Protein AF-A0A9D5YAU4-F1 (afdb_monomer_lite)

pLDDT: mean 78.95, std 16.41, range [32.53, 97.81]

Radius of gyration: 29.95 Å; chains: 1; bounding box: 109×61×74 Å

Foldseek 3Di:
DVVVVVVVVVVVVVVVVVVVPDPPQDQPDLFDWAFDDPVVVVVVCVVFVKDKFPDDPPQFFFQAKDADLQQKMKGWGWDDDPPDIKIKIWIAHNQLHTDIIMITHALDDWYWDDDPQWIWIQRPQQQKIFTAHRNGDGPGITHRDPDPSSVVRVVCRNPDQWDDHDQKIKGFAADQDDVVRVLDSTGAWIWIAGNVGDIDTSGGNNVSVNVVVVVVVVVVVVVVVVVVVVVVVVVVVVVVVVPDPDDDDPDPPPVVVVVVVVVVVVVVCCVVVVVVVVSVVSVCVVVVSAWDALVLLVVQVVVLQVLLQVLLVVVPWGWDWDDDDCPPQWRKTWIKTDPDPFKIKIKIWIFPADPVPNIGFTKMKIKIKGLDDPPQDPPCLPSVQSSCCSWAQDHDDSVVSNCQSNDDCVVFPPVVVVDDDPDAWPGKGKDAPDPVSQWIWIWTQGNSRMTMIMTMHGTRNDDD

Structure (mmCIF, N/CA/C/O backbone):
data_AF-A0A9D5YAU4-F1
#
_entry.id   AF-A0A9D5YAU4-F1
#
loop_
_atom_site.group_PDB
_atom_site.id
_atom_site.type_symbol
_atom_site.label_atom_id
_atom_site.label_alt_id
_atom_site.label_comp_id
_atom_site.label_asym_id
_atom_site.label_entity_id
_atom_site.label_seq_id
_atom_site.pdbx_PDB_ins_code
_atom_site.Cartn_x
_atom_site.Cartn_y
_atom_site.Cartn_z
_atom_site.occupancy
_atom_site.B_iso_or_equiv
_atom_site.auth_seq_id
_atom_site.auth_comp_id
_atom_site.auth_asym_id
_atom_site.auth_atom_id
_atom_site.pdbx_PDB_model_num
ATOM 1 N N . MET A 1 1 ? -60.054 -16.040 -22.170 1.00 54.72 1 MET A N 1
ATOM 2 C CA . MET A 1 1 ? -58.688 -16.626 -22.199 1.00 54.72 1 MET A CA 1
ATOM 3 C C . MET A 1 1 ? -57.630 -15.730 -22.847 1.00 54.72 1 MET A C 1
ATOM 5 O O . MET A 1 1 ? -56.545 -15.652 -22.292 1.00 54.72 1 MET A O 1
ATOM 9 N N . LYS A 1 2 ? -57.905 -15.042 -23.971 1.00 60.47 2 LYS A N 1
ATOM 10 C CA . LYS A 1 2 ? -56.896 -14.226 -24.685 1.00 60.47 2 LYS A CA 1
ATOM 11 C C . LYS A 1 2 ? -56.383 -13.007 -23.896 1.00 60.47 2 LYS A C 1
ATOM 13 O O . LYS A 1 2 ? -55.183 -12.791 -23.857 1.00 60.47 2 LYS A O 1
ATOM 18 N N . ILE A 1 3 ? -57.262 -12.292 -23.188 1.00 71.31 3 ILE A N 1
ATOM 19 C CA . ILE A 1 3 ? -56.886 -11.087 -22.419 1.00 71.31 3 ILE A CA 1
ATOM 20 C C . ILE A 1 3 ? -55.944 -11.418 -21.248 1.00 71.31 3 ILE A C 1
ATOM 22 O O . ILE A 1 3 ? -54.939 -10.746 -21.072 1.00 71.31 3 ILE A O 1
ATOM 26 N N . LYS A 1 4 ? -56.194 -12.510 -20.506 1.00 68.31 4 LYS A N 1
ATOM 27 C CA . LYS A 1 4 ? -55.310 -12.949 -19.406 1.00 68.31 4 LYS A CA 1
ATOM 28 C C . LYS A 1 4 ? -53.894 -13.300 -19.886 1.00 68.31 4 LYS A C 1
ATOM 30 O O . LYS A 1 4 ? -52.938 -13.020 -19.178 1.00 68.31 4 LYS A O 1
ATOM 35 N N . LYS A 1 5 ? -53.762 -13.884 -21.086 1.00 73.00 5 LYS A N 1
ATOM 36 C CA . LYS A 1 5 ? -52.453 -14.189 -21.683 1.00 73.00 5 LYS A CA 1
ATOM 37 C C . LYS A 1 5 ? -51.715 -12.918 -22.103 1.00 73.00 5 LYS A C 1
ATOM 39 O O . LYS A 1 5 ? -50.539 -12.808 -21.812 1.00 73.00 5 LYS A O 1
ATOM 44 N N . ILE A 1 6 ? -52.412 -11.951 -22.705 1.00 81.25 6 ILE A N 1
ATOM 45 C CA . ILE A 1 6 ? -51.813 -10.670 -23.115 1.00 81.25 6 ILE A CA 1
ATOM 46 C C . ILE A 1 6 ? -51.310 -9.886 -21.897 1.00 81.25 6 ILE A C 1
ATOM 48 O O . ILE A 1 6 ? -50.179 -9.418 -21.910 1.00 81.25 6 ILE A O 1
ATOM 52 N N . VAL A 1 7 ? -52.109 -9.800 -20.827 1.00 83.88 7 VAL A N 1
ATOM 53 C CA . VAL A 1 7 ? -51.702 -9.117 -19.586 1.00 83.88 7 VAL A CA 1
ATOM 54 C C . VAL A 1 7 ? -50.471 -9.782 -18.971 1.00 83.88 7 VAL A C 1
ATOM 56 O O . VAL A 1 7 ? -49.527 -9.088 -18.617 1.00 83.88 7 VAL A O 1
ATOM 59 N N . LEU A 1 8 ? -50.440 -11.117 -18.909 1.00 82.69 8 LEU A N 1
ATOM 60 C CA . LEU A 1 8 ? -49.288 -11.855 -18.391 1.00 82.69 8 LEU A CA 1
ATOM 61 C C . LEU A 1 8 ? -48.029 -11.637 -19.246 1.00 82.69 8 LEU A C 1
ATOM 63 O O . LEU A 1 8 ? -46.950 -11.457 -18.695 1.00 82.69 8 LEU A O 1
ATOM 67 N N . THR A 1 9 ? -48.161 -11.615 -20.576 1.00 81.94 9 THR A N 1
ATOM 68 C CA . THR A 1 9 ? -47.038 -11.360 -21.490 1.00 81.94 9 THR A CA 1
ATOM 69 C C . THR A 1 9 ? -46.492 -9.942 -21.342 1.00 81.94 9 THR A C 1
ATOM 71 O O . THR A 1 9 ? -45.281 -9.779 -21.299 1.00 81.94 9 THR A O 1
ATOM 74 N N . VAL A 1 10 ? -47.356 -8.929 -21.220 1.00 84.19 10 VAL A N 1
ATOM 75 C CA . VAL A 1 10 ? -46.927 -7.536 -20.999 1.00 84.19 10 VAL A CA 1
ATOM 76 C C . VAL A 1 10 ? -46.234 -7.385 -19.646 1.00 84.19 10 VAL A C 1
ATOM 78 O O . VAL A 1 10 ? -45.214 -6.713 -19.562 1.00 84.19 10 VAL A O 1
ATOM 81 N N . LEU A 1 11 ? -46.744 -8.049 -18.607 1.00 82.44 11 LEU A N 1
ATOM 82 C CA . LEU A 1 11 ? -46.165 -7.998 -17.265 1.00 82.44 11 LEU A CA 1
ATOM 83 C C . LEU A 1 11 ? -44.795 -8.693 -17.214 1.00 82.44 11 LEU A C 1
ATOM 85 O O . LEU A 1 11 ? -43.870 -8.151 -16.626 1.00 82.44 11 LEU A O 1
ATOM 89 N N . LEU A 1 12 ? -44.630 -9.823 -17.912 1.00 81.19 12 LEU A N 1
ATOM 90 C CA . LEU A 1 12 ? -43.328 -10.471 -18.123 1.00 81.19 12 LEU A CA 1
ATOM 91 C C . LEU A 1 12 ? -42.363 -9.593 -18.927 1.00 81.19 12 LEU A C 1
ATOM 93 O O . LEU A 1 12 ? -41.192 -9.521 -18.581 1.00 81.19 12 LEU A O 1
ATOM 97 N N . LEU A 1 13 ? -42.841 -8.903 -19.969 1.00 78.81 13 LEU A N 1
ATOM 98 C CA . LEU A 1 13 ? -42.003 -8.001 -20.760 1.00 78.81 13 LEU A CA 1
ATOM 99 C C . LEU A 1 13 ? -41.532 -6.802 -19.929 1.00 78.81 13 LEU A C 1
ATOM 101 O O . LEU A 1 13 ? -40.370 -6.431 -20.015 1.00 78.81 13 LEU A O 1
ATOM 105 N N . MET A 1 14 ? -42.410 -6.231 -19.095 1.00 74.88 14 MET A N 1
ATOM 106 C CA . MET A 1 14 ? -42.032 -5.177 -18.148 1.00 74.88 14 MET A CA 1
ATOM 107 C C . MET A 1 14 ? -41.025 -5.682 -17.115 1.00 74.88 14 MET A C 1
ATOM 109 O O . MET A 1 14 ? -40.093 -4.956 -16.803 1.00 74.88 14 MET A O 1
ATOM 113 N N . LE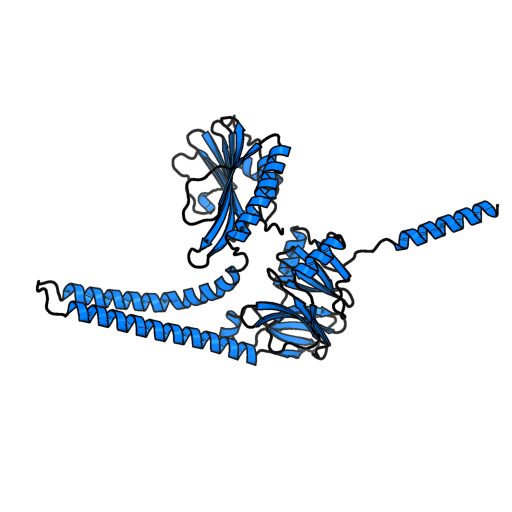U A 1 15 ? -41.174 -6.923 -16.637 1.00 73.12 15 LEU A N 1
ATOM 114 C CA . LEU A 1 15 ? -40.258 -7.527 -15.667 1.00 73.12 15 LEU A CA 1
ATOM 115 C C . LEU A 1 15 ? -38.862 -7.777 -16.268 1.00 73.12 15 LEU A C 1
ATOM 117 O O . LEU A 1 15 ? -37.852 -7.555 -15.606 1.00 73.12 15 LEU A O 1
ATOM 121 N N . VAL A 1 16 ? -38.802 -8.179 -17.543 1.00 68.75 16 VAL A N 1
ATOM 122 C CA . VAL A 1 16 ? -37.550 -8.314 -18.309 1.00 68.75 16 VAL A CA 1
ATOM 123 C C . VAL A 1 16 ? -36.930 -6.942 -18.594 1.00 68.75 16 VAL A C 1
ATOM 125 O O . VAL A 1 16 ? -35.725 -6.778 -18.448 1.00 68.75 16 VAL A O 1
ATOM 128 N N . LEU A 1 17 ? -37.740 -5.933 -18.932 1.00 61.75 17 LEU A N 1
ATOM 129 C CA . LEU A 1 17 ? -37.264 -4.561 -19.140 1.00 61.75 17 LEU A CA 1
ATOM 130 C C . LEU A 1 17 ? -36.767 -3.907 -17.840 1.00 61.75 17 LEU A C 1
ATOM 132 O O . LEU A 1 17 ? -35.819 -3.135 -17.899 1.00 61.75 17 LEU A O 1
ATOM 136 N N . SER A 1 18 ? -37.345 -4.242 -16.679 1.00 55.84 18 SER A N 1
ATOM 137 C CA . SER A 1 18 ? -36.853 -3.789 -15.369 1.00 55.84 18 SER A CA 1
ATOM 138 C C . SER A 1 18 ? -35.613 -4.543 -14.886 1.00 55.84 18 SER A C 1
ATOM 140 O O . SER A 1 18 ? -34.857 -4.006 -14.086 1.00 55.84 18 SER A O 1
ATOM 142 N N . ALA A 1 19 ? -35.381 -5.770 -15.367 1.00 54.59 19 ALA A N 1
ATOM 143 C CA . ALA A 1 19 ? -34.179 -6.539 -15.041 1.00 54.59 19 ALA A CA 1
ATOM 144 C C . ALA A 1 19 ? -32.929 -6.036 -15.790 1.00 54.59 19 ALA A C 1
ATOM 146 O O . ALA A 1 19 ? -31.822 -6.215 -15.299 1.00 54.59 19 ALA A O 1
ATOM 147 N N . ASN A 1 20 ? -33.102 -5.346 -16.926 1.00 47.62 20 ASN A N 1
ATOM 148 C CA . ASN A 1 20 ? -32.010 -4.715 -17.683 1.00 47.62 20 ASN A CA 1
ATOM 149 C C . ASN A 1 20 ? -31.460 -3.429 -17.031 1.00 47.62 20 ASN A C 1
ATOM 151 O O . ASN A 1 20 ? -30.594 -2.784 -17.611 1.00 47.62 20 ASN A O 1
ATOM 155 N N . GLY A 1 21 ? -31.991 -3.023 -15.871 1.00 45.66 21 GLY A N 1
ATOM 156 C CA . GLY A 1 21 ? -31.511 -1.870 -15.099 1.00 45.66 21 GLY A CA 1
ATOM 157 C C . GLY A 1 21 ? -30.587 -2.233 -13.936 1.00 45.66 21 GLY A C 1
ATOM 158 O O . GLY A 1 21 ? -30.186 -1.341 -13.199 1.00 45.66 21 GLY A O 1
ATOM 159 N N . MET A 1 22 ? -30.273 -3.517 -13.735 1.00 42.91 22 MET A N 1
ATOM 160 C CA . MET A 1 22 ? -29.220 -3.911 -12.802 1.00 42.91 22 MET A CA 1
ATOM 161 C C . MET A 1 22 ? -27.894 -3.815 -13.553 1.00 42.91 22 MET A C 1
ATOM 163 O O . MET A 1 22 ? -27.596 -4.685 -14.371 1.00 42.91 22 MET A O 1
ATOM 167 N N . SER A 1 23 ? -27.117 -2.757 -13.310 1.00 43.44 23 SER A N 1
ATOM 168 C CA . SER A 1 23 ? -25.685 -2.802 -13.590 1.00 43.44 23 SER A CA 1
ATOM 169 C C . SER A 1 23 ? -25.127 -3.977 -12.791 1.00 43.44 23 SER A C 1
ATOM 171 O O . SER A 1 23 ? -25.169 -3.998 -11.560 1.00 43.44 23 SER A O 1
ATOM 173 N N . VAL A 1 24 ? -24.715 -5.029 -13.495 1.00 47.59 24 VAL A N 1
ATOM 174 C CA . VAL A 1 24 ? -23.964 -6.120 -12.882 1.00 47.59 24 VAL A CA 1
ATOM 175 C C . VAL A 1 24 ? -22.570 -5.560 -12.667 1.00 47.59 24 VAL A C 1
ATOM 177 O O . VAL A 1 24 ? -21.741 -5.616 -13.560 1.00 47.59 24 VAL A O 1
ATOM 180 N N . PHE A 1 25 ? -22.384 -4.936 -11.510 1.00 59.09 25 PHE A N 1
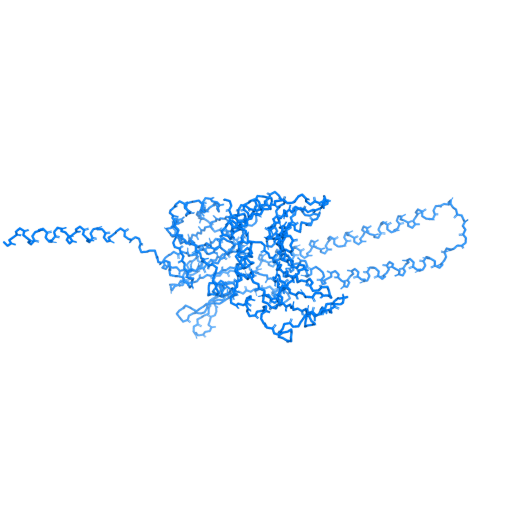ATOM 181 C CA . PHE A 1 25 ? -21.102 -4.449 -11.032 1.00 59.09 25 PHE A CA 1
ATOM 182 C C . PHE A 1 25 ? -20.228 -5.667 -10.736 1.00 59.09 25 PHE A C 1
ATOM 184 O O . PHE A 1 25 ? -20.521 -6.421 -9.801 1.00 59.09 25 PHE A O 1
ATOM 191 N N . ALA A 1 26 ? -19.247 -5.939 -11.587 1.00 66.75 26 ALA A N 1
ATOM 192 C CA . ALA A 1 26 ? -18.486 -7.178 -11.502 1.00 66.75 26 ALA A CA 1
ATOM 193 C C . ALA A 1 26 ? -17.082 -7.004 -12.073 1.00 66.75 26 ALA A C 1
ATOM 195 O O . ALA A 1 26 ? -16.721 -7.680 -13.034 1.00 66.75 26 ALA A O 1
ATOM 196 N N . MET A 1 27 ? -16.282 -6.145 -11.436 1.00 87.62 27 MET A N 1
ATOM 197 C CA . MET A 1 27 ? -14.839 -6.167 -11.647 1.00 87.62 27 MET A CA 1
ATOM 198 C C . MET A 1 27 ? -14.294 -7.563 -11.326 1.00 87.62 27 MET A C 1
ATOM 200 O O . MET A 1 27 ? -14.452 -8.061 -10.205 1.00 87.62 27 MET A O 1
ATOM 204 N N . ASN A 1 28 ? -13.632 -8.194 -12.289 1.00 90.50 28 ASN A N 1
ATOM 205 C CA . ASN A 1 28 ? -12.961 -9.472 -12.080 1.00 90.50 28 ASN A CA 1
ATOM 206 C C . ASN A 1 28 ? -11.584 -9.253 -11.440 1.00 90.50 28 ASN A C 1
ATOM 208 O O . ASN A 1 28 ? -10.548 -9.291 -12.100 1.00 90.50 28 ASN A O 1
ATOM 212 N N . THR A 1 29 ? -11.586 -9.012 -10.133 1.00 92.12 29 THR A N 1
ATOM 213 C CA . THR A 1 29 ? -10.383 -8.860 -9.308 1.00 92.12 29 THR A CA 1
ATOM 214 C C . THR A 1 29 ? -10.354 -9.913 -8.201 1.00 92.12 29 THR A C 1
ATOM 216 O O . THR A 1 29 ? -11.364 -10.542 -7.884 1.00 92.12 29 THR A O 1
ATOM 219 N N . GLY A 1 30 ? -9.184 -10.125 -7.597 1.00 91.19 30 GLY A N 1
ATOM 220 C CA . GLY A 1 30 ? -9.064 -10.939 -6.387 1.00 91.19 30 GLY A CA 1
ATOM 221 C C . GLY A 1 30 ? -9.473 -10.220 -5.098 1.00 91.19 30 GLY A C 1
ATOM 222 O O . GLY A 1 30 ? -9.390 -10.834 -4.036 1.00 91.19 30 GLY A O 1
ATOM 223 N N . PHE A 1 31 ? -9.890 -8.952 -5.173 1.00 92.94 31 PHE A N 1
ATOM 224 C CA . PHE A 1 31 ? -10.469 -8.227 -4.046 1.00 92.94 31 PHE A CA 1
ATOM 225 C C . PHE A 1 31 ? -11.954 -8.553 -3.846 1.00 92.94 31 PHE A C 1
ATOM 227 O O . PHE A 1 31 ? -12.731 -8.607 -4.797 1.00 92.94 31 PHE A O 1
ATOM 234 N N . ASP A 1 32 ? -12.368 -8.649 -2.586 1.00 92.12 32 ASP A N 1
ATOM 235 C CA . ASP A 1 32 ? -13.755 -8.415 -2.200 1.00 92.12 32 ASP A CA 1
ATOM 236 C C . ASP A 1 32 ? -14.023 -6.908 -2.288 1.00 92.12 32 ASP A C 1
ATOM 238 O O . ASP A 1 32 ? -13.302 -6.114 -1.681 1.00 92.12 32 ASP A O 1
ATOM 242 N N . ILE A 1 33 ? -15.053 -6.500 -3.028 1.00 93.56 33 ILE A N 1
ATOM 243 C CA . ILE A 1 33 ? -15.324 -5.087 -3.330 1.00 93.56 33 ILE A CA 1
ATOM 244 C C . ILE A 1 33 ? -16.735 -4.667 -2.913 1.00 93.56 33 ILE A C 1
ATOM 246 O O . ILE A 1 33 ? -17.662 -5.481 -2.865 1.00 93.56 33 ILE A O 1
ATOM 250 N N . LYS A 1 34 ? -16.905 -3.376 -2.623 1.00 91.19 34 LYS A N 1
ATOM 251 C CA . LYS A 1 34 ? -18.201 -2.728 -2.412 1.00 91.19 34 LYS A CA 1
ATOM 252 C C . LYS A 1 34 ? -18.434 -1.703 -3.525 1.00 91.19 34 LYS A C 1
ATOM 254 O O . LYS A 1 34 ? -17.595 -0.824 -3.705 1.00 91.19 34 LYS A O 1
ATOM 259 N N . PRO A 1 35 ? -19.549 -1.796 -4.268 1.00 90.12 35 PRO A N 1
ATOM 260 C CA . PRO A 1 35 ? -19.860 -0.812 -5.295 1.00 90.12 35 PRO A CA 1
ATOM 261 C C . PRO A 1 35 ? -20.055 0.562 -4.656 1.00 90.12 35 PRO A C 1
ATOM 263 O O . PRO A 1 35 ? -20.656 0.660 -3.583 1.00 90.12 35 PRO A O 1
ATOM 266 N N . VAL A 1 36 ? -19.593 1.602 -5.344 1.00 90.06 36 VAL A N 1
ATOM 267 C CA . VAL A 1 36 ? -19.820 2.994 -4.945 1.00 90.06 36 VAL A CA 1
ATOM 268 C C . VAL A 1 36 ? -20.845 3.662 -5.854 1.00 90.06 36 VAL A C 1
ATOM 270 O O . VAL A 1 36 ? -21.192 3.152 -6.923 1.00 90.06 36 VAL A O 1
ATOM 273 N N . SER A 1 37 ? 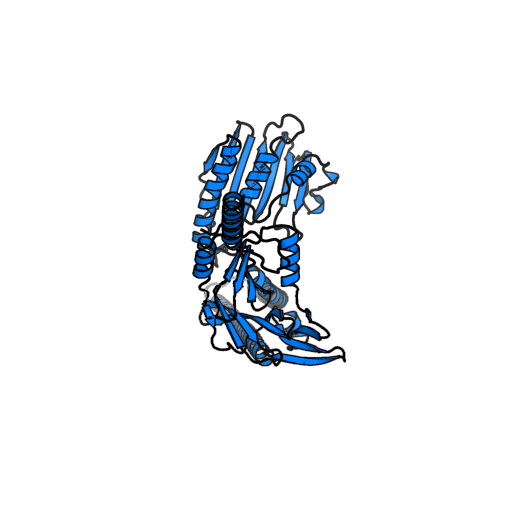-21.376 4.795 -5.410 1.00 90.88 37 SER A N 1
ATOM 274 C CA . SER A 1 37 ? -22.248 5.629 -6.230 1.00 90.88 37 SER A CA 1
ATOM 275 C C . SER A 1 37 ? -21.475 6.307 -7.368 1.00 90.88 37 SER A C 1
ATOM 277 O O . SER A 1 37 ? -20.259 6.485 -7.317 1.00 90.88 37 SER A O 1
ATOM 279 N N . GLU A 1 38 ? -22.201 6.736 -8.403 1.00 91.56 38 GLU A N 1
ATOM 280 C CA . GLU A 1 38 ? -21.609 7.506 -9.504 1.00 91.56 38 GLU A CA 1
ATOM 281 C C . GLU A 1 38 ? -20.998 8.833 -9.023 1.00 91.56 38 GLU A C 1
ATOM 283 O O . GLU A 1 38 ? -19.968 9.246 -9.539 1.00 91.56 38 GLU A O 1
ATOM 288 N N . GLU A 1 39 ? -21.581 9.463 -7.998 1.00 92.06 39 GLU A N 1
ATOM 289 C CA . GLU A 1 39 ? -21.058 10.699 -7.400 1.00 92.06 39 GLU A CA 1
ATOM 290 C C . GLU A 1 39 ? -19.712 10.464 -6.697 1.00 92.06 39 GLU A C 1
ATOM 292 O O . GLU A 1 39 ? -18.773 11.235 -6.885 1.00 92.06 39 GLU A O 1
ATOM 297 N N . GLU A 1 40 ? -19.578 9.366 -5.946 1.00 89.69 40 GLU A N 1
ATOM 298 C CA . GLU A 1 40 ? -18.309 8.972 -5.316 1.00 89.69 40 GLU A CA 1
ATOM 299 C C . GLU A 1 40 ? -17.239 8.639 -6.364 1.00 89.69 40 GLU A C 1
ATOM 301 O O . GLU A 1 40 ? -16.089 9.061 -6.224 1.00 89.69 40 GLU A O 1
ATOM 306 N N . LYS A 1 41 ? -17.616 7.943 -7.447 1.00 93.44 41 LYS A N 1
ATOM 307 C CA . LYS A 1 41 ? -16.728 7.677 -8.587 1.00 93.44 41 LYS A CA 1
ATOM 308 C C . LYS A 1 41 ? -16.219 8.974 -9.211 1.00 93.44 41 LYS A C 1
ATOM 310 O O . LYS A 1 41 ? -15.009 9.138 -9.350 1.00 93.44 41 LYS A O 1
ATOM 315 N N . GLU A 1 42 ? -17.118 9.884 -9.585 1.00 93.50 42 GLU A N 1
ATOM 316 C CA . GLU A 1 42 ? -16.760 11.165 -10.206 1.00 93.50 42 GLU A CA 1
ATOM 317 C C . GLU A 1 42 ? -15.875 12.003 -9.274 1.00 93.50 42 GLU A C 1
ATOM 319 O O . GLU A 1 42 ? -14.808 12.459 -9.686 1.00 93.50 42 GLU A O 1
ATOM 324 N N . SER A 1 43 ? -16.251 12.113 -7.995 1.00 91.88 43 SER A N 1
ATOM 325 C CA . SER A 1 43 ? -15.470 12.837 -6.987 1.00 91.88 43 SER A CA 1
ATOM 326 C C . SER A 1 43 ? -14.060 12.266 -6.827 1.00 91.88 43 SER A C 1
ATOM 328 O O . SER A 1 43 ? -13.095 13.023 -6.701 1.00 91.88 43 SER A O 1
ATOM 330 N N . PHE A 1 44 ? -13.913 10.938 -6.833 1.00 91.50 44 PHE A N 1
ATOM 331 C CA . PHE A 1 44 ? -12.606 10.294 -6.732 1.00 91.50 44 PHE A CA 1
ATOM 332 C C . PHE A 1 44 ? -11.748 10.546 -7.978 1.00 91.50 44 PHE A C 1
ATOM 334 O O . PHE A 1 44 ? -10.582 10.929 -7.859 1.00 91.50 44 PHE A O 1
ATOM 341 N N . VAL A 1 45 ? -12.322 10.366 -9.171 1.00 92.75 45 VAL A N 1
ATOM 342 C CA . VAL A 1 45 ? -11.636 10.560 -10.461 1.00 92.75 45 VAL A CA 1
ATOM 343 C C . VAL A 1 45 ? -11.149 12.004 -10.625 1.00 92.75 45 VAL A C 1
ATOM 345 O O . VAL A 1 45 ? -10.012 12.225 -11.063 1.00 92.75 45 VAL A O 1
ATOM 348 N N . ASP A 1 46 ? -11.962 12.975 -10.210 1.00 90.25 46 ASP A N 1
ATOM 349 C CA . ASP A 1 46 ? -11.592 14.390 -10.196 1.00 90.25 46 ASP A CA 1
ATOM 350 C C . ASP A 1 46 ? -10.459 14.669 -9.198 1.00 90.25 46 ASP A C 1
ATOM 352 O O . ASP A 1 46 ? -9.489 15.356 -9.535 1.00 90.25 46 ASP A O 1
ATOM 356 N N . ALA A 1 47 ? -10.524 14.095 -7.991 1.00 88.94 47 ALA A N 1
ATOM 357 C CA . ALA A 1 47 ? -9.506 14.286 -6.956 1.00 88.94 47 ALA A CA 1
ATOM 358 C C . ALA A 1 47 ? -8.114 13.789 -7.386 1.00 88.94 47 ALA A C 1
ATOM 360 O O . ALA A 1 47 ? -7.103 14.405 -7.039 1.00 88.94 47 ALA A O 1
ATOM 361 N N . ILE A 1 48 ? -8.052 12.712 -8.176 1.00 90.62 48 ILE A N 1
ATOM 362 C CA . ILE A 1 48 ? -6.794 12.167 -8.708 1.00 90.62 48 ILE A CA 1
ATOM 363 C C . ILE A 1 48 ? -6.361 12.817 -10.031 1.00 90.62 48 ILE A C 1
ATOM 365 O O . ILE A 1 48 ? -5.356 12.405 -10.609 1.00 90.62 48 ILE A O 1
ATOM 369 N N . ASN A 1 49 ? -7.081 13.822 -10.544 1.00 91.50 49 ASN A N 1
ATOM 370 C CA . ASN A 1 49 ? -6.788 14.484 -11.824 1.00 91.50 49 ASN A CA 1
ATOM 371 C C . ASN A 1 49 ? -6.518 13.479 -12.966 1.00 91.50 49 ASN A C 1
ATOM 373 O O . ASN A 1 49 ? -5.509 13.593 -13.679 1.00 91.50 49 ASN A O 1
ATOM 377 N N . PHE A 1 50 ? -7.374 12.461 -13.090 1.00 93.62 50 PHE A N 1
ATOM 378 C CA . PHE A 1 50 ? -7.191 11.376 -14.051 1.00 93.62 50 PHE A CA 1
ATOM 379 C C . PHE A 1 50 ? -7.274 11.879 -15.496 1.00 93.62 50 PHE A C 1
ATOM 381 O O . PHE A 1 50 ? -8.128 12.693 -15.844 1.00 93.62 50 PHE A O 1
ATOM 388 N N . SER A 1 51 ? -6.394 11.390 -16.370 1.00 93.19 51 SER A N 1
ATOM 389 C CA . SER A 1 51 ? -6.450 11.708 -17.800 1.00 93.19 51 SER A CA 1
ATOM 390 C C . SER A 1 51 ? -5.771 10.652 -18.668 1.00 93.19 51 SER A C 1
ATOM 392 O O . SER A 1 51 ? -4.848 9.961 -18.232 1.00 93.19 51 SER A O 1
ATOM 394 N N . ILE A 1 52 ? -6.210 10.550 -19.925 1.00 95.00 52 ILE A N 1
ATOM 395 C CA . ILE A 1 52 ? -5.581 9.695 -20.934 1.00 95.00 52 ILE A CA 1
ATOM 396 C C . ILE A 1 52 ? -4.217 10.243 -21.372 1.00 95.00 52 ILE A C 1
ATOM 398 O O . ILE A 1 52 ? -3.951 11.448 -21.379 1.00 95.00 52 ILE A O 1
ATOM 402 N N . LEU A 1 53 ? -3.342 9.322 -21.757 1.00 91.00 53 LEU A N 1
ATOM 403 C CA . LEU A 1 53 ? -2.021 9.583 -22.284 1.00 91.00 53 LEU A CA 1
ATOM 404 C C . LEU A 1 53 ? -1.898 9.118 -23.741 1.00 91.00 53 LEU A C 1
ATOM 406 O O . LEU A 1 53 ? -1.714 7.937 -24.026 1.00 91.00 53 LEU A O 1
ATOM 410 N N . ASP A 1 54 ? -1.841 10.084 -24.654 1.00 81.00 54 ASP A N 1
ATOM 411 C CA . ASP A 1 54 ? -1.763 9.818 -26.101 1.00 81.00 54 ASP A CA 1
ATOM 412 C C . ASP A 1 54 ? -0.339 9.506 -26.597 1.00 81.00 54 ASP A C 1
ATOM 414 O O . ASP A 1 54 ? -0.106 9.255 -27.782 1.00 81.00 54 ASP A O 1
ATOM 418 N N . LYS A 1 55 ? 0.662 9.616 -25.717 1.00 87.50 55 LYS A N 1
ATOM 419 C CA . LYS A 1 55 ? 2.074 9.446 -26.072 1.00 87.50 55 LYS A CA 1
ATOM 420 C C . LYS A 1 55 ? 2.860 8.777 -24.961 1.00 87.50 55 LYS A C 1
ATOM 422 O O . LYS A 1 55 ? 2.785 9.165 -23.802 1.00 87.50 55 LYS A O 1
ATOM 427 N N . GLU A 1 56 ? 3.729 7.861 -25.351 1.00 88.31 56 GLU A N 1
ATOM 428 C CA . GLU A 1 56 ? 4.610 7.170 -24.421 1.00 88.31 56 GLU A CA 1
ATOM 429 C C . GLU A 1 56 ? 5.522 8.148 -23.652 1.00 88.31 56 GLU A C 1
ATOM 431 O O . GLU A 1 56 ? 6.291 8.926 -24.238 1.00 88.31 56 GLU A O 1
ATOM 436 N N . TYR A 1 57 ? 5.507 8.058 -22.321 1.00 83.88 57 TYR A N 1
ATOM 437 C CA . TYR A 1 57 ? 6.572 8.616 -21.495 1.00 83.88 57 TYR A CA 1
ATOM 438 C C . TYR A 1 57 ? 7.713 7.610 -21.387 1.00 83.88 57 TYR A C 1
ATOM 440 O O . TYR A 1 57 ? 7.708 6.720 -20.546 1.00 83.88 57 TYR A O 1
ATOM 448 N N . LYS A 1 58 ? 8.734 7.799 -22.220 1.00 78.88 58 LYS A N 1
ATOM 449 C CA . LYS A 1 58 ? 9.916 6.930 -22.232 1.00 78.88 58 LYS A CA 1
ATOM 450 C C . LYS A 1 58 ? 10.732 7.024 -20.944 1.00 78.88 58 LYS A C 1
ATOM 452 O O . LYS A 1 58 ? 10.705 8.040 -20.239 1.00 78.88 58 LYS A O 1
ATOM 457 N N . ASN A 1 59 ? 11.578 6.013 -20.738 1.00 76.62 59 ASN A N 1
ATOM 458 C CA . ASN A 1 59 ? 12.619 5.983 -19.709 1.00 76.62 59 ASN A CA 1
ATOM 459 C C . ASN A 1 59 ? 12.067 5.977 -18.274 1.00 76.62 59 ASN A C 1
ATOM 461 O O . ASN A 1 59 ? 12.549 6.709 -17.402 1.00 76.62 59 ASN A O 1
ATOM 465 N N . LYS A 1 60 ? 11.033 5.170 -18.034 1.00 83.81 60 LYS A N 1
ATOM 466 C CA . LYS A 1 60 ? 10.381 5.038 -16.730 1.00 83.81 60 LYS A CA 1
ATOM 467 C C . LYS A 1 60 ? 10.612 3.660 -16.142 1.00 83.81 60 LYS A C 1
ATOM 469 O O . LYS A 1 60 ? 10.413 2.663 -16.825 1.00 83.81 60 LYS A O 1
ATOM 474 N N . SER A 1 61 ? 11.069 3.620 -14.893 1.00 85.81 61 SER A N 1
ATOM 475 C CA . SER A 1 61 ? 11.192 2.365 -14.156 1.00 85.81 61 SER A CA 1
ATOM 476 C C . SER A 1 61 ? 9.812 1.779 -13.883 1.00 85.81 61 SER A C 1
ATOM 478 O O . SER A 1 61 ? 8.852 2.526 -13.701 1.00 85.81 61 SER A O 1
ATOM 480 N N . ILE A 1 62 ? 9.739 0.458 -13.826 1.00 90.69 62 ILE A N 1
ATOM 481 C CA . ILE A 1 62 ? 8.515 -0.298 -13.587 1.00 90.69 62 ILE A CA 1
ATOM 482 C C . ILE A 1 62 ? 8.301 -0.426 -12.077 1.00 90.69 62 ILE A C 1
ATOM 484 O O . ILE A 1 62 ? 9.201 -0.872 -11.358 1.00 90.69 62 ILE A O 1
ATOM 488 N N . HIS A 1 63 ? 7.121 -0.027 -11.608 1.00 90.00 63 HIS A N 1
ATOM 489 C CA . HIS A 1 63 ? 6.685 -0.175 -10.216 1.00 90.00 63 HIS A CA 1
ATOM 490 C C . HIS A 1 63 ? 5.780 -1.393 -10.048 1.00 90.00 63 HIS A C 1
ATOM 492 O O . HIS A 1 63 ? 5.941 -2.160 -9.107 1.00 90.00 63 HIS A O 1
ATOM 498 N N . CYS A 1 64 ? 4.855 -1.577 -10.982 1.00 92.88 64 CYS A N 1
ATOM 499 C CA . CYS A 1 64 ? 3.937 -2.703 -11.033 1.00 92.88 64 CYS A CA 1
ATOM 500 C C . CYS A 1 64 ? 3.611 -3.015 -12.494 1.00 92.88 64 CYS A C 1
ATOM 502 O O . CYS A 1 64 ? 3.840 -2.190 -13.384 1.00 92.88 64 CYS A O 1
ATOM 504 N N . PHE A 1 65 ? 3.126 -4.223 -12.752 1.00 97.12 65 PHE A N 1
ATOM 505 C CA . PHE A 1 65 ? 2.755 -4.649 -14.093 1.00 97.12 65 PHE A CA 1
ATOM 506 C C . PHE A 1 65 ? 1.672 -5.719 -14.042 1.00 97.12 65 PHE A C 1
ATOM 508 O O . PHE A 1 65 ? 1.542 -6.443 -13.048 1.00 97.12 65 PHE A O 1
ATOM 515 N N . ASP A 1 66 ? 0.946 -5.846 -15.146 1.00 97.50 66 ASP A N 1
ATOM 516 C CA . ASP A 1 66 ? 0.123 -7.019 -15.399 1.00 97.50 66 ASP A CA 1
ATOM 517 C C . ASP A 1 66 ? 0.016 -7.332 -16.891 1.00 97.50 66 ASP A C 1
ATOM 519 O O . ASP A 1 66 ? 0.222 -6.460 -17.743 1.00 97.50 66 ASP A O 1
ATOM 523 N N . VAL A 1 67 ? -0.299 -8.586 -17.203 1.00 97.50 67 VAL A N 1
ATOM 524 C CA . VAL A 1 67 ? -0.328 -9.121 -18.564 1.00 97.50 67 VAL A CA 1
ATOM 525 C C . VAL A 1 67 ? -1.664 -9.807 -18.817 1.00 97.50 67 VAL A C 1
ATOM 527 O O . VAL A 1 67 ? -2.071 -10.694 -18.071 1.00 97.50 67 VAL A O 1
ATOM 530 N N . ARG A 1 68 ? -2.330 -9.400 -19.894 1.00 95.44 68 ARG A N 1
ATOM 531 C CA . ARG A 1 68 ? -3.589 -9.967 -20.370 1.00 95.44 68 ARG A CA 1
ATOM 532 C C . ARG A 1 68 ? -3.344 -11.271 -21.126 1.00 95.44 68 ARG A C 1
ATOM 534 O O . ARG A 1 68 ? -2.250 -11.508 -21.632 1.00 95.44 68 ARG A O 1
ATOM 541 N N . GLU A 1 69 ? -4.378 -12.100 -21.258 1.00 93.31 69 GLU A N 1
ATOM 542 C CA . GLU A 1 69 ? -4.314 -13.407 -21.934 1.00 93.31 69 GLU A CA 1
ATOM 543 C C . GLU A 1 69 ? -3.732 -13.369 -23.360 1.00 93.31 69 GLU A C 1
ATOM 545 O O . GLU A 1 69 ? -3.080 -14.323 -23.784 1.00 93.31 69 GLU A O 1
ATOM 550 N N . ASP A 1 70 ? -3.923 -12.273 -24.097 1.00 94.44 70 ASP A N 1
ATOM 551 C CA . ASP A 1 70 ? -3.391 -12.088 -25.455 1.00 94.44 70 ASP A CA 1
ATOM 552 C C . ASP A 1 70 ? -1.920 -11.625 -25.494 1.00 94.44 70 ASP A C 1
ATOM 554 O O . ASP A 1 70 ? -1.343 -11.456 -26.570 1.00 94.44 70 ASP A O 1
ATOM 558 N N . GLY A 1 71 ? -1.296 -11.435 -24.330 1.00 95.25 71 GLY A N 1
ATOM 559 C CA . GLY A 1 71 ? 0.074 -10.961 -24.175 1.00 95.25 71 GLY A CA 1
ATOM 560 C C . GLY A 1 71 ? 0.222 -9.438 -24.148 1.00 95.25 71 GLY A C 1
ATOM 561 O O . GLY A 1 71 ? 1.345 -8.965 -23.964 1.00 95.25 71 GLY A O 1
ATOM 562 N N . THR A 1 72 ? -0.866 -8.673 -24.300 1.00 97.50 72 THR A N 1
ATOM 563 C CA . THR A 1 72 ? -0.881 -7.225 -24.035 1.00 97.50 72 THR A CA 1
ATOM 564 C C . THR A 1 72 ? -0.520 -6.982 -22.572 1.00 97.50 72 THR A C 1
ATOM 566 O O . THR A 1 72 ? -0.979 -7.705 -21.689 1.00 97.50 72 THR A O 1
ATOM 569 N N . PHE A 1 73 ? 0.305 -5.976 -22.289 1.00 97.50 73 PHE A N 1
ATOM 570 C CA . PHE A 1 73 ? 0.783 -5.726 -20.931 1.00 97.50 73 PHE A CA 1
ATOM 571 C C . PHE A 1 73 ? 0.714 -4.255 -20.537 1.00 97.50 73 PHE A C 1
ATOM 573 O O . PHE A 1 73 ? 0.934 -3.359 -21.352 1.00 97.50 73 PHE A O 1
ATOM 580 N N . ALA A 1 74 ? 0.433 -4.017 -19.258 1.00 97.62 74 ALA A N 1
ATOM 581 C CA . ALA A 1 74 ? 0.400 -2.700 -18.643 1.00 97.62 74 ALA A CA 1
ATOM 582 C C . ALA A 1 74 ? 1.583 -2.540 -17.681 1.00 97.62 74 ALA A C 1
ATOM 584 O O . ALA A 1 74 ? 1.922 -3.456 -16.933 1.00 97.62 74 ALA A O 1
ATOM 585 N N . ILE A 1 75 ? 2.202 -1.362 -17.693 1.00 96.88 75 ILE A N 1
ATOM 586 C CA . ILE A 1 75 ? 3.290 -0.968 -16.796 1.00 96.88 75 ILE A CA 1
ATOM 587 C C . ILE A 1 75 ? 2.846 0.257 -16.005 1.00 96.88 75 ILE A C 1
ATOM 589 O O . ILE A 1 75 ? 2.542 1.297 -16.590 1.00 96.88 75 ILE A O 1
ATOM 593 N N . GLY A 1 76 ? 2.878 0.146 -14.680 1.00 95.06 76 GLY A N 1
ATOM 594 C CA . GLY A 1 76 ? 2.755 1.267 -13.758 1.00 95.06 76 GLY A CA 1
ATOM 595 C C . GLY A 1 76 ? 4.118 1.896 -13.488 1.00 95.06 76 GLY A C 1
ATOM 596 O O . GLY A 1 76 ? 5.100 1.196 -13.215 1.00 95.06 76 GLY A O 1
ATOM 597 N N . SER A 1 77 ? 4.200 3.220 -13.576 1.00 91.75 77 SER A N 1
ATOM 598 C CA . SER A 1 77 ? 5.433 3.972 -13.376 1.00 91.75 77 SER A CA 1
ATOM 599 C C . SER A 1 77 ? 5.215 5.376 -12.822 1.00 91.75 77 SER A C 1
ATOM 601 O O . SER A 1 77 ? 4.150 5.956 -12.984 1.00 91.75 77 SER A O 1
ATOM 603 N N . GLU A 1 78 ? 6.254 5.954 -12.220 1.00 86.12 78 GLU A N 1
ATOM 604 C CA . GLU A 1 78 ? 6.215 7.323 -11.697 1.00 86.12 78 GLU A CA 1
ATOM 605 C C . GLU A 1 78 ? 6.868 8.339 -12.660 1.00 86.12 78 GLU A C 1
ATOM 607 O O . GLU A 1 78 ? 7.977 8.169 -13.198 1.00 86.12 78 GLU A O 1
ATOM 612 N N . HIS A 1 79 ? 6.221 9.487 -12.826 1.00 75.69 79 HIS A N 1
ATOM 613 C CA . HIS A 1 79 ? 6.719 10.648 -13.544 1.00 75.69 79 HIS A CA 1
ATOM 614 C C . HIS A 1 79 ? 6.961 11.838 -12.628 1.00 75.69 79 HIS A C 1
ATOM 616 O O . HIS A 1 79 ? 6.059 12.575 -12.259 1.00 75.69 79 HIS A O 1
ATOM 622 N N . ASN A 1 80 ? 8.243 12.100 -12.386 1.00 66.62 80 ASN A N 1
ATOM 623 C CA . ASN A 1 80 ? 8.693 13.295 -11.690 1.00 66.62 80 ASN A CA 1
ATOM 624 C C . ASN A 1 80 ? 9.151 14.363 -12.686 1.00 66.62 80 ASN A C 1
ATOM 626 O O . ASN A 1 80 ? 10.141 14.162 -13.403 1.00 66.62 80 ASN A O 1
ATOM 630 N N . LYS A 1 81 ? 8.477 15.519 -12.703 1.00 52.72 81 LYS A N 1
ATOM 631 C CA . LYS A 1 81 ? 8.960 16.719 -13.402 1.00 52.72 81 LYS A CA 1
ATOM 632 C C . LYS A 1 81 ? 8.741 17.956 -12.538 1.00 52.72 81 LYS A C 1
ATOM 634 O O . LYS A 1 81 ? 7.614 18.313 -12.232 1.00 52.72 81 LYS A O 1
ATOM 639 N N . MET A 1 82 ? 9.840 18.637 -12.195 1.00 40.84 82 MET A N 1
ATOM 640 C CA . MET A 1 82 ? 9.834 19.960 -11.546 1.00 40.84 82 MET A CA 1
ATOM 641 C C . MET A 1 82 ? 8.903 20.067 -10.318 1.00 40.84 82 MET A C 1
ATOM 643 O O . MET A 1 82 ? 8.188 21.050 -10.176 1.00 40.84 82 MET A O 1
ATOM 647 N N . GLY A 1 83 ? 8.923 19.066 -9.432 1.00 51.31 83 GLY A N 1
ATOM 648 C CA . GLY A 1 83 ? 8.197 19.104 -8.155 1.00 51.31 83 GLY A CA 1
ATOM 649 C C . GLY A 1 83 ? 6.770 18.552 -8.182 1.00 51.31 83 GLY A C 1
ATOM 650 O O . GLY A 1 83 ? 6.193 18.403 -7.115 1.00 51.31 83 GLY A O 1
ATOM 651 N N . ALA A 1 84 ? 6.232 18.193 -9.352 1.00 60.12 84 ALA A N 1
ATOM 652 C CA . ALA A 1 84 ? 4.997 17.419 -9.457 1.00 60.12 84 ALA A CA 1
ATOM 653 C C . ALA A 1 84 ? 5.330 15.945 -9.734 1.00 60.12 84 ALA A C 1
ATOM 655 O O . ALA A 1 84 ? 6.052 15.632 -10.694 1.00 60.12 84 ALA A O 1
ATOM 656 N N . MET A 1 85 ? 4.827 15.070 -8.866 1.00 72.25 85 MET A N 1
ATOM 657 C CA . MET A 1 85 ? 4.885 13.620 -8.996 1.00 72.25 85 MET A CA 1
ATOM 658 C C . MET A 1 85 ? 3.545 13.163 -9.565 1.00 72.25 85 MET A C 1
ATOM 660 O O . MET A 1 85 ? 2.512 13.411 -8.959 1.00 72.25 85 MET A O 1
ATOM 664 N N . LYS A 1 86 ? 3.574 12.580 -10.761 1.00 86.81 86 LYS A N 1
ATOM 665 C CA . LYS A 1 86 ? 2.409 12.011 -11.441 1.00 86.81 86 LYS A CA 1
ATOM 666 C C . LYS A 1 86 ? 2.633 10.524 -11.622 1.00 86.81 86 LYS A C 1
ATOM 668 O O . LYS A 1 86 ? 3.733 10.130 -12.010 1.00 86.81 86 LYS A O 1
ATOM 673 N N . ASP A 1 87 ? 1.608 9.725 -11.425 1.00 91.38 87 ASP A N 1
ATOM 674 C CA . ASP A 1 87 ? 1.627 8.303 -11.726 1.00 91.38 87 ASP A CA 1
ATOM 675 C C . ASP A 1 87 ? 1.145 8.061 -13.146 1.00 91.38 87 ASP A C 1
ATOM 677 O O . ASP A 1 87 ? 0.329 8.806 -13.686 1.00 91.38 87 ASP A O 1
ATOM 681 N N . ILE A 1 88 ? 1.729 7.054 -13.784 1.00 94.19 88 ILE A N 1
ATOM 682 C CA . ILE A 1 88 ? 1.484 6.713 -15.176 1.00 94.19 88 ILE A CA 1
ATOM 683 C C . ILE A 1 88 ? 1.228 5.224 -15.284 1.00 94.19 88 ILE A C 1
ATOM 685 O O . ILE A 1 88 ? 2.019 4.413 -14.803 1.00 94.19 88 ILE A O 1
ATOM 689 N N . VAL A 1 89 ? 0.204 4.874 -16.047 1.00 96.75 89 VAL A N 1
ATOM 690 C CA . VAL A 1 89 ? 0.022 3.531 -16.592 1.00 96.75 89 VAL A CA 1
ATOM 691 C C . VAL A 1 89 ? 0.278 3.593 -18.089 1.00 96.75 89 VAL A C 1
ATOM 693 O O . VAL A 1 89 ? -0.196 4.497 -18.767 1.00 96.75 89 VAL A O 1
ATOM 696 N N . SER A 1 90 ? 1.076 2.679 -18.626 1.00 96.62 90 SER A N 1
ATOM 697 C CA . SER A 1 90 ? 1.337 2.571 -20.065 1.00 96.62 90 SER A CA 1
ATOM 698 C C . SER A 1 90 ? 1.046 1.157 -20.530 1.00 96.62 90 SER A C 1
ATOM 700 O O . SER A 1 90 ? 1.569 0.207 -19.950 1.00 96.62 90 SER A O 1
ATOM 702 N N . VAL A 1 91 ? 0.234 1.030 -21.574 1.00 97.31 91 VAL A N 1
ATOM 703 C CA . VAL A 1 91 ? -0.180 -0.246 -22.155 1.00 97.31 91 VAL A CA 1
ATOM 704 C C . VAL A 1 91 ? 0.546 -0.478 -23.473 1.00 97.31 91 VAL A C 1
ATOM 706 O O . VAL A 1 91 ? 0.667 0.419 -24.312 1.00 97.31 91 VAL A O 1
ATOM 709 N N . TYR A 1 92 ? 1.026 -1.702 -23.653 1.00 96.69 92 TYR A N 1
ATOM 710 C CA . TYR A 1 92 ? 1.804 -2.144 -24.798 1.00 96.69 92 TYR A CA 1
ATOM 711 C C . TYR A 1 92 ? 1.211 -3.432 -25.365 1.00 96.69 92 TYR A C 1
ATOM 713 O O . TYR A 1 92 ? 0.722 -4.287 -24.630 1.00 96.69 92 TYR A O 1
ATOM 721 N N . SER A 1 93 ? 1.309 -3.586 -26.681 1.00 95.94 93 SER A N 1
ATOM 722 C CA . SER A 1 93 ? 1.063 -4.865 -27.360 1.00 95.94 93 SER A CA 1
ATOM 723 C C . SER A 1 93 ? 2.047 -5.949 -26.902 1.00 95.94 93 SER A C 1
ATOM 725 O O . SER A 1 93 ? 3.090 -5.645 -26.319 1.00 95.94 93 SER A O 1
ATOM 727 N N . ALA A 1 94 ? 1.765 -7.208 -27.241 1.00 93.75 94 ALA A N 1
ATOM 728 C CA . ALA A 1 94 ? 2.651 -8.342 -26.967 1.00 93.75 94 ALA A CA 1
ATOM 729 C C . ALA A 1 94 ? 4.070 -8.175 -27.549 1.00 93.75 94 ALA A C 1
ATOM 731 O O . ALA A 1 94 ? 5.029 -8.740 -27.023 1.00 93.75 94 ALA A O 1
ATOM 732 N N . GLU A 1 95 ? 4.224 -7.374 -28.606 1.00 91.69 95 GLU A N 1
ATOM 733 C CA . GLU A 1 95 ? 5.506 -7.041 -29.235 1.00 91.69 95 GLU A CA 1
ATOM 734 C C . GLU A 1 95 ? 6.229 -5.849 -28.577 1.00 91.69 95 GLU A C 1
ATOM 736 O O . GLU A 1 95 ? 7.288 -5.436 -29.052 1.00 91.69 95 GLU A O 1
ATOM 741 N N . GLY A 1 96 ? 5.673 -5.268 -27.509 1.00 91.31 96 GLY A N 1
ATOM 742 C CA . GLY A 1 96 ? 6.262 -4.132 -26.794 1.00 91.31 96 GLY A CA 1
ATOM 743 C C . GLY A 1 96 ? 6.024 -2.772 -27.456 1.00 91.31 96 GLY A C 1
ATOM 744 O O . GLY A 1 96 ? 6.745 -1.812 -27.186 1.00 91.31 96 GLY A O 1
ATOM 745 N N . VAL A 1 97 ? 5.020 -2.653 -28.331 1.00 93.81 97 VAL A N 1
ATOM 746 C CA . VAL A 1 97 ? 4.651 -1.370 -28.955 1.00 93.81 97 VAL A CA 1
ATOM 747 C C . VAL A 1 97 ? 3.600 -0.664 -28.106 1.00 93.81 97 VAL A C 1
ATOM 749 O O . VAL A 1 97 ? 2.514 -1.217 -27.920 1.00 93.81 97 VAL A O 1
ATOM 752 N N . PHE A 1 98 ? 3.900 0.559 -27.650 1.00 95.06 98 PHE A N 1
ATOM 753 C CA . PHE A 1 98 ? 2.972 1.416 -26.897 1.00 95.06 98 PHE A CA 1
ATOM 754 C C . PHE A 1 98 ? 1.650 1.599 -27.652 1.00 95.06 98 PHE A C 1
ATOM 756 O O . PHE A 1 98 ? 1.662 1.900 -28.848 1.00 95.06 98 PHE A O 1
ATOM 763 N N . GLN A 1 99 ? 0.533 1.414 -26.952 1.00 94.94 99 GLN A N 1
ATOM 764 C CA . GLN A 1 99 ? -0.823 1.557 -27.483 1.00 94.94 99 GLN A CA 1
ATOM 765 C C . GLN A 1 99 ? -1.489 2.821 -26.927 1.00 94.94 99 GLN A C 1
ATOM 767 O O . GLN A 1 99 ? -1.856 3.709 -27.691 1.00 94.94 99 GLN A O 1
ATOM 772 N N . TYR A 1 100 ? -1.592 2.909 -25.600 1.00 95.81 100 TYR A N 1
ATOM 773 C CA . TYR A 1 100 ? -2.220 4.005 -24.862 1.00 95.81 100 TYR A CA 1
ATOM 774 C C . TYR A 1 100 ? -1.695 4.032 -23.420 1.00 95.81 100 TYR A C 1
ATOM 776 O O . TYR A 1 100 ? -0.904 3.178 -23.007 1.00 95.81 100 TYR A O 1
ATOM 784 N N . GLY A 1 101 ? -2.120 5.013 -22.631 1.00 96.00 101 GLY A N 1
ATOM 785 C CA . GLY A 1 101 ? -1.830 5.041 -21.206 1.00 96.00 101 GLY A CA 1
ATOM 786 C C . GLY A 1 101 ? -2.724 6.004 -20.444 1.00 96.00 101 GLY A C 1
ATOM 787 O O . GLY A 1 101 ? -3.577 6.664 -21.029 1.00 96.00 101 GLY A O 1
ATOM 788 N N . TYR A 1 102 ? -2.462 6.132 -19.151 1.00 95.75 102 TYR A N 1
ATOM 789 C CA . TYR A 1 102 ? -3.173 7.021 -18.240 1.00 95.75 102 TYR A CA 1
ATOM 790 C C . TYR A 1 102 ? -2.173 7.790 -17.382 1.00 95.75 102 TYR A C 1
ATOM 792 O O . TYR A 1 102 ? -1.069 7.300 -17.127 1.00 95.75 102 TYR A O 1
ATOM 800 N N . ILE A 1 103 ? -2.551 8.982 -16.932 1.00 94.25 103 ILE A N 1
ATOM 801 C CA . ILE A 1 103 ? -1.783 9.792 -15.989 1.00 94.25 103 ILE A CA 1
ATOM 802 C C . ILE A 1 103 ? -2.704 10.378 -14.919 1.00 94.25 103 ILE A C 1
ATOM 804 O O . ILE A 1 103 ? -3.776 10.894 -15.230 1.00 94.25 103 ILE A O 1
ATOM 808 N N . PHE A 1 104 ? -2.280 10.293 -13.662 1.00 93.00 104 PHE A N 1
ATOM 809 C CA . PHE A 1 104 ? -3.072 10.696 -12.498 1.00 93.00 104 PHE A CA 1
ATOM 810 C C . PHE A 1 104 ? -2.171 11.054 -11.306 1.00 93.00 104 PHE A C 1
ATOM 812 O O . PHE A 1 104 ? -0.954 10.862 -11.345 1.00 93.00 104 PHE A O 1
ATOM 819 N N . ASP A 1 105 ? -2.763 11.622 -10.263 1.00 89.31 105 ASP A N 1
ATOM 820 C CA . ASP A 1 105 ? -2.168 11.825 -8.945 1.00 89.31 105 ASP A CA 1
ATOM 821 C C . ASP A 1 105 ? -2.588 10.682 -8.025 1.00 89.31 105 ASP A C 1
ATOM 823 O O . ASP A 1 105 ? -3.777 10.482 -7.796 1.00 89.31 105 ASP A O 1
ATOM 827 N N . SER A 1 106 ? -1.632 9.950 -7.455 1.00 79.62 106 SER A N 1
ATOM 828 C CA . SER A 1 106 ? -1.930 9.004 -6.382 1.00 79.62 106 SER A CA 1
ATOM 829 C C . SER A 1 106 ? -1.343 9.494 -5.056 1.00 79.62 106 SER A C 1
ATOM 831 O O . SER A 1 106 ? -0.144 9.774 -4.976 1.00 79.62 106 SER A O 1
ATOM 833 N N . PRO A 1 107 ? -2.125 9.522 -3.961 1.00 60.22 107 PRO A N 1
ATOM 834 C CA . PRO A 1 107 ? -1.595 9.769 -2.618 1.00 60.22 107 PRO A CA 1
ATOM 835 C C . PRO A 1 107 ? -0.703 8.618 -2.098 1.00 60.22 107 PRO A C 1
ATOM 837 O O . PRO A 1 107 ? -0.167 8.682 -0.989 1.00 60.22 107 PRO A O 1
ATOM 840 N N . GLY A 1 108 ? -0.507 7.544 -2.875 1.00 71.25 108 GLY A N 1
ATOM 841 C CA . GLY A 1 108 ? 0.375 6.435 -2.523 1.00 71.25 108 GLY A CA 1
ATOM 842 C C . GLY A 1 108 ? 0.663 5.472 -3.672 1.00 71.25 108 GLY A C 1
ATOM 843 O O . GLY A 1 108 ? 0.598 5.824 -4.842 1.00 71.25 108 GLY A O 1
ATOM 844 N N . SER A 1 109 ? 1.011 4.226 -3.341 1.00 84.19 109 SER A N 1
ATOM 845 C CA . SER A 1 109 ? 1.211 3.191 -4.361 1.00 84.19 109 SER A CA 1
ATOM 846 C C . SER A 1 109 ? -0.088 2.798 -5.044 1.00 84.19 109 SER A C 1
ATOM 848 O O . SER A 1 109 ? -1.156 2.857 -4.437 1.00 84.19 109 SER A O 1
ATOM 850 N N . PHE A 1 110 ? 0.050 2.326 -6.277 1.00 92.75 110 PHE A N 1
ATOM 851 C CA . PHE A 1 110 ? -1.022 1.708 -7.033 1.00 92.75 110 PHE A CA 1
ATOM 852 C C . PHE A 1 110 ? -0.549 0.388 -7.649 1.00 92.75 110 PHE A C 1
ATOM 854 O O . PHE A 1 110 ? 0.649 0.202 -7.900 1.00 92.75 110 PHE A O 1
ATOM 861 N N . TYR A 1 111 ? -1.490 -0.517 -7.898 1.00 93.94 111 TYR A N 1
ATOM 862 C CA . TYR A 1 111 ? -1.247 -1.785 -8.586 1.00 93.94 111 TYR A CA 1
ATOM 863 C C . TYR A 1 111 ? -2.226 -1.970 -9.734 1.00 93.94 111 TYR A C 1
ATOM 865 O O . TYR A 1 111 ? -3.274 -1.327 -9.775 1.00 93.94 111 TYR A O 1
ATOM 873 N N . LEU A 1 112 ? -1.837 -2.832 -10.670 1.00 96.38 112 LEU A N 1
ATOM 874 C CA . LEU A 1 112 ? -2.561 -3.067 -11.907 1.00 96.38 112 LEU A CA 1
ATOM 875 C C . LEU A 1 112 ? -3.024 -4.508 -11.979 1.00 96.38 112 LEU A C 1
ATOM 877 O O . LEU A 1 112 ? -2.263 -5.420 -11.638 1.00 96.38 112 LEU A O 1
ATOM 881 N N . GLU A 1 113 ? -4.234 -4.677 -12.488 1.00 96.12 113 GLU A N 1
ATOM 882 C CA . GLU A 1 113 ? -4.767 -5.952 -12.944 1.00 96.12 113 GLU A CA 1
ATOM 883 C C . GLU A 1 113 ? -5.535 -5.756 -14.253 1.00 96.12 113 GLU A C 1
ATOM 885 O O . GLU A 1 113 ? -5.939 -4.640 -14.581 1.00 96.12 113 GLU A O 1
ATOM 890 N N . TRP A 1 114 ? -5.734 -6.830 -15.006 1.00 96.00 114 TRP A N 1
ATOM 891 C CA . TRP A 1 114 ? -6.633 -6.835 -16.157 1.00 96.00 114 TRP A CA 1
ATOM 892 C C . TRP A 1 114 ? -8.009 -7.387 -15.799 1.00 96.00 114 TRP A C 1
ATOM 894 O O . TRP A 1 114 ? -8.115 -8.436 -15.166 1.00 96.00 114 TRP A O 1
ATOM 904 N N . ASP A 1 115 ? -9.047 -6.734 -16.315 1.00 94.19 115 ASP A N 1
ATOM 905 C CA . ASP A 1 115 ? -10.401 -7.273 -16.385 1.00 94.19 115 ASP A CA 1
ATOM 906 C C . ASP A 1 115 ? -10.942 -7.114 -17.808 1.00 94.19 115 ASP A C 1
ATOM 908 O O . ASP A 1 115 ? -11.287 -6.019 -18.255 1.00 94.19 115 ASP A O 1
ATOM 912 N N . GLY A 1 116 ? -10.942 -8.212 -18.566 1.00 92.31 116 GLY A N 1
ATOM 913 C CA . GLY A 1 116 ? -11.262 -8.175 -19.990 1.00 92.31 116 GLY A CA 1
ATOM 914 C C . GLY A 1 116 ? -10.333 -7.226 -20.755 1.00 92.31 116 GLY A C 1
ATOM 915 O O . GLY A 1 116 ? -9.123 -7.449 -20.827 1.00 92.31 116 GLY A O 1
ATOM 916 N N . GLU A 1 117 ? -10.901 -6.179 -21.358 1.00 93.81 117 GLU A N 1
ATOM 917 C CA . GLU A 1 117 ? -10.143 -5.139 -22.069 1.00 93.81 117 GLU A CA 1
ATOM 918 C C . GLU A 1 117 ? -9.730 -3.959 -21.181 1.00 93.81 117 GLU A C 1
ATOM 920 O O . GLU A 1 117 ? -8.903 -3.147 -21.603 1.00 93.81 117 GLU A O 1
ATOM 925 N N . ASN A 1 118 ? -10.241 -3.900 -19.951 1.00 96.50 118 ASN A N 1
ATOM 926 C CA . ASN A 1 118 ? -10.027 -2.792 -19.037 1.00 96.50 118 ASN A CA 1
ATOM 927 C C . ASN A 1 118 ? -8.825 -3.046 -18.132 1.00 96.50 118 ASN A C 1
ATOM 929 O O . ASN A 1 118 ? -8.530 -4.174 -17.724 1.00 96.50 118 ASN A O 1
ATOM 933 N N . VAL A 1 119 ? -8.149 -1.957 -17.779 1.00 97.81 119 VAL A N 1
ATOM 934 C CA . VAL A 1 119 ? -7.123 -1.971 -16.740 1.00 97.81 119 VAL A CA 1
ATOM 935 C C . VAL A 1 119 ? -7.787 -1.597 -15.427 1.00 97.81 119 VAL A C 1
ATOM 937 O O . VAL A 1 119 ? -8.338 -0.504 -15.291 1.00 97.81 119 VAL A O 1
ATOM 940 N N . LEU A 1 120 ? -7.686 -2.488 -14.452 1.00 97.69 120 LEU A N 1
ATOM 941 C CA . LEU A 1 120 ? -8.016 -2.191 -13.074 1.00 97.69 120 LEU A CA 1
ATOM 942 C C . LEU A 1 120 ? -6.831 -1.481 -12.419 1.00 97.69 120 LEU A C 1
ATOM 944 O O . LEU A 1 120 ? -5.697 -1.964 -12.469 1.00 97.69 120 LEU A O 1
ATOM 948 N N . ILE A 1 121 ? -7.093 -0.338 -11.791 1.00 97.50 121 ILE A N 1
ATOM 949 C CA . ILE A 1 121 ? -6.094 0.437 -11.052 1.00 97.50 121 ILE A CA 1
ATOM 950 C C . ILE A 1 121 ? -6.537 0.495 -9.596 1.00 97.50 121 ILE A C 1
ATOM 952 O O . ILE A 1 121 ? -7.506 1.175 -9.261 1.00 97.50 121 ILE A O 1
ATOM 956 N N . TYR A 1 122 ? -5.826 -0.226 -8.731 1.00 95.75 122 TYR A N 1
ATOM 957 C CA . TYR A 1 122 ? -6.078 -0.224 -7.292 1.00 95.75 122 TYR A CA 1
ATOM 958 C C . TYR A 1 122 ? -5.166 0.781 -6.584 1.00 95.75 122 TYR A C 1
ATOM 960 O O . TYR A 1 122 ? -3.939 0.679 -6.663 1.00 95.75 122 TYR A O 1
ATOM 968 N N . PHE A 1 123 ? -5.768 1.722 -5.861 1.00 92.00 123 PHE A N 1
ATOM 969 C CA . PHE A 1 123 ? -5.114 2.771 -5.085 1.00 92.00 123 PHE A CA 1
ATOM 970 C C . PHE A 1 123 ? -4.998 2.346 -3.622 1.00 92.00 123 PHE A C 1
ATOM 972 O O . PHE A 1 123 ? -5.959 2.406 -2.855 1.00 92.00 123 PHE A O 1
ATOM 979 N N . VAL A 1 124 ? -3.786 1.971 -3.208 1.00 85.62 124 VAL A N 1
ATOM 980 C CA . VAL A 1 124 ? -3.529 1.348 -1.896 1.00 85.62 124 VAL A CA 1
ATOM 981 C C . VAL A 1 124 ? -3.939 2.244 -0.729 1.00 85.62 124 VAL A C 1
ATOM 983 O O . VAL A 1 124 ? -4.423 1.759 0.283 1.00 85.62 124 VAL A O 1
ATOM 986 N N . ARG A 1 125 ? -3.711 3.558 -0.834 1.00 78.62 125 ARG A N 1
ATOM 987 C CA . ARG A 1 125 ? -3.992 4.492 0.270 1.00 78.62 125 ARG A CA 1
ATOM 988 C C . ARG A 1 125 ? -5.464 4.835 0.412 1.00 78.62 125 ARG A C 1
ATOM 990 O O . ARG A 1 125 ? -5.909 5.072 1.527 1.00 78.62 125 ARG A O 1
ATOM 997 N N . SER A 1 126 ? -6.181 4.858 -0.701 1.00 83.00 126 SER A N 1
ATOM 998 C CA . SER A 1 126 ? -7.600 5.195 -0.730 1.00 83.00 126 SER A CA 1
ATOM 999 C C . SER A 1 126 ? -8.491 3.967 -0.588 1.00 83.00 126 SER A C 1
ATOM 1001 O O . SER A 1 126 ? -9.691 4.128 -0.436 1.00 83.00 126 SER A O 1
ATOM 1003 N N . ASN A 1 127 ? -7.917 2.756 -0.638 1.00 88.44 127 ASN A N 1
ATOM 1004 C CA . ASN A 1 127 ? -8.664 1.501 -0.684 1.00 88.44 127 ASN A CA 1
ATOM 1005 C C . ASN A 1 127 ? -9.739 1.516 -1.771 1.00 88.44 127 ASN A C 1
ATOM 1007 O O . ASN A 1 127 ? -10.865 1.089 -1.561 1.00 88.44 127 ASN A O 1
ATOM 1011 N N . PHE A 1 128 ? -9.366 2.032 -2.936 1.00 91.56 128 PHE A N 1
ATOM 1012 C CA . PHE A 1 128 ? -10.287 2.294 -4.028 1.00 91.56 128 PHE A CA 1
ATOM 1013 C C . PHE A 1 128 ? -9.750 1.648 -5.294 1.00 91.56 128 PHE A C 1
ATOM 1015 O O . PHE A 1 128 ? -8.540 1.671 -5.532 1.00 91.56 128 PHE A O 1
ATOM 1022 N N . ILE A 1 129 ? -10.621 1.061 -6.102 1.00 95.88 129 ILE A N 1
ATOM 1023 C CA . ILE A 1 129 ? -10.257 0.463 -7.384 1.00 95.88 129 ILE A CA 1
ATOM 1024 C C . ILE A 1 129 ? -11.139 1.046 -8.479 1.00 95.88 129 ILE A C 1
ATOM 1026 O O . ILE A 1 129 ? -12.345 1.202 -8.300 1.00 95.88 129 ILE A O 1
ATOM 1030 N N . ILE A 1 130 ? -10.526 1.381 -9.610 1.00 96.56 130 ILE A N 1
ATOM 1031 C CA . ILE A 1 130 ? -11.235 1.851 -10.803 1.00 96.56 130 ILE A CA 1
ATOM 1032 C C . ILE A 1 130 ? -10.967 0.906 -11.970 1.00 96.56 130 ILE A C 1
ATOM 1034 O O . ILE A 1 130 ? -9.856 0.391 -12.101 1.00 96.56 130 ILE A O 1
ATOM 1038 N N . SER A 1 131 ? -11.970 0.709 -12.820 1.00 97.00 131 SER A N 1
ATOM 1039 C CA . SER A 1 131 ? -11.862 -0.006 -14.093 1.00 97.00 131 SER A CA 1
ATOM 1040 C C . SER A 1 131 ? -11.841 1.012 -15.224 1.00 97.00 131 SER A C 1
ATOM 1042 O O . SER A 1 131 ? -12.768 1.815 -15.353 1.00 97.00 131 SER A O 1
ATOM 1044 N N . VAL A 1 132 ? -10.760 1.014 -16.005 1.00 97.44 132 VAL A N 1
ATOM 1045 C CA . VAL A 1 132 ? -10.528 2.013 -17.052 1.00 97.44 132 VAL A CA 1
ATOM 1046 C C . VAL A 1 132 ? -10.392 1.341 -18.406 1.00 97.44 132 VAL A C 1
ATOM 1048 O O . VAL A 1 132 ? -9.507 0.496 -18.601 1.00 97.44 132 VAL A O 1
ATOM 1051 N N . ASN A 1 133 ? -11.233 1.758 -19.347 1.00 96.06 133 ASN A N 1
ATOM 1052 C CA . ASN A 1 133 ? -11.194 1.272 -20.720 1.00 96.06 133 ASN A CA 1
ATOM 1053 C C . ASN A 1 133 ? -10.053 1.923 -21.535 1.00 96.06 133 ASN A C 1
ATOM 1055 O O . ASN A 1 133 ? -9.480 2.930 -21.106 1.00 96.06 133 ASN A O 1
ATOM 1059 N N . PRO A 1 134 ? -9.691 1.369 -22.707 1.00 95.50 134 PRO A N 1
ATOM 1060 C CA . PRO A 1 134 ? -8.602 1.891 -23.541 1.00 95.50 134 PRO A CA 1
ATOM 1061 C C . PRO A 1 134 ? -8.736 3.368 -23.947 1.00 95.50 134 PRO A C 1
ATOM 1063 O O . PRO A 1 134 ? -7.728 4.037 -24.191 1.00 95.50 134 PRO A O 1
ATOM 1066 N N . GLU A 1 135 ? -9.961 3.889 -24.011 1.00 96.00 135 GLU A N 1
ATOM 1067 C CA . GLU A 1 135 ? -10.283 5.289 -24.302 1.00 96.00 135 GLU A CA 1
ATOM 1068 C C . GLU A 1 135 ? -10.050 6.227 -23.104 1.00 96.00 135 GLU A C 1
ATOM 1070 O O . GLU A 1 135 ? -10.107 7.451 -23.256 1.00 96.00 135 GLU A O 1
ATOM 1075 N N . GLY A 1 136 ? -9.713 5.679 -21.933 1.00 94.50 136 GLY A N 1
ATOM 1076 C CA . GLY A 1 136 ? -9.446 6.429 -20.708 1.00 94.50 136 GLY A CA 1
ATOM 1077 C C . GLY A 1 136 ? -10.704 6.805 -19.930 1.00 94.50 136 GLY A C 1
ATOM 1078 O O . GLY A 1 136 ? -10.629 7.669 -19.056 1.00 94.50 136 GLY A O 1
ATOM 1079 N N . GLU A 1 137 ? -11.843 6.185 -20.235 1.00 95.38 137 GLU A N 1
ATOM 1080 C CA . GLU A 1 137 ? -13.086 6.366 -19.492 1.00 95.38 137 GLU A CA 1
ATOM 1081 C C . GLU A 1 137 ? -13.113 5.419 -18.285 1.00 95.38 137 GLU A C 1
ATOM 1083 O O . GLU A 1 137 ? -12.766 4.238 -18.380 1.00 95.38 137 GLU A O 1
ATOM 1088 N N . VAL A 1 138 ? -13.522 5.949 -17.130 1.00 96.00 138 VAL A N 1
ATOM 1089 C CA . VAL A 1 138 ? -13.671 5.172 -15.895 1.00 96.00 138 VAL A CA 1
ATOM 1090 C C . VAL A 1 138 ? -15.080 4.586 -15.851 1.00 96.00 138 VAL A C 1
ATOM 1092 O O . VAL A 1 138 ? -16.045 5.274 -15.509 1.00 96.00 138 VAL A O 1
ATOM 1095 N N . GLU A 1 139 ? -15.202 3.316 -16.230 1.00 93.25 139 GLU A N 1
ATOM 1096 C CA . GLU A 1 139 ? -16.496 2.641 -16.379 1.00 93.25 139 GLU A CA 1
ATOM 1097 C C . GLU A 1 139 ? -17.085 2.258 -15.017 1.00 93.25 139 GLU A C 1
ATOM 1099 O O . GLU A 1 139 ? -18.245 2.557 -14.727 1.00 93.25 139 GLU A O 1
ATOM 1104 N N . GLU A 1 140 ? -16.256 1.679 -14.148 1.00 93.75 140 GLU A N 1
ATOM 1105 C CA . GLU A 1 140 ? -16.644 1.211 -12.818 1.00 93.75 140 GLU A CA 1
ATOM 1106 C C . GLU A 1 140 ? -15.647 1.681 -11.754 1.00 93.75 140 GLU A C 1
ATOM 1108 O O . GLU A 1 140 ? -14.455 1.852 -12.018 1.00 93.75 140 GLU A O 1
ATOM 1113 N N . ALA A 1 141 ? -16.138 1.850 -10.527 1.00 94.81 141 ALA A N 1
ATOM 1114 C CA . ALA A 1 141 ? -15.337 2.162 -9.352 1.00 94.81 141 ALA A CA 1
ATOM 1115 C C . ALA A 1 141 ? -15.899 1.459 -8.119 1.00 94.81 141 ALA A C 1
ATOM 1117 O O . ALA A 1 141 ? -17.118 1.362 -7.966 1.00 94.81 141 ALA A O 1
ATOM 1118 N N . ALA A 1 142 ? -15.019 0.974 -7.248 1.00 95.25 142 ALA A N 1
ATOM 1119 C CA . ALA A 1 142 ? -15.401 0.306 -6.014 1.00 95.25 142 ALA A CA 1
ATOM 1120 C C . ALA A 1 142 ? -14.501 0.690 -4.847 1.00 95.25 142 ALA A C 1
ATOM 1122 O O . ALA A 1 142 ? -13.290 0.870 -5.003 1.00 95.25 142 ALA A O 1
ATOM 1123 N N . ASP A 1 143 ? -15.093 0.653 -3.661 1.00 93.44 143 ASP A N 1
ATOM 1124 C CA . ASP A 1 143 ? -14.350 0.540 -2.421 1.00 93.44 143 ASP A CA 1
ATOM 1125 C C . ASP A 1 143 ? -13.842 -0.893 -2.259 1.00 93.44 143 ASP A C 1
ATOM 1127 O O . ASP A 1 143 ? -14.549 -1.873 -2.509 1.00 93.44 143 ASP A O 1
ATOM 1131 N N . VAL A 1 144 ? -12.621 -1.017 -1.765 1.00 91.56 144 VAL A N 1
ATOM 1132 C CA . VAL A 1 144 ? -11.990 -2.265 -1.347 1.00 91.56 144 VAL A CA 1
ATOM 1133 C C . VAL A 1 144 ? -11.993 -2.273 0.181 1.00 91.56 144 VAL A C 1
ATOM 1135 O O . VAL A 1 144 ? -11.138 -1.641 0.799 1.00 91.56 144 VAL A O 1
ATOM 1138 N N . PRO A 1 145 ? -12.947 -2.948 0.848 1.00 83.06 145 PRO A N 1
ATOM 1139 C CA . PRO A 1 145 ? -13.014 -2.944 2.301 1.00 83.06 145 PRO A CA 1
ATOM 1140 C C . PRO A 1 145 ? -11.726 -3.487 2.913 1.00 83.06 145 PRO A C 1
ATOM 1142 O O . PRO A 1 145 ? -11.136 -4.441 2.400 1.00 83.06 145 PRO A O 1
ATOM 1145 N N . MET A 1 146 ? -11.318 -2.911 4.038 1.00 77.69 146 MET A N 1
ATOM 1146 C CA . MET A 1 146 ? -10.144 -3.364 4.776 1.00 77.69 146 MET A CA 1
ATOM 1147 C C . MET A 1 146 ? -10.484 -4.688 5.461 1.00 77.69 146 MET A C 1
ATOM 1149 O O . MET A 1 146 ? -11.111 -4.720 6.514 1.00 77.69 146 MET A O 1
ATOM 1153 N N . THR A 1 147 ? -10.133 -5.796 4.813 1.00 76.31 147 THR A N 1
ATOM 1154 C CA . THR A 1 147 ? -10.322 -7.151 5.335 1.00 76.31 147 THR A CA 1
ATOM 1155 C C . THR A 1 147 ? -9.001 -7.908 5.256 1.00 76.31 147 THR A C 1
ATOM 1157 O O . THR A 1 147 ? -8.205 -7.651 4.349 1.00 76.31 147 THR A O 1
ATOM 1160 N N . PRO A 1 148 ? -8.766 -8.912 6.121 1.00 72.06 148 PRO A N 1
ATOM 1161 C CA . PRO A 1 148 ? -7.556 -9.729 6.040 1.00 72.06 148 PRO A CA 1
ATOM 1162 C C . PRO A 1 148 ? -7.338 -10.382 4.664 1.00 72.06 148 PRO A C 1
ATOM 1164 O O . PRO A 1 148 ? -6.196 -10.562 4.240 1.00 72.06 148 PRO A O 1
ATOM 1167 N N . ALA A 1 149 ? -8.421 -10.730 3.956 1.00 77.88 149 ALA A N 1
ATOM 1168 C CA . ALA A 1 149 ? -8.355 -11.297 2.611 1.00 77.88 149 ALA A CA 1
ATOM 1169 C C . ALA A 1 149 ? -7.852 -10.265 1.589 1.00 77.88 149 ALA A C 1
ATOM 1171 O O . ALA A 1 149 ? -6.891 -10.540 0.866 1.00 77.88 149 ALA A O 1
ATOM 1172 N N . ASN A 1 150 ? -8.432 -9.062 1.594 1.00 82.12 150 ASN A N 1
ATOM 1173 C CA . ASN A 1 150 ? -8.020 -7.965 0.720 1.00 82.12 150 ASN A CA 1
ATOM 1174 C C . ASN A 1 150 ? -6.599 -7.490 1.021 1.00 82.12 150 ASN A C 1
ATOM 1176 O O . ASN A 1 150 ? -5.816 -7.289 0.095 1.00 82.12 150 ASN A O 1
ATOM 1180 N N . ASP A 1 151 ? -6.215 -7.390 2.292 1.00 79.25 151 ASP A N 1
ATOM 1181 C CA . ASP A 1 151 ? -4.854 -7.016 2.687 1.00 79.25 151 ASP A CA 1
ATOM 1182 C C . ASP A 1 151 ? -3.829 -8.047 2.205 1.00 79.25 151 ASP A C 1
ATOM 1184 O O . ASP A 1 151 ? -2.777 -7.698 1.659 1.00 79.25 151 ASP A O 1
ATOM 1188 N N . SER A 1 152 ? -4.151 -9.338 2.348 1.00 79.19 152 SER A N 1
ATOM 1189 C CA . SER A 1 152 ? -3.319 -10.426 1.830 1.00 79.19 152 SER A CA 1
ATOM 1190 C C . SER A 1 152 ? -3.178 -10.346 0.307 1.00 79.19 152 SER A C 1
ATOM 1192 O O . SER A 1 152 ? -2.075 -10.512 -0.227 1.00 79.19 152 SER A O 1
ATOM 1194 N N . TYR A 1 153 ? -4.270 -10.036 -0.397 1.00 87.25 153 TYR A N 1
ATOM 1195 C CA . TYR A 1 153 ? -4.272 -9.886 -1.848 1.00 87.25 153 TYR A CA 1
ATOM 1196 C C . TYR A 1 153 ? -3.474 -8.662 -2.316 1.00 87.25 153 TYR A C 1
ATOM 1198 O O . TYR A 1 153 ? -2.596 -8.781 -3.172 1.00 87.25 153 TYR A O 1
ATOM 1206 N N . SER A 1 154 ? -3.674 -7.508 -1.682 1.00 84.38 154 SER A N 1
ATOM 1207 C CA . SER A 1 154 ? -2.895 -6.284 -1.904 1.00 84.38 154 SER A CA 1
ATOM 1208 C C . SER A 1 154 ? -1.396 -6.531 -1.706 1.00 84.38 154 SER A C 1
ATOM 1210 O O . SER A 1 154 ? -0.565 -6.138 -2.529 1.00 84.38 154 SER A O 1
ATOM 1212 N N . PHE A 1 155 ? -1.026 -7.281 -0.665 1.00 77.88 155 PHE A N 1
ATOM 1213 C CA . PHE A 1 155 ? 0.364 -7.654 -0.416 1.00 77.88 155 PHE A CA 1
ATOM 1214 C C . PHE A 1 155 ? 0.934 -8.613 -1.471 1.00 77.88 155 PHE A C 1
ATOM 1216 O O . PHE A 1 155 ? 2.121 -8.533 -1.806 1.00 77.88 155 PHE A O 1
ATOM 1223 N N . LYS A 1 156 ? 0.104 -9.505 -2.025 1.00 86.94 156 LYS A N 1
ATOM 1224 C CA . LYS A 1 156 ? 0.476 -10.346 -3.171 1.00 86.94 156 LYS A CA 1
ATOM 1225 C C . LYS A 1 156 ? 0.759 -9.486 -4.405 1.00 86.94 156 LYS A C 1
ATOM 1227 O O . LYS A 1 156 ? 1.771 -9.725 -5.060 1.00 86.94 156 LYS A O 1
ATOM 1232 N N . LEU A 1 157 ? -0.068 -8.477 -4.687 1.00 86.25 157 LEU A N 1
ATOM 1233 C CA . LEU A 1 157 ? 0.160 -7.533 -5.789 1.00 86.25 157 LEU A CA 1
ATOM 1234 C C . LEU A 1 157 ? 1.440 -6.709 -5.580 1.00 86.25 157 LEU A C 1
ATOM 1236 O O . LEU A 1 157 ? 2.243 -6.598 -6.502 1.00 86.25 157 LEU A O 1
ATOM 1240 N N . LEU A 1 158 ? 1.699 -6.231 -4.357 1.00 81.94 158 LEU A N 1
ATOM 1241 C CA . LEU A 1 158 ? 2.941 -5.525 -4.000 1.00 81.94 158 LEU A CA 1
ATOM 1242 C C . LEU A 1 158 ? 4.199 -6.358 -4.290 1.00 81.94 158 LEU A C 1
ATOM 1244 O O . LEU A 1 158 ? 5.226 -5.820 -4.698 1.00 81.94 158 LEU A O 1
ATOM 1248 N N . LYS A 1 159 ? 4.140 -7.668 -4.041 1.00 80.06 159 LYS A N 1
ATOM 1249 C CA . LYS A 1 159 ? 5.273 -8.587 -4.224 1.00 80.06 159 LYS A CA 1
ATOM 1250 C C . LYS A 1 159 ? 5.350 -9.199 -5.620 1.00 80.06 159 LYS A C 1
ATOM 1252 O O . LYS A 1 159 ? 6.259 -9.989 -5.875 1.00 80.06 159 LYS A O 1
ATOM 1257 N N . LYS A 1 160 ? 4.407 -8.880 -6.505 1.00 89.25 160 LYS A N 1
ATOM 1258 C CA . LYS A 1 160 ? 4.313 -9.481 -7.832 1.00 89.25 160 LYS A CA 1
ATOM 1259 C C . LYS A 1 160 ? 5.463 -8.999 -8.714 1.00 89.25 160 LYS A C 1
ATOM 1261 O O . LYS A 1 160 ? 5.422 -7.910 -9.278 1.00 89.25 160 LYS A O 1
ATOM 1266 N N . THR A 1 161 ? 6.477 -9.845 -8.859 1.00 90.75 161 THR A N 1
ATOM 1267 C CA . THR A 1 161 ? 7.573 -9.650 -9.822 1.00 90.75 161 THR A CA 1
ATOM 1268 C C . THR A 1 161 ? 7.461 -10.564 -11.036 1.00 90.75 161 THR A C 1
ATOM 1270 O O . THR A 1 161 ? 8.174 -10.369 -12.015 1.00 90.75 161 THR A O 1
ATOM 1273 N N . GLU A 1 162 ? 6.566 -11.549 -10.986 1.00 93.94 162 GLU A N 1
ATOM 1274 C CA . GLU A 1 162 ? 6.349 -12.523 -12.048 1.00 93.94 162 GLU A CA 1
ATOM 1275 C C . GLU A 1 162 ? 4.860 -12.847 -12.218 1.00 93.94 162 GLU A C 1
ATOM 1277 O O . GLU A 1 162 ? 4.077 -12.777 -11.266 1.00 93.94 162 GLU A O 1
ATOM 1282 N N . CYS A 1 163 ? 4.466 -13.212 -13.436 1.00 93.75 163 CYS A N 1
ATOM 1283 C CA . CYS A 1 163 ? 3.175 -13.835 -13.715 1.00 93.75 163 CYS A CA 1
ATOM 1284 C C . CYS A 1 163 ? 3.284 -14.820 -14.885 1.00 93.75 163 CYS A C 1
ATOM 1286 O O . CYS A 1 163 ? 4.191 -14.726 -15.714 1.00 93.75 163 CYS A O 1
ATOM 1288 N N . VAL A 1 164 ? 2.362 -15.781 -14.935 1.00 94.44 164 VAL A N 1
ATOM 1289 C CA . VAL A 1 164 ? 2.292 -16.798 -15.990 1.00 94.44 164 VAL A CA 1
ATOM 1290 C C . VAL A 1 164 ? 1.010 -16.585 -16.776 1.00 94.44 164 VAL A C 1
ATOM 1292 O O . VAL A 1 164 ? -0.072 -16.571 -16.191 1.00 94.44 164 VAL A O 1
ATOM 1295 N N . VAL A 1 165 ? 1.138 -16.448 -18.093 1.00 94.06 165 VAL A N 1
ATOM 1296 C CA . VAL A 1 165 ? 0.017 -16.314 -19.026 1.00 94.06 165 VAL A CA 1
ATOM 1297 C C . VAL A 1 165 ? 0.200 -17.344 -20.133 1.00 94.06 165 VAL A C 1
ATOM 1299 O O . VAL A 1 165 ? 1.163 -17.290 -20.899 1.00 94.06 165 VAL A O 1
ATOM 1302 N N . GLY A 1 166 ? -0.711 -18.316 -20.196 1.00 92.38 166 GLY A N 1
ATOM 1303 C CA . GLY A 1 166 ? -0.577 -19.460 -21.096 1.00 92.38 166 GLY A CA 1
ATOM 1304 C C . GLY A 1 166 ? 0.688 -20.272 -20.798 1.00 92.38 166 GLY A C 1
ATOM 1305 O O . GLY A 1 166 ? 0.860 -20.787 -19.695 1.00 92.38 166 GLY A O 1
ATOM 1306 N N . ASP A 1 167 ? 1.560 -20.397 -21.795 1.00 92.69 167 ASP A N 1
ATOM 1307 C CA . ASP A 1 167 ? 2.851 -21.094 -21.738 1.00 92.69 167 ASP A CA 1
ATOM 1308 C C . ASP A 1 167 ? 4.049 -20.150 -21.531 1.00 92.69 167 ASP A C 1
ATOM 1310 O O . ASP A 1 167 ? 5.202 -20.583 -21.610 1.00 92.69 167 ASP A O 1
ATOM 1314 N N . LYS A 1 168 ? 3.787 -18.865 -21.262 1.00 95.56 168 LYS A N 1
ATOM 1315 C CA . LYS A 1 168 ? 4.805 -17.828 -21.091 1.00 95.56 168 LYS A CA 1
ATOM 1316 C C . LYS A 1 168 ? 4.865 -17.333 -19.655 1.00 95.56 168 LYS A C 1
ATOM 1318 O O . LYS A 1 168 ? 3.839 -17.084 -19.020 1.00 95.56 168 LYS A O 1
ATOM 1323 N N . THR A 1 169 ? 6.082 -17.093 -19.186 1.00 97.00 169 THR A N 1
ATOM 1324 C CA . THR A 1 169 ? 6.349 -16.426 -17.909 1.00 97.00 169 THR A CA 1
ATOM 1325 C C . THR A 1 169 ? 6.860 -15.020 -18.171 1.00 97.00 169 THR A C 1
ATOM 1327 O O . THR A 1 169 ? 7.834 -14.836 -18.900 1.00 97.00 169 THR A O 1
ATOM 1330 N N . TYR A 1 170 ? 6.223 -14.035 -17.554 1.00 96.31 170 TYR A N 1
ATOM 1331 C CA . TYR A 1 170 ? 6.606 -12.632 -17.606 1.00 96.31 170 TYR A CA 1
ATOM 1332 C C . TYR A 1 170 ? 7.228 -12.237 -16.271 1.00 96.31 170 TYR A C 1
ATOM 1334 O O . TYR A 1 170 ? 6.654 -12.512 -15.221 1.00 96.31 170 TYR A O 1
ATOM 1342 N N . GLU A 1 171 ? 8.384 -11.584 -16.307 1.00 95.25 171 GLU A N 1
ATOM 1343 C CA . GLU A 1 171 ? 9.171 -11.219 -15.130 1.00 95.25 171 GLU A CA 1
ATOM 1344 C C . GLU A 1 171 ? 9.653 -9.771 -15.244 1.00 95.25 171 GLU A C 1
ATOM 1346 O O . GLU A 1 171 ? 10.233 -9.373 -16.261 1.00 95.25 171 GLU A O 1
ATOM 1351 N N . ILE A 1 172 ? 9.474 -8.992 -14.177 1.00 92.12 172 ILE A N 1
ATOM 1352 C CA . ILE A 1 172 ? 10.141 -7.700 -14.020 1.00 92.12 172 ILE A CA 1
ATOM 1353 C C . ILE A 1 172 ? 11.445 -7.863 -13.244 1.00 92.12 172 ILE A C 1
ATOM 1355 O O . ILE A 1 172 ? 11.492 -8.423 -12.150 1.00 92.12 172 ILE A O 1
ATOM 1359 N N . LYS A 1 173 ? 12.537 -7.308 -13.769 1.00 87.62 173 LYS A N 1
ATOM 1360 C CA . LYS A 1 173 ? 13.866 -7.437 -13.155 1.00 87.62 173 LYS A CA 1
ATOM 1361 C C . LYS A 1 173 ? 14.716 -6.185 -13.310 1.00 87.62 173 LYS A C 1
ATOM 1363 O O . LYS A 1 173 ? 14.365 -5.247 -14.028 1.00 87.62 173 LYS A O 1
ATOM 1368 N N . ASN A 1 174 ? 15.846 -6.173 -12.605 1.00 81.81 174 ASN A N 1
ATOM 1369 C CA . ASN A 1 174 ? 16.850 -5.125 -12.724 1.00 81.81 174 ASN A CA 1
ATOM 1370 C C . ASN A 1 174 ? 18.101 -5.602 -13.457 1.00 81.81 174 ASN A C 1
ATOM 1372 O O . ASN A 1 174 ? 18.671 -6.636 -13.105 1.00 81.81 174 ASN A O 1
ATOM 1376 N N . ASP A 1 175 ? 18.568 -4.796 -14.409 1.00 74.38 175 ASP A N 1
ATOM 1377 C CA . ASP A 1 175 ? 19.799 -5.040 -15.166 1.00 74.38 175 ASP A CA 1
ATOM 1378 C C . ASP A 1 175 ? 20.837 -3.935 -14.911 1.00 74.38 175 ASP A C 1
ATOM 1380 O O . ASP A 1 175 ? 21.255 -3.193 -15.799 1.00 74.38 175 ASP A O 1
ATOM 1384 N N . MET A 1 176 ? 21.209 -3.762 -13.638 1.00 65.50 176 MET A N 1
ATOM 1385 C CA . MET A 1 176 ? 22.202 -2.768 -13.203 1.00 65.50 176 MET A CA 1
ATOM 1386 C C . MET A 1 176 ? 23.416 -3.403 -12.500 1.00 65.50 176 MET A C 1
ATOM 1388 O O . MET A 1 176 ? 24.288 -2.704 -11.982 1.00 65.50 176 MET A O 1
ATOM 1392 N N . GLY A 1 177 ? 23.512 -4.735 -12.502 1.00 66.19 177 GLY A N 1
ATOM 1393 C CA . GLY A 1 177 ? 24.549 -5.497 -11.805 1.00 66.19 177 GLY A CA 1
ATOM 1394 C C . GLY A 1 177 ? 24.264 -5.698 -10.311 1.00 66.19 177 GLY A C 1
ATOM 1395 O O . GLY A 1 177 ? 23.464 -4.993 -9.700 1.00 66.19 177 GLY A O 1
ATOM 1396 N N . ALA A 1 178 ? 24.939 -6.676 -9.698 1.00 62.78 178 ALA A N 1
ATOM 1397 C CA . ALA A 1 178 ? 24.585 -7.207 -8.373 1.00 62.78 178 ALA A CA 1
ATOM 1398 C C . ALA A 1 178 ? 24.502 -6.153 -7.249 1.00 62.78 178 ALA A C 1
ATOM 1400 O O . ALA A 1 178 ? 23.595 -6.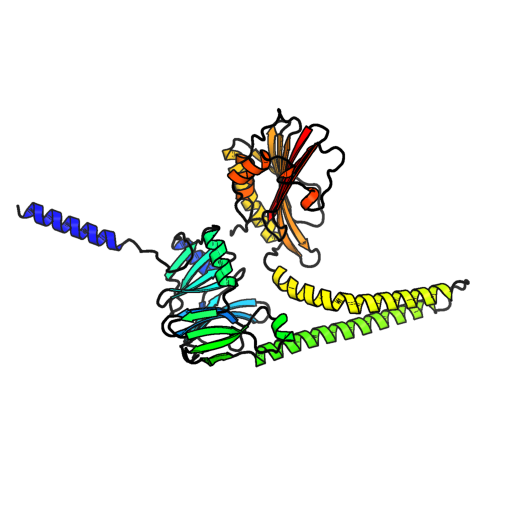204 -6.425 1.00 62.78 178 ALA A O 1
ATOM 1401 N N . PHE A 1 179 ? 25.425 -5.185 -7.221 1.00 56.94 179 PHE A N 1
ATOM 1402 C CA . PHE A 1 179 ? 25.450 -4.153 -6.179 1.00 56.94 179 PHE A CA 1
ATOM 1403 C C . PHE A 1 179 ? 24.327 -3.118 -6.337 1.00 56.94 179 PHE A C 1
ATOM 1405 O O . PHE A 1 179 ? 23.716 -2.725 -5.349 1.00 56.94 179 PHE A O 1
ATOM 1412 N N . LEU A 1 180 ? 24.034 -2.685 -7.569 1.00 61.59 180 LEU A N 1
ATOM 1413 C CA . LEU A 1 180 ? 22.995 -1.682 -7.829 1.00 61.59 180 LEU A CA 1
ATOM 1414 C C . LEU A 1 180 ? 21.588 -2.293 -7.790 1.00 61.59 180 LEU A C 1
ATOM 1416 O O . LEU A 1 180 ? 20.647 -1.629 -7.366 1.00 61.59 180 LEU A O 1
ATOM 1420 N N . ASN A 1 181 ? 21.449 -3.570 -8.152 1.00 62.38 181 ASN A N 1
ATOM 1421 C CA . ASN A 1 181 ? 20.182 -4.293 -8.047 1.00 62.38 181 ASN A CA 1
ATOM 1422 C C . ASN A 1 181 ? 19.700 -4.410 -6.591 1.00 62.38 181 ASN A C 1
ATOM 1424 O O . ASN A 1 181 ? 18.502 -4.321 -6.350 1.00 62.38 181 ASN A O 1
ATOM 1428 N N . PHE A 1 182 ? 20.613 -4.554 -5.622 1.00 53.41 182 PHE A N 1
ATOM 1429 C CA . PHE A 1 182 ? 20.275 -4.659 -4.194 1.00 53.41 182 PHE A CA 1
ATOM 1430 C C . PHE A 1 182 ? 19.638 -3.384 -3.610 1.00 53.41 182 PHE A C 1
ATOM 1432 O O . PHE A 1 182 ? 18.941 -3.450 -2.604 1.00 53.41 182 PHE A O 1
ATOM 1439 N N . ILE A 1 183 ? 19.870 -2.223 -4.228 1.00 53.47 183 ILE A N 1
ATOM 1440 C CA . ILE A 1 183 ? 19.403 -0.918 -3.733 1.00 53.47 183 ILE A CA 1
ATOM 1441 C C . ILE A 1 183 ? 18.260 -0.322 -4.570 1.00 53.47 183 ILE A C 1
ATOM 1443 O O . ILE A 1 183 ? 17.849 0.809 -4.315 1.00 53.47 183 ILE A O 1
ATOM 1447 N N . SER A 1 184 ? 17.764 -1.043 -5.581 1.00 59.94 184 SER A N 1
ATOM 1448 C CA . SER A 1 184 ? 16.711 -0.557 -6.477 1.00 59.94 184 SER A CA 1
ATOM 1449 C C . SER A 1 184 ? 15.341 -1.089 -6.059 1.00 59.94 184 SER A C 1
ATOM 1451 O O . SER A 1 184 ? 15.103 -2.291 -6.108 1.00 59.94 184 SER A O 1
ATOM 1453 N N . PHE A 1 185 ? 14.429 -0.182 -5.702 1.00 63.25 185 PHE A N 1
ATOM 1454 C CA . PHE A 1 185 ? 13.036 -0.491 -5.339 1.00 63.25 185 PHE A CA 1
ATOM 1455 C C . PHE A 1 185 ? 12.085 -0.571 -6.544 1.00 63.25 185 PHE A C 1
ATOM 1457 O O . PHE A 1 185 ? 10.897 -0.820 -6.379 1.00 63.25 185 PHE A O 1
ATOM 1464 N N . THR A 1 186 ? 12.598 -0.324 -7.751 1.00 73.06 186 THR A N 1
ATOM 1465 C CA . THR A 1 186 ? 11.857 -0.384 -9.018 1.00 73.06 186 THR A CA 1
ATOM 1466 C C . THR A 1 186 ? 12.644 -1.188 -10.043 1.00 73.06 186 THR A C 1
ATOM 1468 O O . THR A 1 186 ? 13.858 -1.368 -9.888 1.00 73.06 186 THR A O 1
ATOM 1471 N N . HIS A 1 187 ? 11.969 -1.669 -11.085 1.00 84.19 187 HIS A N 1
ATOM 1472 C CA . HIS A 1 187 ? 12.537 -2.577 -12.083 1.00 84.19 187 HIS A CA 1
ATOM 1473 C C . HIS A 1 187 ? 12.866 -1.846 -13.395 1.00 84.19 187 HIS A C 1
ATOM 1475 O O . HIS A 1 187 ? 12.201 -0.874 -13.758 1.00 84.19 187 HIS A O 1
ATOM 1481 N N . SER A 1 188 ? 13.899 -2.300 -14.109 1.00 85.75 188 SER A N 1
ATOM 1482 C CA . SER A 1 188 ? 14.354 -1.685 -15.372 1.00 85.75 188 SER A CA 1
ATOM 1483 C C . SER A 1 188 ? 13.891 -2.433 -16.613 1.00 85.75 188 SER A C 1
ATOM 1485 O O . SER A 1 188 ? 13.902 -1.848 -17.694 1.00 85.75 188 SER A O 1
ATOM 1487 N N . GLN A 1 189 ? 13.522 -3.706 -16.480 1.00 90.81 189 GLN A N 1
ATOM 1488 C CA . GLN A 1 189 ? 13.169 -4.559 -17.607 1.00 90.81 189 GLN A CA 1
ATOM 1489 C C . GLN A 1 189 ? 11.905 -5.363 -17.326 1.00 90.81 189 GLN A C 1
ATOM 1491 O O . GLN A 1 189 ? 11.718 -5.829 -16.202 1.00 90.81 189 GLN A O 1
ATOM 1496 N N . LEU A 1 190 ? 11.102 -5.569 -18.371 1.00 93.00 190 LEU A N 1
ATOM 1497 C CA . LEU A 1 190 ? 10.090 -6.622 -18.446 1.00 93.00 190 LEU A CA 1
ATOM 1498 C C . LEU A 1 190 ? 10.562 -7.660 -19.464 1.00 93.00 190 LEU A C 1
ATOM 1500 O O . LEU A 1 190 ? 10.859 -7.322 -20.614 1.00 93.00 190 LEU A O 1
ATOM 1504 N N . VAL A 1 191 ? 10.640 -8.917 -19.042 1.00 92.94 191 VAL A N 1
ATOM 1505 C CA . VAL A 1 191 ? 11.120 -10.036 -19.855 1.00 92.94 191 VAL A CA 1
ATOM 1506 C C . VAL A 1 191 ? 10.048 -11.104 -19.927 1.00 92.94 191 VAL A C 1
ATOM 1508 O O . VAL A 1 191 ? 9.450 -11.448 -18.916 1.00 92.94 191 VAL A O 1
ATOM 1511 N N . VAL A 1 192 ? 9.833 -11.649 -21.118 1.00 95.12 192 VAL A N 1
ATOM 1512 C CA . VAL A 1 192 ? 8.992 -12.824 -21.333 1.00 95.12 192 VAL A CA 1
ATOM 1513 C C . VAL A 1 192 ? 9.870 -14.024 -21.650 1.00 95.12 192 VAL A C 1
ATOM 1515 O O . VAL A 1 192 ? 10.824 -13.899 -22.415 1.00 95.12 192 VAL A O 1
ATOM 1518 N N . THR A 1 193 ? 9.561 -15.176 -21.068 1.00 95.00 193 THR A N 1
ATOM 1519 C CA . THR A 1 193 ? 10.225 -16.452 -21.340 1.00 95.00 193 THR A CA 1
ATOM 1520 C C . THR A 1 193 ? 9.186 -17.461 -21.804 1.00 95.00 193 THR A C 1
ATOM 1522 O O . THR A 1 193 ? 8.165 -17.633 -21.141 1.00 95.00 193 THR A O 1
ATOM 1525 N N . ASP A 1 194 ? 9.424 -18.086 -22.955 1.00 92.56 194 ASP A N 1
ATOM 1526 C CA . ASP A 1 194 ? 8.557 -19.141 -23.489 1.00 92.56 194 ASP A CA 1
ATOM 1527 C C . ASP A 1 194 ? 8.808 -20.504 -22.815 1.00 92.56 194 ASP A C 1
ATOM 1529 O O . ASP A 1 194 ? 9.736 -20.674 -22.018 1.00 92.56 194 ASP A O 1
ATOM 1533 N N . SER A 1 195 ? 7.986 -21.501 -23.152 1.00 90.50 195 SER A N 1
ATOM 1534 C CA . SER A 1 195 ? 8.109 -22.866 -22.628 1.00 90.50 195 SER A CA 1
ATOM 1535 C C . SER A 1 195 ? 9.421 -23.566 -22.996 1.00 90.50 195 SER A C 1
ATOM 1537 O O . SER A 1 195 ? 9.813 -24.522 -22.326 1.00 90.50 195 SER A O 1
ATOM 1539 N N . ASP A 1 196 ? 10.095 -23.105 -24.052 1.00 90.94 196 ASP A N 1
ATOM 1540 C CA . ASP A 1 196 ? 11.383 -23.631 -24.509 1.00 90.94 196 ASP A CA 1
ATOM 1541 C C . ASP A 1 196 ? 12.569 -22.971 -23.775 1.00 90.94 196 ASP A C 1
ATOM 1543 O O . ASP A 1 196 ? 13.719 -23.389 -23.936 1.00 90.94 196 ASP A O 1
ATOM 1547 N N . GLY A 1 197 ? 12.298 -21.968 -22.931 1.00 88.38 197 GLY A N 1
ATOM 1548 C CA . GLY A 1 197 ? 13.287 -21.228 -22.153 1.00 88.38 197 GLY A CA 1
ATOM 1549 C C . GLY A 1 197 ? 13.915 -20.046 -22.896 1.00 88.38 197 GLY A C 1
ATOM 1550 O O . GLY A 1 197 ? 14.916 -19.503 -22.421 1.00 88.38 197 GLY A O 1
ATOM 1551 N N . ASN A 1 198 ? 13.372 -19.627 -24.044 1.00 90.69 198 ASN A N 1
ATOM 1552 C CA . ASN A 1 198 ? 13.863 -18.449 -24.755 1.00 90.69 198 ASN A CA 1
ATOM 1553 C C . ASN A 1 198 ? 13.295 -17.179 -24.121 1.00 90.69 198 ASN A C 1
ATOM 1555 O O . ASN A 1 198 ? 12.082 -16.965 -24.098 1.00 90.69 198 ASN A O 1
ATOM 1559 N N . SER A 1 199 ? 14.183 -16.303 -23.654 1.00 90.88 199 SER A N 1
ATOM 1560 C CA . SER A 1 199 ? 13.803 -15.015 -23.074 1.00 90.88 199 SER A CA 1
ATOM 1561 C C . SER A 1 199 ? 13.881 -13.876 -24.093 1.00 90.88 199 SER A C 1
ATOM 1563 O O . SER A 1 199 ? 14.896 -13.700 -24.767 1.00 90.88 199 SER A O 1
ATOM 1565 N N . THR A 1 200 ? 12.841 -13.046 -24.146 1.00 91.94 200 THR A N 1
ATOM 1566 C CA . THR A 1 200 ? 12.773 -11.807 -24.933 1.00 91.94 200 THR A CA 1
ATOM 1567 C C . THR A 1 200 ? 12.499 -10.627 -24.007 1.00 91.94 200 THR A C 1
ATOM 1569 O O . THR A 1 200 ? 11.628 -10.696 -23.145 1.00 91.94 200 THR A O 1
ATOM 1572 N N . ILE A 1 201 ? 13.238 -9.530 -24.170 1.00 91.38 201 ILE A N 1
ATOM 1573 C CA . ILE A 1 201 ? 13.008 -8.296 -23.408 1.00 91.38 201 ILE A CA 1
ATOM 1574 C C . ILE A 1 201 ? 11.928 -7.485 -24.131 1.00 91.38 201 ILE A C 1
ATOM 1576 O O . ILE A 1 201 ? 12.131 -7.092 -25.278 1.00 91.38 201 ILE A O 1
ATOM 1580 N N . LEU A 1 202 ? 10.795 -7.250 -23.468 1.00 89.19 202 LEU A N 1
ATOM 1581 C CA . LEU A 1 202 ? 9.656 -6.503 -24.020 1.00 89.19 202 LEU A CA 1
ATOM 1582 C C . LEU A 1 202 ? 9.724 -5.007 -23.701 1.00 89.19 202 LEU A C 1
ATOM 1584 O O . LEU A 1 202 ? 9.206 -4.186 -24.450 1.00 89.19 202 LEU A O 1
ATOM 1588 N N . TYR A 1 203 ? 10.383 -4.649 -22.601 1.00 89.69 203 TYR A N 1
ATOM 1589 C CA . TYR A 1 203 ? 10.605 -3.268 -22.189 1.00 89.69 203 TYR A CA 1
ATOM 1590 C C . TYR A 1 203 ? 11.959 -3.158 -21.490 1.00 89.69 203 TYR A C 1
ATOM 1592 O O . TYR A 1 203 ? 12.279 -4.001 -20.653 1.00 89.69 203 TYR A O 1
ATOM 1600 N N . ASP A 1 204 ? 12.747 -2.131 -21.825 1.00 87.81 204 ASP A N 1
ATOM 1601 C CA . ASP A 1 204 ? 14.082 -1.908 -21.257 1.00 87.81 204 ASP A CA 1
ATOM 1602 C C . ASP A 1 204 ? 14.381 -0.420 -21.050 1.00 87.81 204 ASP A C 1
ATOM 1604 O O . ASP A 1 204 ? 14.446 0.373 -21.992 1.00 87.81 204 ASP A O 1
ATOM 1608 N N . VAL A 1 205 ? 14.624 -0.052 -19.795 1.00 83.38 205 VAL A N 1
ATOM 1609 C CA . VAL A 1 205 ? 15.109 1.272 -19.387 1.00 83.38 205 VAL A CA 1
ATOM 1610 C C . VAL A 1 205 ? 16.372 1.194 -18.529 1.00 83.38 205 VAL A C 1
ATOM 1612 O O . VAL A 1 205 ? 16.744 2.182 -17.884 1.00 83.38 205 VAL A O 1
ATOM 1615 N N . GLY A 1 206 ? 17.068 0.053 -18.536 1.00 77.75 206 GLY A N 1
ATOM 1616 C CA . GLY A 1 206 ? 18.241 -0.211 -17.699 1.00 77.75 206 GLY A CA 1
ATOM 1617 C C . GLY A 1 206 ? 19.336 0.838 -17.860 1.00 77.75 206 GLY A C 1
ATOM 1618 O O . GLY A 1 206 ? 19.845 1.361 -16.871 1.00 77.75 206 GLY A O 1
ATOM 1619 N N . THR A 1 207 ? 19.623 1.261 -19.096 1.00 69.94 207 THR A N 1
ATOM 1620 C CA . THR A 1 207 ? 20.636 2.302 -19.361 1.00 69.94 207 THR A CA 1
ATOM 1621 C C . THR A 1 207 ? 20.272 3.638 -18.708 1.00 69.94 207 THR A C 1
ATOM 1623 O O . THR A 1 207 ? 21.120 4.289 -18.095 1.00 69.94 207 THR A O 1
ATOM 1626 N N . TYR A 1 208 ? 19.008 4.058 -18.804 1.00 70.81 208 TYR A N 1
ATOM 1627 C CA . TYR A 1 208 ? 18.564 5.309 -18.194 1.00 70.81 208 TYR A CA 1
ATOM 1628 C C . TYR A 1 208 ? 18.583 5.224 -16.665 1.00 70.81 208 TYR A C 1
ATOM 1630 O O . TYR A 1 208 ? 19.071 6.141 -16.000 1.00 70.81 208 TYR A O 1
ATOM 1638 N N . GLN A 1 209 ? 18.095 4.116 -16.105 1.00 69.06 209 GLN A N 1
ATOM 1639 C CA . GLN A 1 209 ? 18.066 3.896 -14.661 1.00 69.06 209 GLN A CA 1
ATOM 1640 C C . GLN A 1 209 ? 19.480 3.819 -14.073 1.00 69.06 209 GLN A C 1
ATOM 1642 O O . GLN A 1 209 ? 19.738 4.410 -13.021 1.00 69.06 209 GLN A O 1
ATOM 1647 N N . LEU A 1 210 ? 20.423 3.213 -14.795 1.00 69.19 210 LEU A N 1
ATOM 1648 C CA . LEU A 1 210 ? 21.839 3.184 -14.443 1.00 69.19 210 LEU A CA 1
ATOM 1649 C C . LEU A 1 210 ? 22.438 4.596 -14.447 1.00 69.19 210 LEU A C 1
ATOM 1651 O O . LEU A 1 210 ? 23.056 4.993 -13.460 1.00 69.19 210 LEU A O 1
ATOM 1655 N N . ILE A 1 211 ? 22.223 5.390 -15.504 1.00 68.62 211 ILE A N 1
ATOM 1656 C CA . ILE A 1 211 ? 22.732 6.773 -15.584 1.00 68.62 211 ILE A CA 1
ATOM 1657 C C . ILE A 1 211 ? 22.155 7.634 -14.454 1.00 68.62 211 ILE A C 1
ATOM 1659 O O . ILE A 1 211 ? 22.903 8.356 -13.790 1.00 68.62 211 ILE A O 1
ATOM 1663 N N . LYS A 1 212 ? 20.844 7.538 -14.200 1.00 70.38 212 LYS A N 1
ATOM 1664 C CA . LYS A 1 212 ? 20.172 8.247 -13.101 1.00 70.38 212 LYS A CA 1
ATOM 1665 C C . LYS A 1 212 ? 20.784 7.864 -11.751 1.00 70.38 212 LYS A C 1
ATOM 1667 O O . LYS A 1 212 ? 21.129 8.744 -10.965 1.00 70.38 212 LYS A O 1
ATOM 1672 N N . THR A 1 213 ? 20.969 6.568 -11.508 1.00 69.81 213 THR A N 1
ATOM 1673 C CA . THR A 1 213 ? 21.560 6.042 -10.268 1.00 69.81 213 THR A CA 1
ATOM 1674 C C . THR A 1 213 ? 23.000 6.525 -10.084 1.00 69.81 213 THR A C 1
ATOM 1676 O O . THR A 1 213 ? 23.348 7.043 -9.022 1.00 69.81 213 THR A O 1
ATOM 1679 N N . LEU A 1 214 ? 23.832 6.454 -11.128 1.00 70.62 214 LEU A N 1
ATOM 1680 C CA . LEU A 1 214 ? 25.210 6.949 -11.086 1.00 70.62 214 LEU A CA 1
ATOM 1681 C C . LEU A 1 214 ? 25.282 8.457 -10.833 1.00 70.62 214 LEU A C 1
ATOM 1683 O O . LEU A 1 214 ? 26.154 8.908 -10.086 1.00 70.62 214 LEU A O 1
ATOM 1687 N N . PHE A 1 215 ? 24.374 9.240 -11.418 1.00 71.56 215 PHE A N 1
ATOM 1688 C CA . PHE A 1 215 ? 24.306 10.681 -11.183 1.00 71.56 215 PHE A CA 1
ATOM 1689 C C . PHE A 1 215 ? 23.995 10.997 -9.715 1.00 71.56 215 PHE A C 1
ATOM 1691 O O . PHE A 1 215 ? 24.691 11.812 -9.110 1.00 71.56 215 PHE A O 1
ATOM 1698 N N . VAL A 1 216 ? 23.013 10.310 -9.120 1.00 70.81 216 VAL A N 1
ATOM 1699 C CA . VAL A 1 216 ? 22.660 10.468 -7.698 1.00 70.81 216 VAL A CA 1
ATOM 1700 C C . VAL A 1 216 ? 23.841 10.098 -6.800 1.00 70.81 216 VAL A C 1
ATOM 1702 O O . VAL A 1 216 ? 24.225 10.892 -5.942 1.00 70.81 216 VAL A O 1
ATOM 1705 N N . ILE A 1 217 ? 24.484 8.949 -7.039 1.00 72.00 217 ILE A N 1
ATOM 1706 C CA . ILE A 1 217 ? 25.676 8.528 -6.284 1.00 72.00 217 ILE A CA 1
ATOM 1707 C C . ILE A 1 217 ? 26.789 9.577 -6.407 1.00 72.00 217 ILE A C 1
ATOM 1709 O O . ILE A 1 217 ? 27.392 9.965 -5.407 1.00 72.00 217 ILE A O 1
ATOM 1713 N N . THR A 1 218 ? 27.036 10.087 -7.615 1.00 71.81 218 THR A N 1
ATOM 1714 C CA . THR A 1 218 ? 28.068 11.106 -7.858 1.00 71.81 218 THR A CA 1
ATOM 1715 C C . THR A 1 218 ? 27.759 12.407 -7.116 1.00 71.81 218 THR A C 1
ATOM 1717 O O . THR A 1 218 ? 28.657 12.985 -6.504 1.00 71.81 218 THR A O 1
ATOM 1720 N N . ALA A 1 219 ? 26.500 12.856 -7.120 1.00 68.56 219 ALA A N 1
ATOM 1721 C CA . ALA A 1 219 ? 26.067 14.053 -6.403 1.00 68.56 219 ALA A CA 1
ATOM 1722 C C . ALA A 1 219 ? 26.245 13.906 -4.883 1.00 68.56 219 ALA A C 1
ATOM 1724 O O . ALA A 1 219 ? 26.767 14.814 -4.234 1.00 68.56 219 ALA A O 1
ATOM 1725 N N . ILE A 1 220 ? 25.892 12.741 -4.331 1.00 74.31 220 ILE A N 1
ATOM 1726 C CA . ILE A 1 220 ? 26.086 12.412 -2.914 1.00 74.31 220 ILE A CA 1
ATOM 1727 C C . ILE A 1 220 ? 27.579 12.449 -2.560 1.00 74.31 220 ILE A C 1
ATOM 1729 O O . ILE A 1 220 ? 27.982 13.130 -1.614 1.00 74.31 220 ILE A O 1
ATOM 1733 N N . VAL A 1 221 ? 28.425 11.776 -3.346 1.00 78.00 221 VAL A N 1
ATOM 1734 C CA . VAL A 1 221 ? 29.881 11.765 -3.131 1.00 78.00 221 VAL A CA 1
ATOM 1735 C C . VAL A 1 221 ? 30.456 13.183 -3.199 1.00 78.00 221 VAL A C 1
ATOM 1737 O O . VAL A 1 221 ? 31.239 13.569 -2.328 1.00 78.00 221 VAL A O 1
ATOM 1740 N N . ALA A 1 222 ? 30.048 13.988 -4.183 1.00 73.38 222 ALA A N 1
ATOM 1741 C CA . ALA A 1 222 ? 30.494 15.372 -4.325 1.00 73.38 222 ALA A CA 1
ATOM 1742 C C . ALA A 1 222 ? 30.087 16.239 -3.123 1.00 73.38 222 ALA A C 1
ATOM 1744 O O . ALA A 1 222 ? 30.927 16.964 -2.585 1.00 73.38 222 ALA A O 1
ATOM 1745 N N . PHE A 1 223 ? 28.839 16.121 -2.655 1.00 77.12 223 PHE A N 1
ATOM 1746 C CA . PHE A 1 223 ? 28.353 16.818 -1.463 1.00 77.12 223 PHE A CA 1
ATOM 1747 C C . PHE A 1 223 ? 29.214 16.495 -0.238 1.00 77.12 223 PHE A C 1
ATOM 1749 O O . PHE A 1 223 ? 29.671 17.410 0.449 1.00 77.12 223 PHE A O 1
ATOM 1756 N N . PHE A 1 224 ? 29.522 15.217 -0.004 1.00 73.19 224 PHE A N 1
ATOM 1757 C CA . PHE A 1 224 ? 30.360 14.818 1.127 1.00 73.19 224 PHE A CA 1
ATOM 1758 C C . PHE A 1 224 ? 31.804 15.302 1.000 1.00 73.19 224 PHE A C 1
ATOM 1760 O O . PHE A 1 224 ? 32.384 15.752 1.989 1.00 73.19 224 PHE A O 1
ATOM 1767 N N . VAL A 1 225 ? 32.391 15.283 -0.199 1.00 78.81 225 VAL A N 1
ATOM 1768 C CA . VAL A 1 225 ? 33.725 15.862 -0.427 1.00 78.81 225 VAL A CA 1
ATOM 1769 C C . VAL A 1 225 ? 33.720 17.359 -0.101 1.00 78.81 225 VAL A C 1
ATOM 1771 O O . VAL A 1 225 ? 34.594 17.829 0.635 1.00 78.81 225 VAL A O 1
ATOM 1774 N N . CYS A 1 226 ? 32.717 18.102 -0.574 1.00 73.12 226 CYS A N 1
ATOM 1775 C CA . CYS A 1 226 ? 32.532 19.516 -0.248 1.00 73.12 226 CYS A CA 1
ATOM 1776 C C . CYS A 1 226 ? 32.346 19.739 1.258 1.00 73.12 226 CYS A C 1
ATOM 1778 O O . CYS A 1 226 ? 32.993 20.625 1.822 1.00 73.12 226 CYS A O 1
ATOM 1780 N N . PHE A 1 227 ? 31.539 18.910 1.921 1.00 73.75 227 PHE A N 1
ATOM 1781 C CA . PHE A 1 227 ? 31.304 18.965 3.362 1.00 73.75 227 PHE A CA 1
ATOM 1782 C C . PHE A 1 227 ? 32.590 18.712 4.162 1.00 73.75 227 PHE A C 1
ATOM 1784 O O . PHE A 1 227 ? 32.932 19.491 5.050 1.00 73.75 227 PHE A O 1
ATOM 1791 N N . ILE A 1 228 ? 33.381 17.696 3.802 1.00 79.31 228 ILE A N 1
ATOM 1792 C CA . ILE A 1 228 ? 34.677 17.411 4.440 1.00 79.31 228 ILE A CA 1
ATOM 1793 C C . ILE A 1 228 ? 35.648 18.583 4.245 1.00 79.31 228 ILE A C 1
ATOM 1795 O O . ILE A 1 228 ? 36.345 18.975 5.186 1.00 79.31 228 ILE A O 1
ATOM 1799 N N . ILE A 1 229 ? 35.710 19.165 3.041 1.00 79.69 229 ILE A N 1
ATOM 1800 C CA . ILE A 1 229 ? 36.542 20.347 2.768 1.00 79.69 229 ILE A CA 1
ATOM 1801 C C . ILE A 1 229 ? 36.079 21.536 3.620 1.00 79.69 229 ILE A C 1
ATOM 1803 O O . ILE A 1 229 ? 36.918 22.204 4.229 1.00 79.69 229 ILE A O 1
ATOM 1807 N N . PHE A 1 230 ? 34.771 21.786 3.700 1.00 77.19 230 PHE A N 1
ATOM 1808 C CA . PHE A 1 230 ? 34.179 22.838 4.525 1.00 77.19 230 PHE A CA 1
ATOM 1809 C C . PHE A 1 230 ? 34.530 22.656 6.006 1.00 77.19 230 PHE A C 1
ATOM 1811 O O . PHE A 1 230 ? 35.074 23.572 6.625 1.00 77.19 230 PHE A O 1
ATOM 1818 N N . MET A 1 231 ? 34.334 21.457 6.555 1.00 73.19 231 MET A N 1
ATOM 1819 C CA . MET A 1 231 ? 34.689 21.139 7.941 1.00 73.19 231 MET A CA 1
ATOM 1820 C C . MET A 1 231 ? 36.185 21.349 8.202 1.00 73.19 231 MET A C 1
ATOM 1822 O O . MET A 1 231 ? 36.560 22.007 9.173 1.00 73.19 231 MET A O 1
ATOM 1826 N N . ARG A 1 232 ? 37.062 20.898 7.294 1.00 77.06 232 ARG A N 1
ATOM 1827 C CA . ARG A 1 232 ? 38.514 21.139 7.398 1.00 77.06 232 ARG A CA 1
ATOM 1828 C C . ARG A 1 232 ? 38.872 22.626 7.394 1.00 77.06 232 ARG A C 1
ATOM 1830 O O . ARG A 1 232 ? 39.814 23.015 8.085 1.00 77.06 232 ARG A O 1
ATOM 1837 N N . ARG A 1 233 ? 38.171 23.458 6.616 1.00 75.44 233 ARG A N 1
ATOM 1838 C CA . ARG A 1 233 ? 38.396 24.914 6.592 1.00 75.44 233 ARG A CA 1
ATOM 1839 C C . ARG A 1 233 ? 37.970 25.569 7.904 1.00 75.44 233 ARG A C 1
ATOM 1841 O O . ARG A 1 233 ? 38.739 26.374 8.419 1.00 75.44 233 ARG A O 1
ATOM 1848 N N . ASN A 1 234 ? 36.818 25.190 8.456 1.00 69.62 234 ASN A N 1
ATOM 1849 C CA . ASN A 1 234 ? 36.333 25.719 9.736 1.00 69.62 234 ASN A CA 1
ATOM 1850 C C . ASN A 1 234 ? 37.240 25.325 10.908 1.00 69.62 234 ASN A C 1
ATOM 1852 O O . ASN A 1 234 ? 37.588 26.179 11.717 1.00 69.62 234 ASN A O 1
ATOM 1856 N N . ILE A 1 235 ? 37.725 24.078 10.946 1.00 74.19 235 ILE A N 1
ATOM 1857 C CA . ILE A 1 235 ? 38.689 23.634 11.968 1.00 74.19 235 ILE A CA 1
ATOM 1858 C C . ILE A 1 235 ? 39.983 24.457 11.887 1.00 74.19 235 ILE A C 1
ATOM 1860 O O . ILE A 1 235 ? 40.454 24.967 12.900 1.00 74.19 235 ILE A O 1
ATOM 1864 N N . LYS A 1 236 ? 40.537 24.663 10.683 1.00 74.19 236 LYS A N 1
ATOM 1865 C CA . LYS A 1 236 ? 41.739 25.498 10.503 1.00 74.19 236 LYS A CA 1
ATOM 1866 C C . LYS A 1 236 ? 41.513 26.964 10.889 1.00 74.19 236 LYS A C 1
ATOM 1868 O O . LYS A 1 236 ? 42.437 27.605 11.381 1.00 74.19 236 LYS A O 1
ATOM 1873 N N . ALA A 1 237 ? 40.323 27.511 10.633 1.00 69.88 237 ALA A N 1
ATOM 1874 C CA . ALA A 1 237 ? 39.972 28.874 11.030 1.00 69.88 237 ALA A CA 1
ATOM 1875 C C . ALA A 1 237 ? 39.903 29.009 12.560 1.00 69.88 237 ALA A C 1
ATOM 1877 O O . ALA A 1 237 ? 40.515 29.921 13.113 1.00 69.88 237 ALA A O 1
ATOM 1878 N N . TYR A 1 238 ? 39.276 28.040 13.232 1.00 65.56 238 TYR A N 1
ATOM 1879 C CA . TYR A 1 238 ? 39.213 27.955 14.691 1.00 65.56 238 TYR A CA 1
ATOM 1880 C C . TYR A 1 238 ? 40.606 27.817 15.337 1.00 65.56 238 TYR A C 1
ATOM 1882 O O . TYR A 1 238 ? 40.928 28.511 16.301 1.00 65.56 238 TYR A O 1
ATOM 1890 N N . GLU A 1 239 ? 41.486 26.983 14.768 1.00 71.06 239 GLU A N 1
ATOM 1891 C CA . GLU A 1 239 ? 42.883 26.874 15.218 1.00 71.06 239 GLU A CA 1
ATOM 1892 C C . GLU A 1 239 ? 43.641 28.206 15.071 1.00 71.06 239 GLU A C 1
ATOM 1894 O O . GLU A 1 239 ? 44.437 28.562 15.942 1.00 71.06 239 GLU A O 1
ATOM 1899 N N . LYS A 1 240 ? 43.372 28.969 14.000 1.00 68.56 240 LYS A N 1
ATOM 1900 C CA . LYS A 1 240 ? 44.035 30.252 13.726 1.00 68.56 240 LYS A CA 1
ATOM 1901 C C . LYS A 1 240 ? 43.604 31.359 14.697 1.00 68.56 240 LYS A C 1
ATOM 1903 O O . LYS A 1 240 ? 44.461 32.137 15.125 1.00 68.56 240 LYS A O 1
ATOM 1908 N N . GLU A 1 241 ? 42.327 31.410 15.085 1.00 62.97 241 GLU A N 1
ATOM 1909 C CA . GLU A 1 241 ? 41.825 32.338 16.114 1.00 62.97 241 GLU A CA 1
ATOM 1910 C C . GLU A 1 241 ? 42.468 32.083 17.485 1.00 62.97 241 GLU A C 1
ATOM 1912 O O . GLU A 1 241 ? 42.932 33.033 18.116 1.00 62.97 241 GLU A O 1
ATOM 1917 N N . LYS A 1 242 ? 42.629 30.816 17.898 1.00 54.41 242 LYS A N 1
ATOM 1918 C CA . LYS A 1 242 ? 43.317 30.455 19.157 1.00 54.41 242 LYS A CA 1
ATOM 1919 C C . LYS A 1 242 ? 44.821 30.772 19.170 1.00 54.41 242 LYS A C 1
ATOM 1921 O O . LYS A 1 242 ? 45.398 30.919 20.243 1.00 54.41 242 LYS A O 1
ATOM 1926 N N . THR A 1 243 ? 45.472 30.886 18.010 1.00 53.00 243 THR A N 1
ATOM 1927 C CA . THR A 1 243 ? 46.897 31.272 17.903 1.00 53.00 243 THR A CA 1
ATOM 1928 C C . THR A 1 243 ? 47.151 32.784 17.803 1.00 53.00 243 THR A C 1
ATOM 1930 O O . THR A 1 243 ? 48.309 33.195 17.704 1.00 53.00 243 THR A O 1
ATOM 1933 N N . SER A 1 244 ? 46.117 33.634 17.842 1.00 46.56 244 SER A N 1
ATOM 1934 C CA . SER A 1 244 ? 46.301 35.093 17.888 1.00 46.56 244 SER A CA 1
ATOM 1935 C C . SER A 1 244 ? 46.749 35.548 19.291 1.00 46.56 244 SER A C 1
ATOM 1937 O O . SER A 1 244 ? 46.218 35.067 20.291 1.00 46.56 244 SER A O 1
ATOM 1939 N N . PRO A 1 245 ? 47.735 36.459 19.420 1.00 48.03 245 PRO A N 1
ATOM 1940 C CA . PRO A 1 245 ? 48.445 36.679 20.679 1.00 48.03 245 PRO A CA 1
ATOM 1941 C C . PRO A 1 245 ? 47.660 37.585 21.637 1.00 48.03 245 PRO A C 1
ATOM 1943 O O . PRO A 1 245 ? 47.994 38.756 21.794 1.00 48.03 245 PRO A O 1
ATOM 1946 N N . LYS A 1 246 ? 46.633 37.050 22.305 1.00 46.50 246 LYS A N 1
ATOM 1947 C CA . LYS A 1 246 ? 46.053 37.621 23.535 1.00 46.50 246 LYS A CA 1
ATOM 1948 C C . LYS A 1 246 ? 45.501 36.527 24.462 1.00 46.50 246 LYS A C 1
ATOM 1950 O O . LYS A 1 246 ? 44.301 36.419 24.638 1.00 46.50 246 LYS A O 1
ATOM 1955 N N . GLN A 1 247 ? 46.399 35.731 25.042 1.00 37.72 247 GLN A N 1
ATOM 1956 C CA . GLN A 1 247 ? 46.462 35.350 26.469 1.00 37.72 247 GLN A CA 1
ATOM 1957 C C . GLN A 1 247 ? 47.379 34.132 26.617 1.00 37.72 247 GLN A C 1
ATOM 1959 O O . GLN A 1 247 ? 47.058 33.024 26.203 1.00 37.72 247 GLN A O 1
ATOM 1964 N N . ASN A 1 248 ? 48.541 34.361 27.226 1.00 50.44 248 ASN A N 1
ATOM 1965 C CA . ASN A 1 248 ? 49.422 33.307 27.709 1.00 50.44 248 ASN A CA 1
ATOM 1966 C C . ASN A 1 248 ? 48.864 32.757 29.026 1.00 50.44 248 ASN A C 1
ATOM 1968 O O . ASN A 1 248 ? 48.796 33.499 30.003 1.00 50.44 248 ASN A O 1
ATOM 1972 N N . SER A 1 249 ? 48.573 31.459 29.087 1.00 45.00 249 SER A N 1
ATOM 1973 C CA . SER A 1 249 ? 48.925 30.636 30.248 1.00 45.00 249 SER A CA 1
ATOM 1974 C C . SER A 1 249 ? 49.060 29.164 29.837 1.00 45.00 249 SER A C 1
ATOM 1976 O O . SER A 1 249 ? 48.670 28.750 28.747 1.00 45.00 249 SER A O 1
ATOM 1978 N N . VAL A 1 250 ? 49.801 28.433 30.656 1.00 51.66 250 VAL A N 1
ATOM 1979 C CA . VAL A 1 250 ? 50.523 27.197 30.361 1.00 51.66 250 VAL A CA 1
ATOM 1980 C C . VAL A 1 250 ? 49.569 25.997 30.358 1.00 51.66 250 VAL A C 1
ATOM 1982 O O . VAL A 1 250 ? 49.385 25.373 31.390 1.00 51.66 250 VAL A O 1
ATOM 1985 N N . GLU A 1 251 ? 48.972 25.656 29.213 1.00 48.47 251 GLU A N 1
ATOM 1986 C CA . GLU A 1 251 ? 48.153 24.424 29.097 1.00 48.47 251 GLU A CA 1
ATOM 1987 C C . GLU A 1 251 ? 48.181 23.767 27.695 1.00 48.47 251 GLU A C 1
ATOM 1989 O O . GLU A 1 251 ? 47.370 22.921 27.335 1.00 48.47 251 GLU A O 1
ATOM 1994 N N . THR A 1 252 ? 49.147 24.131 26.848 1.00 51.97 252 THR A N 1
ATOM 1995 C CA . THR A 1 252 ? 48.929 24.126 25.389 1.00 51.97 252 THR A CA 1
ATOM 1996 C C . THR A 1 252 ? 49.407 22.908 24.586 1.00 51.97 252 THR A C 1
ATOM 1998 O O . THR A 1 252 ? 49.227 22.910 23.365 1.00 51.97 252 THR A O 1
ATOM 2001 N N . ASN A 1 253 ? 49.967 21.860 25.205 1.00 52.34 253 ASN A N 1
ATOM 2002 C CA . ASN A 1 253 ? 50.388 20.647 24.475 1.00 52.34 253 ASN A CA 1
ATOM 2003 C C . ASN A 1 253 ? 49.489 19.421 24.709 1.00 52.34 253 ASN A C 1
ATOM 2005 O O . ASN A 1 253 ? 49.248 18.687 23.757 1.00 52.34 253 ASN A O 1
ATOM 2009 N N . SER A 1 254 ? 48.946 19.234 25.918 1.00 49.62 254 SER A N 1
ATOM 2010 C CA . SER A 1 254 ? 48.044 18.110 26.228 1.00 49.62 254 SER A CA 1
ATOM 2011 C C . SER A 1 254 ? 46.703 18.256 25.498 1.00 49.62 254 SER A C 1
ATOM 2013 O O . SER A 1 254 ? 46.335 17.397 24.703 1.00 49.62 254 SER A O 1
ATOM 2015 N N . GLU A 1 255 ? 46.035 19.411 25.624 1.00 51.81 255 GLU A N 1
ATOM 2016 C CA . GLU A 1 255 ? 44.757 19.677 24.939 1.00 51.81 255 GLU A CA 1
ATOM 2017 C C . GLU A 1 255 ? 44.852 19.606 23.408 1.00 51.81 255 GLU A C 1
ATOM 2019 O O . GLU A 1 255 ? 43.891 19.240 22.725 1.00 51.81 255 GLU A O 1
ATOM 2024 N N . ARG A 1 256 ? 46.017 19.950 22.847 1.00 53.12 256 ARG A N 1
ATOM 2025 C CA . ARG A 1 256 ? 46.236 19.996 21.397 1.00 53.12 256 ARG A CA 1
ATOM 2026 C C . ARG A 1 256 ? 46.268 18.595 20.781 1.00 53.12 256 ARG A C 1
ATOM 2028 O O . ARG A 1 256 ? 45.750 18.414 19.677 1.00 53.12 256 ARG A O 1
ATOM 2035 N N . ASP A 1 257 ? 46.826 17.612 21.486 1.00 56.19 257 ASP A N 1
ATOM 2036 C CA . ASP A 1 257 ? 46.814 16.208 21.057 1.00 56.19 257 ASP A CA 1
ATOM 2037 C C . ASP A 1 257 ? 45.459 15.541 21.309 1.00 56.19 257 ASP A C 1
ATOM 2039 O O . ASP A 1 257 ? 44.985 14.783 20.455 1.00 56.19 257 ASP A O 1
ATOM 2043 N N . THR A 1 258 ? 44.768 15.896 22.394 1.00 54.84 258 THR A N 1
ATOM 2044 C CA . THR A 1 258 ? 43.406 15.412 22.661 1.00 54.84 258 THR A CA 1
ATOM 2045 C C . THR A 1 258 ? 42.427 15.905 21.594 1.00 54.84 258 THR A C 1
ATOM 2047 O O . THR A 1 258 ? 41.669 15.111 21.043 1.00 54.84 258 THR A O 1
ATOM 2050 N N . THR A 1 259 ? 42.511 17.178 21.190 1.00 54.34 259 THR A N 1
ATOM 2051 C CA . THR A 1 259 ? 41.641 17.758 20.148 1.00 54.34 259 THR A CA 1
ATOM 2052 C C . THR A 1 259 ? 41.882 17.111 18.780 1.00 54.34 259 THR A C 1
ATOM 2054 O O . THR A 1 259 ? 40.935 16.739 18.089 1.00 54.34 259 THR A O 1
ATOM 2057 N N . LYS A 1 260 ? 43.147 16.894 18.391 1.00 54.94 260 LYS A N 1
ATOM 2058 C CA . LYS A 1 260 ? 43.486 16.190 17.138 1.00 54.94 260 LYS A CA 1
ATOM 2059 C C . LYS A 1 260 ? 43.016 14.738 17.137 1.00 54.94 260 LYS A C 1
ATOM 2061 O O . LYS A 1 260 ? 42.620 14.226 16.089 1.00 54.94 260 LYS A O 1
ATOM 2066 N N . THR A 1 261 ? 43.069 14.080 18.291 1.00 60.09 261 THR A N 1
ATOM 2067 C CA . THR A 1 261 ? 42.619 12.696 18.461 1.00 60.09 261 THR A CA 1
ATOM 2068 C C . THR A 1 261 ? 41.095 12.611 18.397 1.00 60.09 261 THR A C 1
ATOM 2070 O O . THR A 1 261 ? 40.575 11.798 17.638 1.00 60.09 261 THR A O 1
ATOM 2073 N N . ILE A 1 262 ? 40.377 13.524 19.057 1.00 57.25 262 ILE A N 1
ATOM 2074 C CA . ILE A 1 262 ? 38.912 13.636 18.991 1.00 57.25 262 ILE A CA 1
ATOM 2075 C C . ILE A 1 262 ? 38.442 13.932 17.559 1.00 57.25 262 ILE A C 1
ATOM 2077 O O . ILE A 1 262 ? 37.524 13.280 17.073 1.00 57.25 262 ILE A O 1
ATOM 2081 N N . VAL A 1 263 ? 39.107 14.834 16.829 1.00 56.84 263 VAL A N 1
ATOM 2082 C CA . VAL A 1 263 ? 38.770 15.142 15.424 1.00 56.84 263 VAL A CA 1
ATOM 2083 C C . VAL A 1 263 ? 39.018 13.945 14.501 1.00 56.84 263 VAL A C 1
ATOM 2085 O O . VAL A 1 263 ? 38.228 13.701 13.591 1.00 56.84 263 VAL A O 1
ATOM 2088 N N . LYS A 1 264 ? 40.088 13.171 14.724 1.00 60.09 264 LYS A N 1
ATOM 2089 C CA . LYS A 1 264 ? 40.338 11.930 13.972 1.00 60.09 264 LYS A CA 1
ATOM 2090 C C . LYS A 1 264 ? 39.291 10.859 14.275 1.00 60.09 264 LYS A C 1
ATOM 2092 O O . LYS A 1 264 ? 38.845 10.203 13.341 1.00 60.09 264 LYS A O 1
ATOM 2097 N N . ILE A 1 265 ? 38.888 10.713 15.537 1.00 58.62 265 ILE A N 1
ATOM 2098 C CA . ILE A 1 265 ? 37.841 9.772 15.959 1.00 58.62 265 ILE A CA 1
ATOM 2099 C C . ILE A 1 265 ? 36.484 10.183 15.377 1.00 58.62 265 ILE A C 1
ATOM 2101 O O . ILE A 1 265 ? 35.793 9.333 14.830 1.00 58.62 265 ILE A O 1
ATOM 2105 N N . LEU A 1 266 ? 36.144 11.476 15.389 1.00 53.09 266 LEU A N 1
ATOM 2106 C CA . LEU A 1 266 ? 34.928 12.004 14.763 1.00 53.09 266 LEU A CA 1
ATOM 2107 C C . LEU A 1 266 ? 34.937 11.814 13.245 1.00 53.09 266 LEU A C 1
ATOM 2109 O O . LEU A 1 266 ? 33.948 11.359 12.698 1.00 53.09 266 LEU A O 1
ATOM 2113 N N . LEU A 1 267 ? 36.044 12.094 12.547 1.00 55.16 267 LEU A N 1
ATOM 2114 C CA . LEU A 1 267 ? 36.147 11.854 11.098 1.00 55.16 267 LEU A CA 1
ATOM 2115 C C . LEU A 1 267 ? 36.068 10.361 10.742 1.00 55.16 267 LEU A C 1
ATOM 2117 O O . LEU A 1 267 ? 35.540 10.012 9.688 1.00 55.16 267 LEU A O 1
ATOM 2121 N N . PHE A 1 268 ? 36.589 9.487 11.606 1.00 54.56 268 PHE A N 1
ATOM 2122 C CA . PHE A 1 268 ? 36.536 8.038 11.423 1.00 54.56 268 PHE A CA 1
ATOM 2123 C C . PHE A 1 268 ? 35.144 7.469 11.733 1.00 54.56 268 PHE A C 1
ATOM 2125 O O . PHE A 1 268 ? 34.658 6.631 10.972 1.00 54.56 268 PHE A O 1
ATOM 2132 N N . SER A 1 269 ? 34.460 7.958 12.777 1.00 51.72 269 SER A N 1
ATOM 2133 C CA . SER A 1 269 ? 33.067 7.585 13.050 1.00 51.72 269 SER A CA 1
ATOM 2134 C C . SER A 1 269 ? 32.147 8.097 11.944 1.00 51.72 269 SER A C 1
ATOM 2136 O O . SER A 1 269 ? 31.329 7.332 11.450 1.00 51.72 269 SER A O 1
ATOM 2138 N N . LEU A 1 270 ? 32.364 9.319 11.446 1.00 48.97 270 LEU A N 1
ATOM 2139 C CA . LEU A 1 270 ? 31.626 9.906 10.326 1.00 48.97 270 LEU A CA 1
ATOM 2140 C C . LEU A 1 270 ? 31.775 9.065 9.042 1.00 48.97 270 LEU A C 1
ATOM 2142 O O . LEU A 1 270 ? 30.804 8.856 8.334 1.00 48.97 270 LEU A O 1
ATOM 2146 N N . ALA A 1 271 ? 32.956 8.512 8.750 1.00 52.84 271 ALA A N 1
ATOM 2147 C CA . ALA A 1 271 ? 33.158 7.662 7.569 1.00 52.84 271 ALA A CA 1
ATOM 2148 C C . ALA A 1 271 ? 32.556 6.247 7.707 1.00 52.84 271 ALA A C 1
ATOM 2150 O O . ALA A 1 271 ? 32.170 5.647 6.706 1.00 52.84 271 ALA A O 1
ATOM 2151 N N . THR A 1 272 ? 32.476 5.712 8.929 1.00 50.34 272 THR A N 1
ATOM 2152 C CA . THR A 1 272 ? 32.035 4.327 9.196 1.00 50.34 272 THR A CA 1
ATOM 2153 C C . THR A 1 272 ? 30.554 4.209 9.565 1.00 50.34 272 THR A C 1
ATOM 2155 O O . THR A 1 272 ? 29.964 3.160 9.332 1.00 50.34 272 THR A O 1
ATOM 2158 N N . THR A 1 273 ? 29.926 5.281 10.058 1.00 48.88 273 THR A N 1
ATOM 2159 C CA . THR A 1 273 ? 28.481 5.329 10.359 1.00 48.88 273 THR A CA 1
ATOM 2160 C C . THR A 1 273 ? 27.644 5.934 9.232 1.00 48.88 273 THR A C 1
ATOM 2162 O O . THR A 1 273 ? 26.486 5.556 9.080 1.00 48.88 273 THR A O 1
ATOM 2165 N N . ILE A 1 274 ? 28.210 6.803 8.381 1.00 50.81 274 ILE A N 1
ATOM 2166 C CA . ILE A 1 274 ? 27.436 7.466 7.318 1.00 50.81 274 ILE A CA 1
ATOM 2167 C C . ILE A 1 274 ? 27.153 6.558 6.126 1.00 50.81 274 ILE A C 1
ATOM 2169 O O . ILE A 1 274 ? 26.084 6.678 5.551 1.00 50.81 274 ILE A O 1
ATOM 2173 N N . VAL A 1 275 ? 28.029 5.623 5.750 1.00 48.44 275 VAL A N 1
ATOM 2174 C CA . VAL A 1 275 ? 27.713 4.692 4.646 1.00 48.44 275 VAL A CA 1
ATOM 2175 C C . VAL A 1 275 ? 26.502 3.801 4.994 1.00 48.44 275 VAL A C 1
ATOM 2177 O O . VAL A 1 275 ? 25.580 3.724 4.178 1.00 48.44 275 VAL A O 1
ATOM 2180 N N . PRO A 1 276 ? 26.409 3.235 6.216 1.00 50.53 276 PRO A N 1
ATOM 2181 C CA . PRO A 1 276 ? 25.177 2.616 6.702 1.00 50.53 276 PRO A CA 1
ATOM 2182 C C . PRO A 1 276 ? 24.009 3.599 6.836 1.00 50.53 276 PRO A C 1
ATOM 2184 O O . PRO A 1 276 ? 22.911 3.263 6.417 1.00 50.53 276 PRO A O 1
ATOM 2187 N N . ALA A 1 277 ? 24.212 4.820 7.349 1.00 42.31 277 ALA A N 1
ATOM 2188 C CA . ALA A 1 277 ? 23.135 5.806 7.515 1.00 42.31 277 ALA A CA 1
ATOM 2189 C C . ALA A 1 277 ? 22.598 6.372 6.184 1.00 42.31 277 ALA A C 1
ATOM 2191 O O . ALA A 1 277 ? 21.436 6.756 6.109 1.00 42.31 277 ALA A O 1
ATOM 2192 N N . VAL A 1 278 ? 23.409 6.395 5.121 1.00 46.03 278 VAL A N 1
ATOM 2193 C CA . VAL A 1 278 ? 23.016 6.749 3.745 1.00 46.03 278 VAL A CA 1
ATOM 2194 C C . VAL A 1 278 ? 22.241 5.601 3.099 1.00 46.03 278 VAL A C 1
ATOM 2196 O O . VAL A 1 278 ? 21.237 5.844 2.437 1.00 46.03 278 VAL A O 1
ATOM 2199 N N . CYS A 1 279 ? 22.622 4.348 3.369 1.00 44.22 279 CYS A N 1
ATOM 2200 C CA . CYS A 1 279 ? 21.778 3.197 3.032 1.00 44.22 279 CYS A CA 1
ATOM 2201 C C . CYS A 1 279 ? 20.459 3.232 3.820 1.00 44.22 279 CYS A C 1
ATOM 2203 O O . CYS A 1 279 ? 19.406 2.994 3.243 1.00 44.22 279 CYS A O 1
ATOM 2205 N N . CYS A 1 280 ? 20.496 3.620 5.099 1.00 37.12 280 CYS A N 1
ATOM 2206 C CA . CYS A 1 280 ? 19.316 3.773 5.949 1.00 37.12 280 CYS A CA 1
ATOM 2207 C C . CYS A 1 280 ? 18.422 4.935 5.499 1.00 37.12 280 CYS A C 1
ATOM 2209 O O . CYS A 1 280 ? 17.216 4.794 5.523 1.00 37.12 280 CYS A O 1
ATOM 2211 N N . THR A 1 281 ? 18.966 6.062 5.030 1.00 39.12 281 THR A N 1
ATOM 2212 C CA . THR A 1 281 ? 18.160 7.189 4.515 1.00 39.12 281 THR A CA 1
ATOM 2213 C C . THR A 1 281 ? 17.589 6.919 3.124 1.00 39.12 281 THR A C 1
ATOM 2215 O O . THR A 1 281 ? 16.476 7.354 2.843 1.00 39.12 281 THR A O 1
ATOM 2218 N N . LEU A 1 282 ? 18.275 6.135 2.284 1.00 40.31 282 LEU A N 1
ATOM 2219 C CA . LEU A 1 282 ? 17.701 5.606 1.040 1.00 40.31 282 LEU A CA 1
ATOM 2220 C C . LEU A 1 282 ? 16.617 4.550 1.322 1.00 40.31 282 LEU A C 1
ATOM 2222 O O . LEU A 1 282 ? 15.577 4.582 0.670 1.00 40.31 282 LEU A O 1
ATOM 2226 N N . MET A 1 283 ? 16.782 3.707 2.347 1.00 36.84 283 MET A N 1
ATOM 2227 C CA . MET A 1 283 ? 15.721 2.817 2.847 1.00 36.84 283 MET A CA 1
ATOM 2228 C C . MET A 1 283 ? 14.566 3.598 3.501 1.00 36.84 283 MET A C 1
ATOM 2230 O O . MET A 1 283 ? 13.405 3.259 3.304 1.00 36.84 283 MET A O 1
ATOM 2234 N N . CYS A 1 284 ? 14.844 4.709 4.187 1.00 33.09 284 CYS A N 1
ATOM 2235 C CA . CYS A 1 284 ? 13.831 5.576 4.791 1.00 33.09 284 CYS A CA 1
ATOM 2236 C C . CYS A 1 284 ? 13.115 6.480 3.784 1.00 33.09 284 CYS A C 1
ATOM 2238 O O . CYS A 1 284 ? 12.085 7.045 4.134 1.00 33.09 284 CYS A O 1
ATOM 2240 N N . SER A 1 285 ? 13.571 6.594 2.533 1.00 34.12 285 SER A N 1
ATOM 2241 C CA . SER A 1 285 ? 12.751 7.230 1.491 1.00 34.12 285 SER A CA 1
ATOM 2242 C C . SER A 1 285 ? 11.504 6.398 1.145 1.00 34.12 285 SER A C 1
ATOM 2244 O O . SER A 1 285 ? 10.501 6.960 0.715 1.00 34.12 285 SER A O 1
ATOM 2246 N N . ALA A 1 286 ? 11.494 5.099 1.479 1.00 34.38 286 ALA A N 1
ATOM 2247 C CA . ALA A 1 286 ? 10.276 4.287 1.536 1.00 34.38 286 ALA A CA 1
ATOM 2248 C C . ALA A 1 286 ? 9.434 4.542 2.812 1.00 34.38 286 ALA A C 1
ATOM 2250 O O . ALA A 1 286 ? 8.235 4.271 2.817 1.00 34.38 286 ALA A O 1
ATOM 2251 N N . CYS A 1 287 ? 10.020 5.128 3.866 1.00 32.53 287 CYS A N 1
ATOM 2252 C CA . CYS A 1 287 ? 9.335 5.531 5.105 1.00 32.53 287 CYS A CA 1
ATOM 2253 C C . CYS A 1 287 ? 8.682 6.925 5.038 1.00 32.53 287 CYS A C 1
ATOM 2255 O O . CYS A 1 287 ? 7.976 7.290 5.975 1.00 32.53 287 CYS A O 1
ATOM 2257 N N . VAL A 1 288 ? 8.885 7.694 3.957 1.00 34.19 288 VAL A N 1
ATOM 2258 C CA . VAL A 1 288 ? 8.219 9.000 3.733 1.00 34.19 288 VAL A CA 1
ATOM 2259 C C . VAL A 1 288 ? 6.741 8.827 3.336 1.00 34.19 288 VAL A C 1
ATOM 2261 O O . VAL A 1 288 ? 5.971 9.782 3.335 1.00 34.19 288 VAL A O 1
ATOM 2264 N N . ARG A 1 289 ? 6.288 7.597 3.059 1.00 41.69 289 ARG A N 1
ATOM 2265 C CA . ARG A 1 289 ? 4.871 7.311 2.801 1.00 41.69 289 ARG A CA 1
ATOM 2266 C C . ARG A 1 289 ? 4.056 7.400 4.100 1.00 41.69 289 ARG A C 1
ATOM 2268 O O . ARG A 1 289 ? 4.110 6.489 4.927 1.00 41.69 289 ARG A O 1
ATOM 2275 N N . GLY A 1 290 ? 3.247 8.452 4.230 1.00 53.22 290 GLY A N 1
ATOM 2276 C CA . GLY A 1 290 ? 2.340 8.684 5.365 1.00 53.22 290 GLY A CA 1
ATOM 2277 C C . GLY A 1 290 ? 2.742 9.834 6.291 1.00 53.22 290 GLY A C 1
ATOM 2278 O O . GLY A 1 290 ? 2.295 9.852 7.432 1.00 53.22 290 GLY A O 1
ATOM 2279 N N . LEU A 1 291 ? 3.607 10.748 5.833 1.00 64.69 291 LEU A N 1
ATOM 2280 C CA . LEU A 1 291 ? 3.819 12.027 6.507 1.00 64.69 291 LEU A CA 1
ATOM 2281 C C . LEU A 1 291 ? 2.787 13.043 6.005 1.00 64.69 291 LEU A C 1
ATOM 2283 O O . LEU A 1 291 ? 2.606 13.196 4.798 1.00 64.69 291 LEU A O 1
ATOM 2287 N N . VAL A 1 292 ? 2.141 13.738 6.928 1.00 71.19 292 VAL A N 1
ATOM 2288 C CA . VAL A 1 292 ? 1.071 14.711 6.686 1.00 71.19 292 VAL A CA 1
ATOM 2289 C C . VAL A 1 292 ? 1.423 16.031 7.350 1.00 71.19 292 VAL A C 1
ATOM 2291 O O . VAL A 1 292 ? 2.152 16.061 8.348 1.00 71.19 292 VAL A O 1
ATOM 2294 N N . SER A 1 293 ? 0.984 17.130 6.735 1.00 77.88 293 SER A N 1
ATOM 2295 C CA . SER A 1 293 ? 1.250 18.465 7.265 1.00 77.88 293 SER A CA 1
ATOM 2296 C C . SER A 1 293 ? 0.376 18.734 8.499 1.00 77.88 293 SER A C 1
ATOM 2298 O O . SER A 1 293 ? -0.705 18.152 8.610 1.00 77.88 293 SER A O 1
ATOM 2300 N N . PRO A 1 294 ? 0.808 19.623 9.406 1.00 78.06 294 PRO A N 1
ATOM 2301 C CA . PRO A 1 294 ? 0.018 20.118 10.526 1.00 78.06 294 PRO A CA 1
ATOM 2302 C C . PRO A 1 294 ? -1.410 20.510 10.154 1.00 78.06 294 PRO A C 1
ATOM 2304 O O . PRO A 1 294 ? -2.343 20.098 10.833 1.00 78.06 294 PRO A O 1
ATOM 2307 N N . GLU A 1 295 ? -1.592 21.244 9.053 1.00 73.19 295 GLU A N 1
ATOM 2308 C CA . GLU A 1 295 ? -2.909 21.728 8.625 1.00 73.19 295 GLU A CA 1
ATOM 2309 C C . GLU A 1 295 ? -3.819 20.580 8.172 1.00 73.19 295 GLU A C 1
ATOM 2311 O O . GLU A 1 295 ? -5.020 20.589 8.431 1.00 73.19 295 GLU A O 1
ATOM 2316 N N . HIS A 1 296 ? -3.248 19.572 7.507 1.00 77.69 296 HIS A N 1
ATOM 2317 C CA . HIS A 1 296 ? -3.996 18.378 7.125 1.00 77.69 296 HIS A CA 1
ATOM 2318 C C . HIS A 1 296 ? -4.368 17.541 8.354 1.00 77.69 296 HIS A C 1
ATOM 2320 O O . HIS A 1 296 ? -5.493 17.056 8.447 1.00 77.69 296 HIS A O 1
ATOM 2326 N N . SER A 1 297 ? -3.459 17.422 9.323 1.00 82.62 297 SER A N 1
ATOM 2327 C CA . SER A 1 297 ? -3.745 16.717 10.573 1.00 82.62 297 SER A CA 1
ATOM 2328 C C . SER A 1 297 ? -4.782 17.409 11.431 1.00 82.62 297 SER A C 1
ATOM 2330 O O . SER A 1 297 ? -5.615 16.730 12.013 1.00 82.62 297 SER A O 1
ATOM 2332 N N . GLU A 1 298 ? -4.797 18.737 11.467 1.00 82.12 298 GLU A N 1
ATOM 2333 C CA . GLU A 1 298 ? -5.848 19.492 12.148 1.00 82.12 298 GLU A CA 1
ATOM 2334 C C . GLU A 1 298 ? -7.230 19.195 11.537 1.00 82.12 298 GLU A C 1
ATOM 2336 O O . GLU A 1 298 ? -8.181 18.908 12.264 1.00 82.12 298 GLU A O 1
ATOM 2341 N N . ALA A 1 299 ? -7.330 19.154 10.202 1.00 78.12 299 ALA A N 1
ATOM 2342 C CA . ALA A 1 299 ? -8.567 18.776 9.515 1.00 78.12 299 ALA A CA 1
ATOM 2343 C C . ALA A 1 299 ? -8.981 17.318 9.801 1.00 78.12 299 ALA A C 1
ATOM 2345 O O . ALA A 1 299 ? -10.150 17.053 10.098 1.00 78.12 299 ALA A O 1
ATOM 2346 N N . ASN A 1 300 ? -8.030 16.379 9.767 1.00 82.06 300 ASN A N 1
ATOM 2347 C CA . ASN A 1 300 ? -8.288 14.973 10.091 1.00 82.06 300 ASN A CA 1
ATOM 2348 C C . ASN A 1 300 ? -8.737 14.799 11.545 1.00 82.06 300 ASN A C 1
ATOM 2350 O O . ASN A 1 300 ? -9.694 14.073 11.814 1.00 82.06 300 ASN A O 1
ATOM 2354 N N . PHE A 1 301 ? -8.075 15.471 12.487 1.00 88.50 301 PHE A N 1
ATOM 2355 C CA . PHE A 1 301 ? -8.398 15.385 13.909 1.00 88.50 301 PHE A CA 1
ATOM 2356 C C . PHE A 1 301 ? -9.761 15.994 14.211 1.00 88.50 301 PHE A C 1
ATOM 2358 O O . PHE A 1 301 ? -10.488 15.421 15.013 1.00 88.50 301 PHE A O 1
ATOM 2365 N N . TYR A 1 302 ? -10.162 17.056 13.509 1.00 85.00 302 TYR A N 1
ATOM 2366 C CA . TYR A 1 302 ? -11.514 17.604 13.618 1.00 85.00 302 TYR A CA 1
ATOM 2367 C C . TYR A 1 302 ? -12.592 16.594 13.182 1.00 85.00 302 TYR A C 1
ATOM 2369 O O . TYR A 1 302 ? -13.591 16.397 13.876 1.00 85.00 302 TYR A O 1
ATOM 2377 N N . LEU A 1 303 ? -12.382 15.896 12.058 1.00 83.31 303 LEU A N 1
ATOM 2378 C CA . LEU A 1 303 ? -13.300 14.845 11.598 1.00 83.31 303 LEU A CA 1
ATOM 2379 C C . LEU A 1 303 ? -13.348 13.659 12.570 1.00 83.31 303 LEU A C 1
ATOM 2381 O O . LEU A 1 303 ? -14.421 13.122 12.848 1.00 83.31 303 LEU A O 1
ATOM 2385 N N . LEU A 1 304 ? -12.192 13.246 13.091 1.00 88.50 304 LEU A N 1
ATOM 2386 C CA . LEU A 1 304 ? -12.099 12.154 14.059 1.00 88.50 304 LEU A CA 1
ATOM 2387 C C . LEU A 1 304 ? -12.723 12.522 15.398 1.00 88.50 304 LEU A C 1
ATOM 2389 O O . LEU A 1 304 ? -13.404 11.683 15.972 1.00 88.50 304 LEU A O 1
ATOM 2393 N N . GLN A 1 305 ? -12.562 13.758 15.861 1.00 90.81 305 GLN A N 1
ATOM 2394 C CA . GLN A 1 305 ? -13.222 14.267 17.058 1.00 90.81 305 GLN A CA 1
ATOM 2395 C C . GLN A 1 305 ? -14.738 14.089 16.968 1.00 90.81 305 GLN A C 1
ATOM 2397 O O . GLN A 1 305 ? -15.316 13.480 17.863 1.00 90.81 305 GLN A O 1
ATOM 2402 N N . SER A 1 306 ? -15.365 14.507 15.863 1.00 86.88 306 SER A N 1
ATOM 2403 C CA . SER A 1 306 ? -16.810 14.310 15.671 1.00 86.88 306 SER A CA 1
ATOM 2404 C C . SER A 1 306 ? -17.201 12.831 15.743 1.00 86.88 306 SER A C 1
ATOM 2406 O O . SER A 1 306 ? -18.182 12.483 16.388 1.00 86.88 306 SER A O 1
ATOM 2408 N N . ARG A 1 307 ? -16.419 11.936 15.125 1.00 91.56 307 ARG A N 1
ATOM 2409 C CA . ARG A 1 307 ? -16.708 10.492 15.153 1.00 91.56 307 ARG A CA 1
ATOM 2410 C C . ARG A 1 307 ? -16.497 9.874 16.533 1.00 91.56 307 ARG A C 1
ATOM 2412 O O . ARG A 1 307 ? -17.228 8.963 16.909 1.00 91.56 307 ARG A O 1
ATOM 2419 N N . ILE A 1 308 ? -15.500 10.343 17.279 1.00 93.38 308 ILE A N 1
ATOM 2420 C CA . ILE A 1 308 ? -15.239 9.932 18.664 1.00 93.38 308 ILE A CA 1
ATOM 2421 C C . ILE A 1 308 ? -16.398 10.370 19.559 1.00 93.38 308 ILE A C 1
ATOM 2423 O O . ILE A 1 308 ? -16.861 9.579 20.378 1.00 93.38 308 ILE A O 1
ATOM 2427 N N . GLU A 1 309 ? -16.877 11.604 19.392 1.00 92.69 309 GLU A N 1
ATOM 2428 C CA . GLU A 1 309 ? -18.045 12.134 20.097 1.00 92.69 309 GLU A CA 1
ATOM 2429 C C . GLU A 1 309 ? -19.294 11.294 19.800 1.00 92.69 309 GLU A C 1
ATOM 2431 O O . GLU A 1 309 ? -19.946 10.841 20.742 1.00 92.69 309 GLU A O 1
ATOM 2436 N N . ASP A 1 310 ? -19.564 11.001 18.523 1.00 91.19 310 ASP A N 1
ATOM 2437 C CA . ASP A 1 310 ? -20.678 10.140 18.104 1.00 91.19 310 ASP A CA 1
ATOM 2438 C C . ASP A 1 310 ? -20.558 8.734 18.720 1.00 91.19 310 ASP A C 1
ATOM 2440 O O . ASP A 1 310 ? -21.503 8.238 19.334 1.00 91.19 310 ASP A O 1
ATOM 2444 N N . THR A 1 311 ? -19.370 8.122 18.641 1.00 94.75 311 THR A N 1
ATOM 2445 C CA . THR A 1 311 ? -19.100 6.788 19.210 1.00 94.75 311 THR A CA 1
ATOM 2446 C C . THR A 1 311 ? -19.324 6.787 20.723 1.00 94.75 311 THR A C 1
ATOM 2448 O O . THR A 1 311 ? -20.014 5.923 21.251 1.00 94.75 311 THR A O 1
ATOM 2451 N N . ALA A 1 312 ? -18.790 7.769 21.456 1.00 93.44 312 ALA A N 1
ATOM 2452 C CA . ALA A 1 312 ? -18.996 7.870 22.901 1.00 93.44 312 ALA A CA 1
ATOM 2453 C C . ALA A 1 312 ? -20.482 8.065 23.254 1.00 93.44 312 ALA A C 1
ATOM 2455 O O . ALA A 1 312 ? -20.972 7.488 24.232 1.00 93.44 312 ALA A O 1
ATOM 2456 N N . GLN A 1 313 ? -21.212 8.831 22.437 1.00 93.31 313 GLN A N 1
ATOM 2457 C CA . GLN A 1 313 ? -22.635 9.094 22.621 1.00 93.31 313 GLN A CA 1
ATOM 2458 C C . GLN A 1 313 ? -23.500 7.843 22.419 1.00 93.31 313 GLN A C 1
ATOM 2460 O O . GLN A 1 313 ? -24.486 7.680 23.144 1.00 93.31 313 GLN A O 1
ATOM 2465 N N . GLU A 1 314 ? -23.132 6.934 21.511 1.00 94.81 314 GLU A N 1
ATOM 2466 C CA . GLU A 1 314 ? -23.812 5.637 21.342 1.00 94.81 314 GLU A CA 1
ATOM 2467 C C . GLU A 1 314 ? -23.803 4.804 22.634 1.00 94.81 314 GLU A C 1
ATOM 2469 O O . GLU A 1 314 ? -24.768 4.097 22.934 1.00 94.81 314 GLU A O 1
ATOM 2474 N N . TYR A 1 315 ? -22.761 4.967 23.452 1.00 93.38 315 TYR A N 1
ATOM 2475 C CA . TYR A 1 315 ? -22.628 4.347 24.772 1.00 93.38 315 TYR A CA 1
ATOM 2476 C C . TYR A 1 315 ? -23.181 5.208 25.922 1.00 93.38 315 TYR A C 1
ATOM 2478 O O . TYR A 1 315 ? -23.117 4.807 27.085 1.00 93.38 315 TYR A O 1
ATOM 2486 N N . GLY A 1 316 ? -23.770 6.369 25.618 1.00 93.00 316 GLY A N 1
ATOM 2487 C CA . GLY A 1 316 ? -24.366 7.279 26.597 1.00 93.00 316 GLY A CA 1
ATOM 2488 C C . GLY A 1 316 ? -23.369 8.189 27.317 1.00 93.00 316 GLY A C 1
ATOM 2489 O O . GLY A 1 316 ? -23.730 8.777 28.338 1.00 93.00 316 GLY A O 1
ATOM 2490 N N . PHE A 1 317 ? -22.145 8.324 26.802 1.00 93.62 317 PHE A N 1
ATOM 2491 C CA . PHE A 1 317 ? -21.104 9.190 27.357 1.00 93.62 317 PHE A CA 1
ATOM 2492 C C . PHE A 1 317 ? -20.885 10.435 26.496 1.00 93.62 317 PHE A C 1
ATOM 2494 O O . PHE A 1 317 ? -21.362 10.538 25.370 1.00 93.62 317 PHE A O 1
ATOM 2501 N N . SER A 1 318 ? -20.182 11.419 27.051 1.00 89.69 318 SER A N 1
ATOM 2502 C CA . SER A 1 318 ? -19.776 12.634 26.336 1.00 89.69 318 SER A CA 1
ATOM 2503 C C . SER A 1 318 ? -18.257 12.653 26.230 1.00 89.69 318 SER A C 1
ATOM 2505 O O . SER A 1 318 ? -17.582 12.452 27.239 1.00 89.69 318 SER A O 1
ATOM 2507 N N . ALA A 1 319 ? -17.723 12.904 25.036 1.00 90.69 319 ALA A N 1
ATOM 2508 C CA . ALA A 1 319 ? -16.312 13.226 24.866 1.00 90.69 319 ALA A CA 1
ATOM 2509 C C . ALA A 1 319 ? -16.135 14.746 24.972 1.00 90.69 319 ALA A C 1
ATOM 2511 O O . ALA A 1 319 ? -16.884 15.505 24.360 1.00 90.69 319 ALA A O 1
ATOM 2512 N N . ILE A 1 320 ? -15.180 15.193 25.782 1.00 90.00 320 ILE A N 1
ATOM 2513 C CA . ILE A 1 320 ? -14.901 16.611 26.014 1.00 90.00 320 ILE A CA 1
ATOM 2514 C C . ILE A 1 320 ? -13.466 16.890 25.588 1.00 90.00 320 ILE A C 1
ATOM 2516 O O . ILE A 1 320 ? -12.529 16.250 26.073 1.00 90.00 320 ILE A O 1
ATOM 2520 N N . GLU A 1 321 ? -13.287 17.864 24.700 1.00 87.56 321 GLU A N 1
ATOM 2521 C CA . GLU A 1 321 ? -11.963 18.343 24.325 1.00 87.56 321 GLU A CA 1
ATOM 2522 C C . GLU A 1 321 ? -11.265 18.983 25.532 1.00 87.56 321 GLU A C 1
ATOM 2524 O O . GLU A 1 321 ? -11.821 19.829 26.239 1.00 87.56 321 GLU A O 1
ATOM 2529 N N . CYS A 1 322 ? -10.030 18.563 25.778 1.00 80.75 322 CYS A N 1
ATOM 2530 C CA . CYS A 1 322 ? -9.191 19.106 26.831 1.00 80.75 322 CYS A CA 1
ATOM 2531 C C . CYS A 1 322 ? -8.147 20.029 26.214 1.00 80.75 322 CYS A C 1
ATOM 2533 O O . CYS A 1 322 ? -7.400 19.629 25.322 1.00 80.75 322 CYS A O 1
ATOM 2535 N N . SER A 1 323 ? -8.037 21.252 26.735 1.00 61.69 323 SER A N 1
ATOM 2536 C CA . SER A 1 323 ? -6.884 22.098 26.441 1.00 61.69 323 SER A CA 1
ATOM 2537 C C . SER A 1 323 ? -5.652 21.437 27.054 1.00 61.69 323 SER A C 1
ATOM 2539 O O . SER A 1 323 ? -5.529 21.428 28.283 1.00 61.69 323 SER A O 1
ATOM 2541 N N . ALA A 1 324 ? -4.756 20.869 26.249 1.00 55.19 324 ALA A N 1
ATOM 2542 C CA . ALA A 1 324 ? -3.474 20.463 26.806 1.00 55.19 324 ALA A CA 1
ATOM 2543 C C . ALA A 1 324 ? -2.567 21.692 26.961 1.00 55.19 324 ALA A C 1
ATOM 2545 O O . ALA A 1 324 ? -2.698 22.698 26.259 1.00 55.19 324 ALA A O 1
ATOM 2546 N N . GLU A 1 325 ? -1.691 21.639 27.960 1.00 53.78 325 GLU A N 1
ATOM 2547 C CA . GLU A 1 325 ? -0.642 22.637 28.142 1.00 53.78 325 GLU A CA 1
ATOM 2548 C C . GLU A 1 325 ? 0.197 22.692 26.855 1.00 53.78 325 GLU A C 1
ATOM 2550 O O . GLU A 1 325 ? 0.492 21.647 26.278 1.00 53.78 325 GLU A O 1
ATOM 2555 N N . GLU A 1 326 ? 0.518 23.896 26.370 1.00 47.31 326 GLU A N 1
ATOM 2556 C CA . GLU A 1 326 ? 1.197 24.146 25.090 1.00 47.31 326 GLU A CA 1
ATOM 2557 C C . GLU A 1 326 ? 2.447 23.256 24.916 1.00 47.31 326 GLU A C 1
ATOM 2559 O O . GLU A 1 326 ? 3.544 23.581 25.367 1.00 47.31 326 GLU A O 1
ATOM 2564 N N . LEU A 1 327 ? 2.297 22.107 24.250 1.00 55.47 327 LEU A N 1
ATOM 2565 C CA . LEU A 1 327 ? 3.419 21.318 23.758 1.00 55.47 327 LEU A CA 1
ATOM 2566 C C . LEU A 1 327 ? 3.929 22.038 22.506 1.00 55.47 327 LEU A C 1
ATOM 2568 O O . LEU A 1 327 ? 3.362 21.866 21.432 1.00 55.47 327 LEU A O 1
ATOM 2572 N N . GLU A 1 328 ? 4.963 22.869 22.670 1.00 54.69 328 GLU A N 1
ATOM 2573 C CA . GLU A 1 328 ? 5.433 23.887 21.704 1.00 54.69 328 GLU A CA 1
ATOM 2574 C C . GLU A 1 328 ? 5.776 23.386 20.277 1.00 54.69 328 GLU A C 1
ATOM 2576 O O . GLU A 1 328 ? 6.028 24.211 19.403 1.00 54.69 328 GLU A O 1
ATOM 2581 N N . ASP A 1 329 ? 5.736 22.079 19.992 1.00 61.53 329 ASP A N 1
ATOM 2582 C CA . ASP A 1 329 ? 6.297 21.498 18.762 1.00 61.53 329 ASP A CA 1
ATOM 2583 C C . ASP A 1 329 ? 5.407 20.466 18.024 1.00 61.53 329 ASP A C 1
ATOM 2585 O O . ASP A 1 329 ? 5.874 19.864 17.053 1.00 61.53 329 ASP A O 1
ATOM 2589 N N . TYR A 1 330 ? 4.151 20.227 18.438 1.00 67.94 330 TYR A N 1
ATOM 2590 C CA . TYR A 1 330 ? 3.285 19.210 17.805 1.00 67.94 330 TYR A CA 1
ATOM 2591 C C . TYR A 1 330 ? 1.847 19.694 17.580 1.00 67.94 330 TYR A C 1
ATOM 2593 O O . TYR A 1 330 ? 1.258 20.316 18.459 1.00 67.94 330 TYR A O 1
ATOM 2601 N N . THR A 1 331 ? 1.243 19.319 16.447 1.00 77.88 331 THR A N 1
ATOM 2602 C CA . THR A 1 331 ? -0.220 19.369 16.280 1.00 77.88 331 THR A CA 1
ATOM 2603 C C . THR A 1 331 ? -0.826 18.183 17.013 1.00 77.88 331 THR A C 1
ATOM 2605 O O . THR A 1 331 ? -0.462 17.039 16.737 1.00 77.88 331 THR A O 1
ATOM 2608 N N . TYR A 1 332 ? -1.738 18.429 17.945 1.00 87.00 332 TYR A N 1
ATOM 2609 C CA . TYR A 1 332 ? -2.426 17.372 18.674 1.00 87.00 332 TYR A CA 1
ATOM 2610 C C . TYR A 1 332 ? -3.840 17.809 19.061 1.00 87.00 332 TYR A C 1
ATOM 2612 O O . TYR A 1 332 ? -4.124 19.000 19.167 1.00 87.00 332 TYR A O 1
ATOM 2620 N N . THR A 1 333 ? -4.693 16.826 19.323 1.00 88.38 333 THR A N 1
ATOM 2621 C CA . THR A 1 333 ? -6.031 16.997 19.893 1.00 88.38 333 THR A CA 1
ATOM 2622 C C . THR A 1 333 ? -6.189 15.975 21.008 1.00 88.38 333 THR A C 1
ATOM 2624 O O . THR A 1 333 ? -5.830 14.809 20.837 1.00 88.38 333 THR A O 1
ATOM 2627 N N . MET A 1 334 ? -6.698 16.401 22.163 1.00 92.25 334 MET A N 1
ATOM 2628 C CA . MET A 1 334 ? -6.935 15.519 23.304 1.00 92.25 334 MET A CA 1
ATOM 2629 C C . MET A 1 334 ? -8.406 15.562 23.702 1.00 92.25 334 MET A C 1
ATOM 2631 O O . MET A 1 334 ? -8.958 16.636 23.929 1.00 92.25 334 MET A O 1
ATOM 2635 N N . LEU A 1 335 ? -9.022 14.391 23.832 1.00 93.31 335 LEU A N 1
ATOM 2636 C CA . LEU A 1 335 ? -10.396 14.233 24.291 1.00 93.31 335 LEU A CA 1
ATOM 2637 C C . LEU A 1 335 ? -10.428 13.368 25.545 1.00 93.31 335 LEU A C 1
ATOM 2639 O O . LEU A 1 335 ? -9.671 12.406 25.662 1.00 93.31 335 LEU A O 1
ATOM 2643 N N . THR A 1 336 ? -11.340 13.679 26.459 1.00 94.81 336 THR A N 1
ATOM 2644 C CA . THR A 1 336 ? -11.643 12.827 27.611 1.00 94.81 336 THR A CA 1
ATOM 2645 C C . THR A 1 336 ? -13.100 12.395 27.556 1.00 94.81 336 THR A C 1
ATOM 2647 O O . THR A 1 336 ? -13.995 13.232 27.466 1.00 94.81 336 THR A O 1
ATOM 2650 N N . VAL A 1 337 ? -13.337 11.088 27.633 1.00 93.62 337 VAL A N 1
ATOM 2651 C CA . VAL A 1 337 ? -14.655 10.497 27.870 1.00 93.62 337 VAL A CA 1
ATOM 2652 C C . VAL A 1 337 ? -14.747 10.173 29.358 1.00 93.62 337 VAL A C 1
ATOM 2654 O O . VAL A 1 337 ? -14.119 9.226 29.841 1.00 93.62 337 VAL A O 1
ATOM 2657 N N . GLU A 1 338 ? -15.497 10.984 30.099 1.00 90.25 338 GLU A N 1
ATOM 2658 C CA . GLU A 1 338 ? -15.754 10.747 31.521 1.00 90.25 338 GLU A CA 1
ATOM 2659 C C . GLU A 1 338 ? -16.860 9.696 31.673 1.00 90.25 338 GLU A C 1
ATOM 2661 O O . GLU A 1 338 ? -17.995 9.899 31.238 1.00 90.25 338 GLU A O 1
ATOM 2666 N N . ILE A 1 339 ? -16.523 8.558 32.285 1.00 89.50 339 ILE A N 1
ATOM 2667 C CA . ILE A 1 339 ? -17.467 7.458 32.531 1.00 89.50 339 ILE A CA 1
ATOM 2668 C C . ILE A 1 339 ? -18.031 7.585 33.950 1.00 89.50 339 ILE A C 1
ATOM 2670 O O . ILE A 1 339 ? -19.238 7.462 34.164 1.00 89.50 339 ILE A O 1
ATOM 2674 N N . SER A 1 340 ? -17.159 7.844 34.927 1.00 88.75 340 SER A N 1
ATOM 2675 C CA . SER A 1 340 ? -17.507 8.134 36.321 1.00 88.75 340 SER A CA 1
ATOM 2676 C C . SER A 1 340 ? -16.387 8.933 37.005 1.00 88.75 340 SER A C 1
ATOM 2678 O O . SER A 1 340 ? -15.387 9.260 36.374 1.00 88.75 340 SER A O 1
ATOM 2680 N N . GLU A 1 341 ? -16.514 9.223 38.305 1.00 85.88 341 GLU A N 1
ATOM 2681 C CA . GLU A 1 341 ? -15.429 9.861 39.077 1.00 85.88 341 GLU A CA 1
ATOM 2682 C C . GLU A 1 341 ? -14.149 9.005 39.141 1.00 85.88 341 GLU A C 1
ATOM 2684 O O . GLU A 1 341 ? -13.061 9.542 39.333 1.00 85.88 341 GLU A O 1
ATOM 2689 N N . GLU A 1 342 ? -14.276 7.685 38.974 1.00 89.00 342 GLU A N 1
ATOM 2690 C CA . GLU A 1 342 ? -13.184 6.713 39.118 1.00 89.00 342 GLU A CA 1
ATOM 2691 C C . GLU A 1 342 ? -12.762 6.099 37.772 1.00 89.00 342 GLU A C 1
ATOM 2693 O O . GLU A 1 342 ? -11.733 5.432 37.708 1.00 89.00 342 GLU A O 1
ATOM 2698 N N . GLU A 1 343 ? -13.530 6.336 36.698 1.00 90.44 343 GLU A N 1
ATOM 2699 C CA . GLU A 1 343 ? -13.322 5.753 35.367 1.00 90.44 343 GLU A CA 1
ATOM 2700 C C . GLU A 1 343 ? -13.327 6.824 34.275 1.00 90.44 343 GLU A C 1
ATOM 2702 O O . GLU A 1 343 ? -14.291 7.585 34.129 1.00 90.44 343 GLU A O 1
ATOM 2707 N N . LYS A 1 344 ? -12.287 6.829 33.442 1.00 92.94 344 LYS A N 1
ATOM 2708 C CA . LYS A 1 344 ? -12.202 7.717 32.278 1.00 92.94 344 LYS A CA 1
ATOM 2709 C C . LYS A 1 344 ? -11.420 7.087 31.135 1.00 92.94 344 LYS A C 1
ATOM 2711 O O . LYS A 1 344 ? -10.565 6.230 31.356 1.00 92.94 344 LYS A O 1
ATOM 2716 N N . ILE A 1 345 ? -11.683 7.568 29.925 1.00 94.69 345 ILE A N 1
ATOM 2717 C CA . ILE A 1 345 ? -10.878 7.282 28.736 1.00 94.69 345 ILE A CA 1
ATOM 2718 C C . ILE A 1 345 ? -10.295 8.595 28.229 1.00 94.69 345 ILE A C 1
ATOM 2720 O O . ILE A 1 345 ? -11.035 9.536 27.956 1.00 94.69 345 ILE A O 1
ATOM 2724 N N . THR A 1 346 ? -8.978 8.654 28.086 1.00 94.62 346 THR A N 1
ATOM 2725 C CA . THR A 1 346 ? -8.267 9.777 27.474 1.00 94.62 346 THR A CA 1
ATOM 2726 C C . THR A 1 346 ? -7.806 9.362 26.088 1.00 94.62 346 THR A C 1
ATOM 2728 O O . THR A 1 346 ? -7.188 8.314 25.924 1.00 94.62 346 THR A O 1
ATOM 2731 N N . ILE A 1 347 ? -8.100 10.178 25.087 1.00 95.06 347 ILE A N 1
ATOM 2732 C CA . ILE A 1 347 ? -7.739 9.943 23.695 1.00 95.06 347 ILE A CA 1
ATOM 2733 C C . ILE A 1 347 ? -6.836 11.085 23.260 1.00 95.06 347 ILE A C 1
ATOM 2735 O O . ILE A 1 347 ? -7.229 12.246 23.322 1.00 95.06 347 ILE A O 1
ATOM 2739 N N . LEU A 1 348 ? -5.632 10.760 22.812 1.00 93.31 348 LEU A N 1
ATOM 2740 C CA . LEU A 1 348 ? -4.683 11.704 22.240 1.00 93.31 348 LEU A CA 1
ATOM 2741 C C . LEU A 1 348 ? -4.511 11.384 20.761 1.00 93.31 348 LEU A C 1
ATOM 2743 O O . LEU A 1 348 ? -4.067 10.291 20.427 1.00 93.31 348 LEU A O 1
ATOM 2747 N N . LEU A 1 349 ? -4.808 12.346 19.896 1.00 91.75 349 LEU A N 1
ATOM 2748 C CA . LEU A 1 349 ? -4.429 12.350 18.487 1.00 91.75 349 LEU A CA 1
ATOM 2749 C C . LEU A 1 349 ? -3.231 13.276 18.331 1.00 91.75 349 LEU A C 1
ATOM 2751 O O . LEU A 1 349 ? -3.249 14.389 18.855 1.00 91.75 349 LEU A O 1
ATOM 2755 N N . LYS A 1 350 ? -2.183 12.841 17.639 1.00 90.50 350 LYS A N 1
ATOM 2756 C CA . LYS A 1 350 ? -0.951 13.622 17.520 1.00 90.50 350 LYS A CA 1
ATOM 2757 C C . LYS A 1 350 ? -0.332 13.469 16.143 1.00 90.50 350 LYS A C 1
ATOM 2759 O O . LYS A 1 350 ? -0.233 12.367 15.622 1.00 90.50 350 LYS A O 1
ATOM 2764 N N . ASN A 1 351 ? 0.141 14.572 15.574 1.00 86.00 351 ASN A N 1
ATOM 2765 C CA . ASN A 1 351 ? 1.081 14.564 14.465 1.00 86.00 351 ASN A CA 1
ATOM 2766 C C . ASN A 1 351 ? 2.506 14.661 15.030 1.00 86.00 351 ASN A C 1
ATOM 2768 O O . ASN A 1 351 ? 2.902 15.679 15.601 1.00 86.00 351 ASN A O 1
ATOM 2772 N N . ASP A 1 352 ? 3.287 13.596 14.867 1.00 79.38 352 ASP A N 1
ATOM 2773 C CA . ASP A 1 352 ? 4.705 13.538 15.225 1.00 79.38 352 ASP A CA 1
ATOM 2774 C C . ASP A 1 352 ? 5.573 14.272 14.182 1.00 79.38 352 ASP A C 1
ATOM 2776 O O . ASP A 1 352 ? 6.434 13.671 13.529 1.00 79.38 352 ASP A O 1
ATOM 2780 N N . SER A 1 353 ? 5.314 15.566 13.966 1.00 73.12 353 SER A N 1
ATOM 2781 C CA . SER A 1 353 ? 6.012 16.377 12.964 1.00 73.12 353 SER A CA 1
ATOM 2782 C C . SER A 1 353 ? 7.490 16.548 13.290 1.00 73.12 353 SER A C 1
ATOM 2784 O O . SER A 1 353 ? 7.857 16.968 14.386 1.00 73.12 353 SER A O 1
ATOM 2786 N N . ASP A 1 354 ? 8.358 16.268 12.312 1.00 61.72 354 ASP A N 1
ATOM 2787 C CA . ASP A 1 354 ? 9.775 16.621 12.418 1.00 61.72 354 ASP A CA 1
ATOM 2788 C C . ASP A 1 354 ? 9.904 18.140 12.250 1.00 61.72 354 ASP A C 1
ATOM 2790 O O . ASP A 1 354 ? 9.587 18.677 11.181 1.00 61.72 354 ASP A O 1
ATOM 2794 N N . SER A 1 355 ? 10.424 18.819 13.277 1.00 55.03 355 SER A N 1
ATOM 2795 C CA . SER A 1 355 ? 10.637 20.275 13.318 1.00 55.03 355 SER A CA 1
ATOM 2796 C C . SER A 1 355 ? 11.453 20.830 12.143 1.00 55.03 355 SER A C 1
ATOM 2798 O O . SER A 1 355 ? 11.448 22.035 11.893 1.00 55.03 355 SER A O 1
ATOM 2800 N N . LYS A 1 356 ? 12.148 19.974 11.383 1.00 49.56 356 LYS A N 1
ATOM 2801 C CA . LYS A 1 356 ? 12.883 20.358 10.168 1.00 49.56 356 LYS A CA 1
ATOM 2802 C C . LYS A 1 356 ? 12.076 20.257 8.882 1.00 49.56 356 LYS A C 1
ATOM 2804 O O . LYS A 1 356 ? 12.410 20.956 7.925 1.00 49.56 356 LYS A O 1
ATOM 2809 N N . THR A 1 357 ? 11.103 19.351 8.815 1.00 56.50 357 THR A N 1
ATOM 2810 C CA . THR A 1 357 ? 10.339 19.091 7.583 1.00 56.50 357 THR A CA 1
ATOM 2811 C C . THR A 1 357 ? 8.955 19.720 7.620 1.00 56.50 357 THR A C 1
ATOM 2813 O O . THR A 1 357 ? 8.446 20.075 6.562 1.00 56.50 357 THR A O 1
ATOM 2816 N N . GLY A 1 358 ? 8.375 19.893 8.812 1.00 66.88 358 GLY A N 1
ATOM 2817 C CA . GLY A 1 358 ? 6.998 20.350 8.973 1.00 66.88 358 GLY A CA 1
ATOM 2818 C C . GLY A 1 358 ? 5.960 19.305 8.562 1.00 66.88 358 GLY A C 1
ATOM 2819 O O . GLY A 1 358 ? 4.814 19.665 8.361 1.00 66.88 358 GLY A O 1
ATOM 2820 N N . TYR A 1 359 ? 6.342 18.033 8.407 1.00 71.44 359 TYR A N 1
ATOM 2821 C CA . TYR A 1 359 ? 5.424 16.915 8.182 1.00 71.44 359 TYR A CA 1
ATOM 2822 C C . TYR A 1 359 ? 5.711 15.820 9.211 1.00 71.44 359 TYR A C 1
ATOM 2824 O O . TYR A 1 359 ? 6.862 15.625 9.618 1.00 71.44 359 TYR A O 1
ATOM 2832 N N . GLY A 1 360 ? 4.684 15.083 9.618 1.00 76.06 360 GLY A N 1
ATOM 2833 C CA . GLY A 1 360 ? 4.822 14.003 10.592 1.00 76.06 360 GLY A CA 1
ATOM 2834 C C . GLY A 1 360 ? 3.780 12.919 10.441 1.00 76.06 360 GLY A C 1
ATOM 2835 O O . GLY A 1 360 ? 2.937 12.961 9.549 1.00 76.06 360 GLY A O 1
ATOM 2836 N N . LYS A 1 361 ? 3.902 11.892 11.278 1.00 83.56 361 LYS A N 1
ATOM 2837 C CA . LYS A 1 361 ? 2.972 10.764 11.287 1.00 83.56 361 LYS A CA 1
ATOM 2838 C C . LYS A 1 361 ? 1.842 11.061 12.253 1.00 83.56 361 LYS A C 1
ATOM 2840 O O . LYS A 1 361 ? 2.108 11.453 13.384 1.00 83.56 361 LYS A O 1
ATOM 2845 N N . GLU A 1 362 ? 0.613 10.812 11.826 1.00 87.62 362 GLU A N 1
ATOM 2846 C CA . GLU A 1 362 ? -0.533 10.831 12.727 1.00 87.62 362 GLU A CA 1
ATOM 2847 C C . GLU A 1 362 ? -0.576 9.532 13.535 1.00 87.62 362 GLU A C 1
ATOM 2849 O O . GLU A 1 362 ? -0.679 8.427 12.987 1.00 87.62 362 GLU A O 1
ATOM 2854 N N . THR A 1 363 ? -0.476 9.673 14.847 1.00 90.44 363 THR A N 1
ATOM 2855 C CA . THR A 1 363 ? -0.563 8.595 15.826 1.00 90.44 363 THR A CA 1
ATOM 2856 C C . THR A 1 363 ? -1.687 8.885 16.807 1.00 90.44 363 THR A C 1
ATOM 2858 O O . THR A 1 363 ? -2.121 10.030 16.965 1.00 90.44 363 THR A O 1
ATOM 2861 N N . PHE A 1 364 ? -2.190 7.831 17.439 1.00 93.19 364 PHE A N 1
ATOM 2862 C CA . PHE A 1 364 ? -3.161 7.958 18.509 1.00 93.19 364 PHE A CA 1
ATOM 2863 C C . PHE A 1 364 ? -2.743 7.157 19.736 1.00 93.19 364 PHE A C 1
ATOM 2865 O O . PHE A 1 364 ? -2.078 6.125 19.624 1.00 93.19 364 PHE A O 1
ATOM 2872 N N . THR A 1 365 ? -3.205 7.615 20.893 1.00 94.19 365 THR A N 1
ATOM 2873 C CA . THR A 1 365 ? -3.175 6.877 22.154 1.00 94.19 365 THR A CA 1
ATOM 2874 C C . THR A 1 365 ? -4.568 6.913 22.760 1.00 94.19 365 THR A C 1
ATOM 2876 O O . THR A 1 365 ? -5.123 7.992 22.938 1.00 94.19 365 THR A O 1
ATOM 2879 N N . ILE A 1 366 ? -5.115 5.754 23.107 1.00 94.69 366 ILE A N 1
ATOM 2880 C CA . ILE A 1 366 ? -6.297 5.628 23.957 1.00 94.69 366 ILE A CA 1
ATOM 2881 C C . ILE A 1 366 ? -5.833 5.059 25.288 1.00 94.69 366 ILE A C 1
ATOM 2883 O O . ILE A 1 366 ? -5.264 3.970 25.336 1.00 94.69 366 ILE A O 1
ATOM 2887 N N . GLU A 1 367 ? -6.076 5.797 26.359 1.00 94.50 367 GLU A N 1
ATOM 2888 C CA . GLU A 1 367 ? -5.763 5.400 27.722 1.00 94.50 367 GLU A CA 1
ATOM 2889 C C . GLU A 1 367 ? -7.050 5.307 28.536 1.00 94.50 367 GLU A C 1
ATOM 2891 O O . GLU A 1 367 ? -7.687 6.318 28.823 1.00 94.50 367 GLU A O 1
ATOM 2896 N N . TYR A 1 368 ? -7.437 4.094 28.913 1.00 93.38 368 TYR A N 1
ATOM 2897 C CA . TYR A 1 368 ? -8.456 3.878 29.934 1.00 93.38 368 TYR A CA 1
ATOM 2898 C C . TYR A 1 368 ? -7.789 3.828 31.304 1.00 93.38 368 TYR A C 1
ATOM 2900 O O . TYR A 1 368 ? -6.759 3.171 31.464 1.00 93.38 368 TYR A O 1
ATOM 2908 N N . THR A 1 369 ? -8.402 4.473 32.293 1.00 90.94 369 THR A N 1
ATOM 2909 C CA . THR A 1 369 ? -7.975 4.405 33.691 1.00 90.94 369 THR A CA 1
ATOM 2910 C C . THR A 1 369 ? -9.170 4.114 34.587 1.00 90.94 369 THR A C 1
ATOM 2912 O O . THR A 1 369 ? -10.192 4.798 34.482 1.00 90.94 369 THR A O 1
ATOM 2915 N N . ASN A 1 370 ? -9.010 3.156 35.500 1.00 90.62 370 ASN A N 1
ATOM 2916 C CA . ASN A 1 370 ? -9.931 2.887 36.599 1.00 90.62 370 ASN A CA 1
ATOM 2917 C C . ASN A 1 370 ? -9.178 2.900 37.928 1.00 90.62 370 ASN A C 1
ATOM 2919 O O . ASN A 1 370 ? -8.361 2.019 38.199 1.00 90.62 370 ASN A O 1
ATOM 2923 N N . THR A 1 371 ? -9.454 3.889 38.774 1.00 87.75 371 THR A N 1
ATOM 2924 C CA . THR A 1 371 ? -8.766 4.043 40.065 1.00 87.75 371 THR A CA 1
ATOM 2925 C C . THR A 1 371 ? -9.328 3.146 41.170 1.00 87.75 371 THR A C 1
ATOM 2927 O O . THR A 1 371 ? -8.778 3.117 42.270 1.00 87.75 371 THR A O 1
ATOM 2930 N N . ASN A 1 372 ? -10.431 2.436 40.917 1.00 84.56 372 ASN A N 1
ATOM 2931 C CA . ASN A 1 372 ? -11.089 1.572 41.895 1.00 84.56 372 ASN A CA 1
ATOM 2932 C C . ASN A 1 372 ? -11.805 0.386 41.211 1.00 84.56 372 ASN A C 1
ATOM 2934 O O . ASN A 1 372 ? -13.032 0.251 41.282 1.00 84.56 372 ASN A O 1
ATOM 2938 N N . PRO A 1 373 ? -11.056 -0.506 40.541 1.00 77.50 373 PRO A N 1
ATOM 2939 C CA . PRO A 1 373 ? -11.635 -1.619 39.816 1.00 77.50 373 PRO A CA 1
ATOM 2940 C C . PRO A 1 373 ? -12.339 -2.557 40.795 1.00 77.50 373 PRO A C 1
ATOM 2942 O O . PRO A 1 373 ? -11.757 -3.076 41.755 1.00 77.50 373 PRO A O 1
ATOM 2945 N N . SER A 1 374 ? -13.616 -2.816 40.530 1.00 61.16 374 SER A N 1
ATOM 2946 C CA . SER A 1 374 ? -14.453 -3.716 41.323 1.00 61.16 374 SER A CA 1
ATOM 2947 C C . SER A 1 374 ? -14.171 -5.180 40.965 1.00 61.16 374 SER A C 1
ATOM 2949 O O . SER A 1 374 ? -15.049 -5.922 40.553 1.00 61.16 374 SER A O 1
ATOM 2951 N N . GLY A 1 375 ? -12.921 -5.607 41.155 1.00 54.06 375 GLY A N 1
ATOM 2952 C CA . GLY A 1 375 ? -12.515 -7.011 41.162 1.00 54.06 375 GLY A CA 1
ATOM 2953 C C . GLY A 1 375 ? -12.716 -7.774 39.848 1.00 54.06 375 GLY A C 1
ATOM 2954 O O . GLY A 1 375 ? -13.612 -8.604 39.757 1.00 54.06 375 GLY A O 1
ATOM 2955 N N . GLY A 1 376 ? -11.777 -7.610 38.914 1.00 51.44 376 GLY A N 1
ATOM 2956 C CA . GLY A 1 376 ? -11.318 -8.691 38.030 1.00 51.44 376 GLY A CA 1
ATOM 2957 C C . GLY A 1 376 ? -11.921 -8.802 36.629 1.00 51.44 376 GLY A C 1
ATOM 2958 O O . GLY A 1 376 ? -11.288 -9.449 35.804 1.00 51.44 376 GLY A O 1
ATOM 2959 N N . ASP A 1 377 ? -13.058 -8.168 36.333 1.00 57.00 377 ASP A N 1
ATOM 2960 C CA . ASP A 1 377 ? -13.626 -8.153 34.977 1.00 57.00 377 ASP A CA 1
ATOM 2961 C C . ASP A 1 377 ? -13.572 -6.739 34.388 1.00 57.00 377 ASP A C 1
ATOM 2963 O O . ASP A 1 377 ? -14.343 -5.854 34.768 1.00 57.00 377 ASP A O 1
ATOM 2967 N N . PHE A 1 378 ? -12.668 -6.538 33.427 1.00 65.75 378 PHE A N 1
ATOM 2968 C CA . PHE A 1 378 ? -12.631 -5.335 32.601 1.00 65.75 378 PHE A CA 1
ATOM 2969 C C . PHE A 1 378 ? -13.951 -5.219 31.817 1.00 65.75 378 PHE A C 1
ATOM 2971 O O . PHE A 1 378 ? -14.231 -5.997 30.907 1.00 65.75 378 PHE A O 1
ATOM 2978 N N . CYS A 1 379 ? -14.806 -4.265 32.191 1.00 62.59 379 CYS A N 1
ATOM 2979 C CA . CYS A 1 379 ? -16.215 -4.236 31.772 1.00 62.59 379 CYS A CA 1
ATOM 2980 C C . CYS A 1 379 ? -16.492 -3.299 30.576 1.00 62.59 379 CYS A C 1
ATOM 2982 O O . CYS A 1 379 ? -17.645 -2.942 30.313 1.00 62.59 379 CYS A O 1
ATOM 2984 N N . ARG A 1 380 ? -15.454 -2.820 29.878 1.00 78.94 380 ARG A N 1
ATOM 2985 C CA . ARG A 1 380 ? -15.586 -1.761 28.855 1.00 78.94 380 ARG A CA 1
ATOM 2986 C C . ARG A 1 380 ? -14.914 -2.093 27.527 1.00 78.94 380 ARG A C 1
ATOM 2988 O O . ARG A 1 380 ? -14.607 -1.186 26.759 1.00 78.94 380 ARG A O 1
ATOM 2995 N N . THR A 1 381 ? -14.732 -3.380 27.238 1.00 85.50 381 THR A N 1
ATOM 2996 C CA . THR A 1 381 ? -14.133 -3.853 25.982 1.00 85.50 381 THR A CA 1
ATOM 2997 C C . THR A 1 381 ? -14.851 -3.303 24.759 1.00 85.50 381 THR A C 1
ATOM 2999 O O . THR A 1 381 ? -14.186 -2.854 23.840 1.00 85.50 381 THR A O 1
ATOM 3002 N N . ASP A 1 382 ? -16.183 -3.255 24.785 1.00 90.38 382 ASP A N 1
ATOM 3003 C CA . ASP A 1 382 ? -17.023 -2.764 23.688 1.00 90.38 382 ASP A CA 1
ATOM 3004 C C . ASP A 1 382 ? -16.713 -1.304 23.340 1.00 90.38 382 ASP A C 1
ATOM 3006 O O . ASP A 1 382 ? -16.267 -1.008 22.236 1.00 90.38 382 ASP A O 1
ATOM 3010 N N . LEU A 1 383 ? -16.854 -0.409 24.324 1.00 92.81 383 LEU A N 1
ATOM 3011 C CA . LEU A 1 383 ? -16.572 1.016 24.156 1.00 92.81 383 LEU A CA 1
ATOM 3012 C C . LEU A 1 383 ? -15.116 1.253 23.738 1.00 92.81 383 LEU A C 1
ATOM 3014 O O . LEU A 1 383 ? -14.852 2.056 22.848 1.00 92.81 383 LEU A O 1
ATOM 3018 N N . LEU A 1 384 ? -14.164 0.562 24.372 1.00 91.75 384 LEU A N 1
ATOM 3019 C CA . LEU A 1 384 ? -12.747 0.727 24.058 1.00 91.75 384 LEU A CA 1
ATOM 3020 C C . LEU A 1 384 ? -12.423 0.249 22.635 1.00 91.75 384 LEU A C 1
ATOM 3022 O O . LEU A 1 384 ? -11.673 0.918 21.928 1.00 91.75 384 LEU A O 1
ATOM 3026 N N . CYS A 1 385 ? -12.995 -0.882 22.216 1.00 91.81 385 CYS A N 1
ATOM 3027 C CA . CYS A 1 385 ? -12.823 -1.439 20.878 1.00 91.81 385 CYS A CA 1
ATOM 3028 C C . CYS A 1 385 ? -13.399 -0.506 19.817 1.00 91.81 385 CYS A C 1
ATOM 3030 O O . CYS A 1 385 ? -12.726 -0.224 18.830 1.00 91.81 385 CYS A O 1
ATOM 3032 N N . ASP A 1 386 ? -14.614 -0.002 20.027 1.00 93.81 386 ASP A N 1
ATOM 3033 C CA . ASP A 1 386 ? -15.280 0.860 19.054 1.00 93.81 386 ASP A CA 1
ATOM 3034 C C . ASP A 1 386 ? -14.584 2.220 18.955 1.00 93.81 386 ASP A C 1
ATOM 3036 O O . ASP A 1 386 ? -14.326 2.691 17.851 1.00 93.81 386 ASP A O 1
ATOM 3040 N N . LEU A 1 387 ? -14.156 2.808 20.079 1.00 93.88 387 LEU A N 1
ATOM 3041 C CA . LEU A 1 387 ? -13.324 4.017 20.063 1.00 93.88 387 LEU A CA 1
ATOM 3042 C C . LEU A 1 387 ? -11.993 3.785 19.338 1.00 93.88 387 LEU A C 1
ATOM 3044 O O . LEU A 1 387 ? -11.567 4.632 18.552 1.00 93.88 387 LEU A O 1
ATOM 3048 N N . ALA A 1 388 ? -11.342 2.641 19.567 1.00 91.88 388 ALA A N 1
ATOM 3049 C CA . ALA A 1 388 ? -10.118 2.283 18.861 1.00 91.88 388 ALA A CA 1
ATOM 3050 C C . ALA A 1 388 ? -10.367 2.129 17.357 1.00 91.88 388 ALA A C 1
ATOM 3052 O O . ALA A 1 388 ? -9.639 2.722 16.568 1.00 91.88 388 ALA A O 1
ATOM 3053 N N . ASN A 1 389 ? -11.429 1.434 16.953 1.00 90.38 389 ASN A N 1
ATOM 3054 C CA . ASN A 1 389 ? -11.795 1.216 15.550 1.00 90.38 389 ASN A CA 1
ATOM 3055 C C . ASN A 1 389 ? -12.253 2.490 14.833 1.00 90.38 389 ASN A C 1
ATOM 3057 O O . ASN A 1 389 ? -12.052 2.624 13.625 1.00 90.38 389 ASN A O 1
ATOM 3061 N N . THR A 1 390 ? -12.806 3.456 15.565 1.00 91.38 390 THR A N 1
ATOM 3062 C CA . THR A 1 390 ? -13.144 4.780 15.034 1.00 91.38 390 THR A CA 1
ATOM 3063 C C . THR A 1 390 ? -11.901 5.562 14.599 1.00 91.38 390 THR A C 1
ATOM 3065 O O . THR A 1 390 ? -11.959 6.321 13.626 1.00 91.38 390 THR A O 1
ATOM 3068 N N . ILE A 1 391 ? -10.771 5.375 15.289 1.00 91.19 391 ILE A N 1
ATOM 3069 C CA . ILE A 1 391 ? -9.556 6.185 15.111 1.00 91.19 391 ILE A CA 1
ATOM 3070 C C . ILE A 1 391 ? -8.480 5.443 14.319 1.00 91.19 391 ILE A C 1
ATOM 3072 O O . ILE A 1 391 ? -7.748 6.048 13.532 1.00 91.19 391 ILE A O 1
ATOM 3076 N N . ALA A 1 392 ? -8.343 4.146 14.559 1.00 85.06 392 ALA A N 1
ATOM 3077 C CA . ALA A 1 392 ? -7.200 3.375 14.125 1.00 85.06 392 ALA A CA 1
ATOM 3078 C C . ALA A 1 392 ? -7.232 3.058 12.637 1.00 85.06 392 ALA A C 1
ATOM 3080 O O . ALA A 1 392 ? -8.273 2.806 12.032 1.00 85.06 392 ALA A O 1
ATOM 3081 N N . TYR A 1 393 ? -6.038 3.030 12.054 1.00 71.44 393 TYR A N 1
ATOM 3082 C CA . TYR A 1 393 ? -5.821 2.597 10.681 1.00 71.44 393 TYR A CA 1
ATOM 3083 C C . TYR A 1 393 ? -6.275 1.146 10.445 1.00 71.44 393 TYR A C 1
ATOM 3085 O O . TYR A 1 393 ? -6.722 0.820 9.346 1.00 71.44 393 TYR A O 1
ATOM 3093 N N . LYS A 1 394 ? -6.170 0.294 11.470 1.00 74.19 394 LYS A N 1
ATOM 3094 C CA . LYS A 1 394 ? -6.562 -1.114 11.446 1.00 74.19 394 LYS A CA 1
ATOM 3095 C C . LYS A 1 394 ? -7.669 -1.379 12.463 1.00 74.19 394 LYS A C 1
ATOM 3097 O O . LYS A 1 394 ? -7.609 -0.882 13.584 1.00 74.19 394 LYS A O 1
ATOM 3102 N N . GLU A 1 395 ? -8.640 -2.205 12.079 1.00 81.25 395 GLU A N 1
ATOM 3103 C CA . GLU A 1 395 ? -9.664 -2.682 13.006 1.00 81.25 395 GLU A CA 1
ATOM 3104 C C . GLU A 1 395 ? -9.073 -3.676 14.021 1.00 81.25 395 GLU A C 1
ATOM 3106 O O . GLU A 1 395 ? -8.387 -4.643 13.673 1.00 81.25 395 GLU A O 1
ATOM 3111 N N . PHE A 1 396 ? -9.370 -3.433 15.290 1.00 82.62 396 PHE A N 1
ATOM 3112 C CA . PHE A 1 396 ? -9.182 -4.328 16.413 1.00 82.62 396 PHE A CA 1
ATOM 3113 C C . PHE A 1 396 ? -10.331 -5.330 16.478 1.00 82.62 396 PHE A C 1
ATOM 3115 O O . PHE A 1 396 ? -11.511 -4.978 16.413 1.00 82.62 396 PHE A O 1
ATOM 3122 N N . ASP A 1 397 ? -9.961 -6.596 16.650 1.00 86.56 397 ASP A N 1
ATOM 3123 C CA . ASP A 1 397 ? -10.906 -7.672 16.898 1.00 86.56 397 ASP A CA 1
ATOM 3124 C C . ASP A 1 397 ? -11.341 -7.634 18.365 1.00 86.56 397 ASP A C 1
ATOM 3126 O O . ASP A 1 397 ? -10.542 -7.821 19.287 1.00 86.56 397 ASP A O 1
ATOM 3130 N N . LYS A 1 398 ? -12.635 -7.412 18.581 1.00 87.81 398 LYS A N 1
ATOM 3131 C CA . LYS A 1 398 ? -13.243 -7.415 19.910 1.00 87.81 398 LYS A CA 1
ATOM 3132 C C . LYS A 1 398 ? -12.983 -8.722 20.664 1.00 87.81 398 LYS A C 1
ATOM 3134 O O . LYS A 1 398 ? -12.700 -8.682 21.859 1.00 87.81 398 LYS A O 1
ATOM 3139 N N . SER A 1 399 ? -13.038 -9.864 19.975 1.00 88.69 399 SER A N 1
ATOM 3140 C CA . SER A 1 399 ? -12.811 -11.172 20.600 1.00 88.69 399 SER A CA 1
ATOM 3141 C C . SER A 1 399 ? -11.373 -11.324 21.095 1.00 88.69 399 SER A C 1
ATOM 3143 O O . SER A 1 399 ? -11.151 -11.876 22.170 1.00 88.69 399 SER A O 1
ATOM 3145 N N . PHE A 1 400 ? -10.411 -10.736 20.377 1.00 90.75 400 PHE A N 1
ATOM 3146 C CA . PHE A 1 400 ? -9.029 -10.655 20.834 1.00 90.75 400 PHE A CA 1
ATOM 3147 C C . PHE A 1 400 ? -8.896 -9.774 22.079 1.00 90.75 400 PHE A C 1
ATOM 3149 O O . PHE A 1 400 ? -8.155 -10.124 22.987 1.00 90.75 400 PHE A O 1
ATOM 3156 N N . LEU A 1 401 ? -9.591 -8.634 22.159 1.00 89.06 401 LEU A N 1
ATOM 3157 C CA . LEU A 1 401 ? -9.521 -7.791 23.357 1.00 89.06 401 LEU A CA 1
ATOM 3158 C C . LEU A 1 401 ? -10.091 -8.516 24.585 1.00 89.06 401 LEU A C 1
ATOM 3160 O O . LEU A 1 401 ? -9.484 -8.485 25.654 1.00 89.06 401 LEU A O 1
ATOM 3164 N N . GLU A 1 402 ? -11.217 -9.216 24.430 1.00 89.50 402 GLU A N 1
ATOM 3165 C CA . GLU A 1 402 ? -11.803 -10.052 25.487 1.00 89.50 402 GLU A CA 1
ATOM 3166 C C . GLU A 1 402 ? -10.836 -11.164 25.939 1.00 89.50 402 GLU A C 1
ATOM 3168 O O . GLU A 1 402 ? -10.633 -11.366 27.142 1.00 89.50 402 GLU A O 1
ATOM 3173 N N . GLU A 1 403 ? -10.188 -11.848 24.992 1.00 91.38 403 GLU A N 1
ATOM 3174 C CA . GLU A 1 403 ? -9.124 -12.823 25.265 1.00 91.38 403 GLU A CA 1
ATOM 3175 C C . GLU A 1 403 ? -7.954 -12.164 26.004 1.00 91.38 403 GLU A C 1
ATOM 3177 O O . GLU A 1 403 ? -7.578 -12.606 27.086 1.00 91.38 403 GLU A O 1
ATOM 3182 N N . PHE A 1 404 ? -7.419 -11.062 25.482 1.00 90.81 404 PHE A N 1
ATOM 3183 C CA . PHE A 1 404 ? -6.259 -10.373 26.037 1.00 90.81 404 PHE A CA 1
ATOM 3184 C C . PHE A 1 404 ? -6.490 -9.926 27.483 1.00 90.81 404 PHE A C 1
ATOM 3186 O O . PHE A 1 404 ? -5.598 -10.078 28.322 1.00 90.81 404 PHE A O 1
ATOM 3193 N N . PHE A 1 405 ? -7.672 -9.397 27.817 1.00 88.19 405 PHE A N 1
ATOM 3194 C CA . PHE A 1 405 ? -7.983 -8.982 29.189 1.00 88.19 405 PHE A CA 1
ATOM 3195 C C . PHE A 1 405 ? -8.198 -10.166 30.133 1.00 88.19 405 PHE A C 1
ATOM 3197 O O . PHE A 1 405 ? -7.732 -10.096 31.273 1.00 88.19 405 PHE A O 1
ATOM 3204 N N . SER A 1 406 ? -8.809 -11.256 29.665 1.00 87.88 406 SER A N 1
ATOM 3205 C CA . SER A 1 406 ? -9.068 -12.454 30.480 1.00 87.88 406 SER A CA 1
ATOM 3206 C C . SER A 1 406 ? -7.862 -13.392 30.622 1.00 87.88 406 SER A C 1
ATOM 3208 O O . SER A 1 406 ? -7.790 -14.151 31.591 1.00 87.88 406 SER A O 1
ATOM 3210 N N . ALA A 1 407 ? -6.901 -13.323 29.700 1.00 88.50 407 ALA A N 1
ATOM 3211 C CA . ALA A 1 407 ? -5.710 -14.159 29.699 1.00 88.50 407 ALA A CA 1
ATOM 3212 C C . ALA A 1 407 ? -4.790 -13.883 30.897 1.00 88.50 407 ALA A C 1
ATOM 3214 O O . ALA A 1 407 ? -4.655 -12.744 31.378 1.00 88.50 407 ALA A O 1
ATOM 3215 N N . ASP A 1 408 ? -4.114 -14.947 31.339 1.00 89.38 408 ASP A N 1
ATOM 3216 C CA . ASP A 1 408 ? -3.058 -14.868 32.344 1.00 89.38 408 ASP A CA 1
ATOM 3217 C C . ASP A 1 408 ? -1.884 -14.0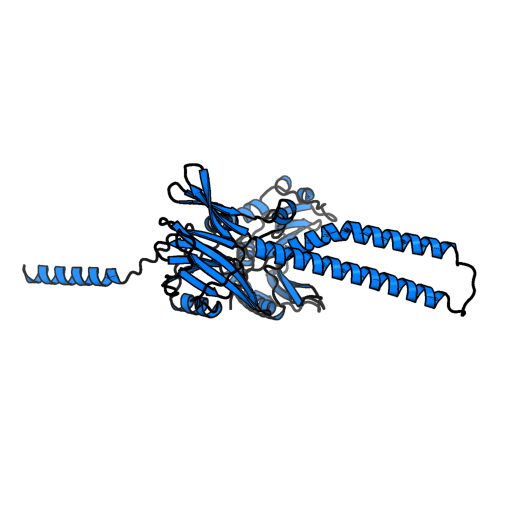29 31.821 1.00 89.38 408 ASP A C 1
ATOM 3219 O O . ASP A 1 408 ? -1.591 -13.990 30.626 1.00 89.38 408 ASP A O 1
ATOM 3223 N N . GLU A 1 409 ? -1.174 -13.357 32.729 1.00 88.31 409 GLU A N 1
ATOM 3224 C CA . GLU A 1 409 ? -0.024 -12.529 32.361 1.00 88.31 409 GLU A CA 1
ATOM 3225 C C . GLU A 1 409 ? 1.043 -13.308 31.582 1.00 88.31 409 GLU A C 1
ATOM 3227 O O . GLU A 1 409 ? 1.699 -12.744 30.709 1.00 88.31 409 GLU A O 1
ATOM 3232 N N . SER A 1 410 ? 1.202 -14.603 31.866 1.00 88.44 410 SER A N 1
ATOM 3233 C CA . SER A 1 410 ? 2.182 -15.458 31.194 1.00 88.44 410 SER A CA 1
ATOM 3234 C C . SER A 1 410 ? 1.917 -15.685 29.705 1.00 88.44 410 SER A C 1
ATOM 3236 O O . SER A 1 410 ? 2.842 -16.093 29.004 1.00 88.44 410 SER A O 1
ATOM 3238 N N . GLU A 1 411 ? 0.709 -15.402 29.209 1.00 89.62 411 GLU A N 1
ATOM 3239 C CA . GLU A 1 411 ? 0.381 -15.486 27.780 1.00 89.62 411 GLU A CA 1
ATOM 3240 C C . GLU A 1 411 ? 0.788 -14.220 27.014 1.00 89.62 411 GLU A C 1
ATOM 3242 O O . GLU A 1 411 ? 1.136 -14.290 25.836 1.00 89.62 411 GLU A O 1
ATOM 3247 N N . TYR A 1 412 ? 0.824 -13.074 27.701 1.00 89.50 412 TYR A N 1
ATOM 3248 C CA . TYR A 1 412 ? 1.202 -11.779 27.129 1.00 89.50 412 TYR A CA 1
ATOM 3249 C C . TYR A 1 412 ? 2.242 -11.042 27.987 1.00 89.50 412 TYR A C 1
ATOM 3251 O O . TYR A 1 412 ? 2.020 -9.883 28.358 1.00 89.50 412 TYR A O 1
ATOM 3259 N N . PRO A 1 413 ? 3.376 -11.671 28.340 1.00 85.88 413 PRO A N 1
ATOM 3260 C CA . PRO A 1 413 ? 4.293 -11.099 29.310 1.00 85.88 413 PRO A CA 1
ATOM 3261 C C . PRO A 1 413 ? 4.992 -9.872 28.719 1.00 85.88 413 PRO A C 1
ATOM 3263 O O . PRO A 1 413 ? 5.671 -9.941 27.693 1.00 85.88 413 PRO A O 1
ATOM 3266 N N . ALA A 1 414 ? 4.903 -8.731 29.406 1.00 81.94 414 ALA A N 1
ATOM 3267 C CA . ALA A 1 414 ? 5.568 -7.503 28.958 1.00 81.94 414 ALA A CA 1
ATOM 3268 C C . ALA A 1 414 ? 7.101 -7.662 28.803 1.00 81.94 414 ALA A C 1
ATOM 3270 O O . ALA A 1 414 ? 7.729 -6.954 28.009 1.00 81.94 414 ALA A O 1
ATOM 3271 N N . SER A 1 415 ? 7.701 -8.628 29.513 1.00 78.00 415 SER A N 1
ATOM 3272 C CA . SER A 1 415 ? 9.130 -8.950 29.442 1.00 78.00 415 SER A CA 1
ATOM 3273 C C . SER A 1 415 ? 9.597 -9.458 28.084 1.00 78.00 415 SER A C 1
ATOM 3275 O O . SER A 1 415 ? 10.764 -9.249 27.751 1.00 78.00 415 SER A O 1
ATOM 3277 N N . ASP A 1 416 ? 8.717 -10.074 27.292 1.00 78.19 416 ASP A N 1
ATOM 3278 C CA . ASP A 1 416 ? 9.072 -10.570 25.955 1.00 78.19 416 ASP A CA 1
ATOM 3279 C C . ASP A 1 416 ? 9.435 -9.424 25.003 1.00 78.19 416 ASP A C 1
ATOM 3281 O O . ASP A 1 416 ? 10.199 -9.606 24.057 1.00 78.19 416 ASP A O 1
ATOM 3285 N N . PHE A 1 417 ? 8.979 -8.214 25.329 1.00 72.81 417 PHE A N 1
ATOM 3286 C CA . PHE A 1 417 ? 9.262 -6.980 24.602 1.00 72.81 417 PHE A CA 1
ATOM 3287 C C . PHE A 1 417 ? 10.298 -6.096 25.319 1.00 72.81 417 PHE A C 1
ATOM 3289 O O . PHE A 1 417 ? 10.432 -4.913 25.024 1.00 72.81 417 PHE A O 1
ATOM 3296 N N . GLY A 1 418 ? 11.035 -6.650 26.289 1.00 70.38 418 GLY A N 1
ATOM 3297 C CA . GLY A 1 418 ? 12.084 -5.933 27.020 1.00 70.38 418 GLY A CA 1
ATOM 3298 C C . GLY A 1 418 ? 11.580 -4.968 28.099 1.00 70.38 418 GLY A C 1
ATOM 3299 O O . GLY A 1 418 ? 12.389 -4.229 28.666 1.00 70.38 418 GLY A O 1
ATOM 3300 N N . PHE A 1 419 ? 10.283 -4.981 28.425 1.00 71.81 419 PHE A N 1
ATOM 3301 C CA . PHE A 1 419 ? 9.721 -4.163 29.499 1.00 71.81 419 PHE A CA 1
ATOM 3302 C C . PHE A 1 419 ? 9.785 -4.912 30.829 1.00 71.81 419 PHE A C 1
ATOM 3304 O O . PHE A 1 419 ? 9.393 -6.071 30.943 1.00 71.81 419 PHE A O 1
ATOM 3311 N N . GLN A 1 420 ? 10.293 -4.244 31.860 1.00 74.88 420 GLN A N 1
ATOM 3312 C CA . GLN A 1 420 ? 10.228 -4.742 33.231 1.00 74.88 420 GLN A CA 1
ATOM 3313 C C . GLN A 1 420 ? 9.060 -4.069 33.936 1.00 74.88 420 GLN A C 1
ATOM 3315 O O . GLN A 1 420 ? 8.831 -2.881 33.712 1.00 74.88 420 GLN A O 1
ATOM 3320 N N . LYS A 1 421 ? 8.374 -4.812 34.811 1.00 79.62 421 LYS A N 1
ATOM 3321 C CA . LYS A 1 421 ? 7.369 -4.238 35.707 1.00 79.62 421 LYS A CA 1
ATOM 3322 C C . LYS A 1 421 ? 7.952 -3.032 36.434 1.00 79.62 421 LYS A C 1
ATOM 3324 O O . LYS A 1 421 ? 8.998 -3.145 37.085 1.00 79.62 421 LYS A O 1
ATOM 3329 N N . LEU A 1 422 ? 7.292 -1.891 36.313 1.00 71.44 422 LEU A N 1
ATOM 3330 C CA . LEU A 1 422 ? 7.698 -0.663 36.982 1.00 71.44 422 LEU A CA 1
ATOM 3331 C C . LEU A 1 422 ? 7.094 -0.620 38.392 1.00 71.44 422 LEU A C 1
ATOM 3333 O O . LEU A 1 422 ? 6.043 -1.193 38.653 1.00 71.44 422 LEU A O 1
ATOM 3337 N N . ASN A 1 423 ? 7.820 0.011 39.321 1.00 54.09 423 ASN A N 1
ATOM 3338 C CA . ASN A 1 423 ? 7.445 0.353 40.704 1.00 54.09 423 ASN A CA 1
ATOM 3339 C C . ASN A 1 423 ? 6.091 -0.187 41.227 1.00 54.09 423 ASN A C 1
ATOM 3341 O O . ASN A 1 423 ? 5.149 0.570 41.428 1.00 54.09 423 ASN A O 1
ATOM 3345 N N . GLY A 1 424 ? 6.027 -1.482 41.552 1.00 67.62 424 GLY A N 1
ATOM 3346 C CA . GLY A 1 424 ? 4.893 -2.059 42.284 1.00 67.62 424 GLY A CA 1
ATOM 3347 C C . GLY A 1 424 ? 3.716 -2.549 41.435 1.00 67.62 424 GLY A C 1
ATOM 3348 O O . GLY A 1 424 ? 2.715 -2.961 42.017 1.00 67.62 424 GLY A O 1
ATOM 3349 N N . GLU A 1 425 ? 3.836 -2.573 40.106 1.00 81.38 425 GLU A N 1
ATOM 3350 C CA . GLU A 1 425 ? 2.869 -3.238 39.224 1.00 81.38 425 GLU A CA 1
ATOM 3351 C C . GLU A 1 425 ? 2.635 -4.697 39.642 1.00 81.38 425 GLU A C 1
ATOM 3353 O O . GLU A 1 425 ? 3.566 -5.498 39.776 1.00 81.38 425 GLU A O 1
ATOM 3358 N N . LYS A 1 426 ? 1.365 -5.047 39.847 1.00 84.25 426 LYS A N 1
ATOM 3359 C CA . LYS A 1 426 ? 0.915 -6.410 40.144 1.00 84.25 426 LYS A CA 1
ATOM 3360 C C . LYS A 1 426 ? 0.852 -7.231 38.864 1.00 84.25 426 LYS A C 1
ATOM 3362 O O . LYS A 1 426 ? 1.345 -8.358 38.854 1.00 84.25 426 LYS A O 1
ATOM 3367 N N . ILE A 1 427 ? 0.317 -6.649 37.789 1.00 86.00 427 ILE A N 1
ATOM 3368 C CA . ILE A 1 427 ? 0.144 -7.284 36.475 1.00 86.00 427 ILE A CA 1
ATOM 3369 C C . ILE A 1 427 ? 0.642 -6.326 35.393 1.00 86.00 427 ILE A C 1
ATOM 3371 O O . ILE A 1 427 ? 0.369 -5.130 35.472 1.00 86.00 427 ILE A O 1
ATOM 3375 N N . ALA A 1 428 ? 1.344 -6.856 34.389 1.00 88.88 428 ALA A N 1
ATOM 3376 C CA . ALA A 1 428 ? 1.743 -6.109 33.198 1.00 88.88 428 ALA A CA 1
ATOM 3377 C C . ALA A 1 428 ? 1.667 -7.005 31.952 1.00 88.88 428 ALA A C 1
ATOM 3379 O O . ALA A 1 428 ? 2.496 -7.900 31.774 1.00 88.88 428 ALA A O 1
ATOM 3380 N N . LYS A 1 429 ? 0.683 -6.746 31.085 1.00 91.81 429 LYS A N 1
ATOM 3381 C CA . LYS A 1 429 ? 0.485 -7.448 29.810 1.00 91.81 429 LYS A CA 1
ATOM 3382 C C . LYS A 1 429 ? 0.794 -6.537 28.631 1.00 91.81 429 LYS A C 1
ATOM 3384 O O . LYS A 1 429 ? 0.540 -5.331 28.695 1.00 91.81 429 LYS A O 1
ATOM 3389 N N . ARG A 1 430 ? 1.320 -7.101 27.542 1.00 90.88 430 ARG A N 1
ATOM 3390 C CA . ARG A 1 430 ? 1.572 -6.357 26.301 1.00 90.88 430 ARG A CA 1
ATOM 3391 C C . ARG A 1 430 ? 1.448 -7.236 25.067 1.00 90.88 430 ARG A C 1
ATOM 3393 O O . ARG A 1 430 ? 1.887 -8.382 25.075 1.00 90.88 430 ARG A O 1
ATOM 3400 N N . HIS A 1 431 ? 0.905 -6.669 23.997 1.00 88.44 431 HIS A N 1
ATOM 3401 C CA . HIS A 1 431 ? 0.856 -7.304 22.689 1.00 88.44 431 HIS A CA 1
ATOM 3402 C C . HIS A 1 431 ? 1.035 -6.269 21.574 1.00 88.44 431 HIS A C 1
ATOM 3404 O O . HIS A 1 431 ? 0.497 -5.166 21.659 1.00 88.44 431 HIS A O 1
ATOM 3410 N N . TYR A 1 432 ? 1.779 -6.639 20.532 1.00 85.06 432 TYR A N 1
ATOM 3411 C CA . TYR A 1 432 ? 1.910 -5.857 19.304 1.00 85.06 432 TYR A CA 1
ATOM 3412 C C . TYR A 1 432 ? 1.122 -6.529 18.187 1.00 85.06 432 TYR A C 1
ATOM 3414 O O . TYR A 1 432 ? 1.286 -7.723 17.943 1.00 85.06 432 TYR A O 1
ATOM 3422 N N . PHE A 1 433 ? 0.301 -5.752 17.486 1.00 78.44 433 PHE A N 1
ATOM 3423 C CA . PHE A 1 433 ? -0.562 -6.260 16.415 1.00 78.44 433 PHE A CA 1
ATOM 3424 C C . PHE A 1 433 ? 0.172 -6.441 15.081 1.00 78.44 433 PHE A C 1
ATOM 3426 O O . PHE A 1 433 ? -0.376 -7.029 14.143 1.00 78.44 433 PHE A O 1
ATOM 3433 N N . ASP A 1 434 ? 1.405 -5.938 14.983 1.00 71.88 434 ASP A N 1
ATOM 3434 C CA . ASP A 1 434 ? 2.285 -6.133 13.842 1.00 71.88 434 ASP A CA 1
ATOM 3435 C C . ASP A 1 434 ? 3.747 -6.361 14.265 1.00 71.88 434 ASP A C 1
ATOM 3437 O O . ASP A 1 434 ? 4.168 -6.071 15.384 1.00 71.88 434 ASP A O 1
ATOM 3441 N N . SER A 1 435 ? 4.548 -6.905 13.346 1.00 56.91 435 SER A N 1
ATOM 3442 C CA . SER A 1 435 ? 5.977 -7.172 13.577 1.00 56.91 435 SER A CA 1
ATOM 3443 C C . SER A 1 435 ? 6.857 -5.917 13.540 1.00 56.91 435 SER A C 1
ATOM 3445 O O . SER A 1 435 ? 8.075 -6.028 13.668 1.00 56.91 435 SER A O 1
ATOM 3447 N N . PHE A 1 436 ? 6.269 -4.748 13.290 1.00 53.50 436 PHE A N 1
ATOM 3448 C CA . PHE A 1 436 ? 6.970 -3.474 13.144 1.00 53.50 436 PHE A CA 1
ATOM 3449 C C . PHE A 1 436 ? 6.716 -2.534 14.324 1.00 53.50 436 PHE A C 1
ATOM 3451 O O . PHE A 1 436 ? 7.158 -1.386 14.277 1.00 53.50 436 PHE A O 1
ATOM 3458 N N . GLU A 1 437 ? 6.024 -3.023 15.352 1.00 64.88 437 GLU A N 1
ATOM 3459 C CA . GLU A 1 437 ? 5.674 -2.289 16.557 1.00 64.88 437 GLU A CA 1
ATOM 3460 C C . GLU A 1 437 ?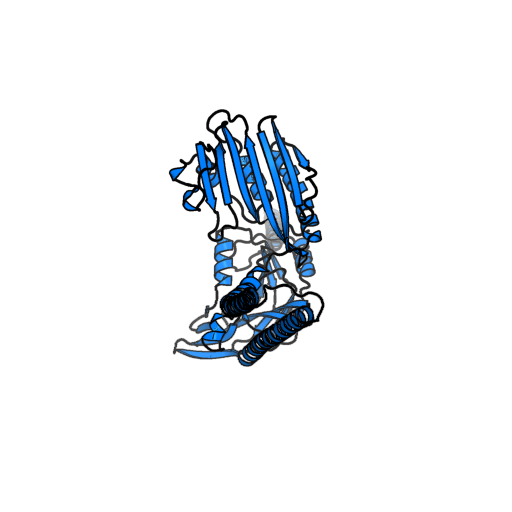 4.914 -0.986 16.262 1.00 64.88 437 GLU A C 1
ATOM 3462 O O . GLU A 1 437 ? 5.113 0.001 16.961 1.00 64.88 437 GLU A O 1
ATOM 3467 N N . ASN A 1 438 ? 4.075 -0.941 15.215 1.00 69.88 438 ASN A N 1
ATOM 3468 C CA . ASN A 1 438 ? 3.302 0.273 14.898 1.00 69.88 438 ASN A CA 1
ATOM 3469 C C . ASN A 1 438 ? 1.982 0.367 15.660 1.00 69.88 438 ASN A C 1
ATOM 3471 O O . ASN A 1 438 ? 1.401 1.447 15.701 1.00 69.88 438 ASN A O 1
ATOM 3475 N N . GLU A 1 439 ? 1.497 -0.747 16.200 1.00 82.56 439 GLU A N 1
ATOM 3476 C CA . GLU A 1 439 ? 0.231 -0.837 16.920 1.00 82.56 439 GLU A CA 1
ATOM 3477 C C . GLU A 1 439 ? 0.408 -1.776 18.108 1.00 82.56 439 GLU A C 1
ATOM 3479 O O . GLU A 1 439 ? 0.948 -2.880 17.968 1.00 82.56 439 GLU A O 1
ATOM 3484 N N . MET A 1 440 ? -0.047 -1.347 19.281 1.00 90.75 440 MET A N 1
ATOM 3485 C CA . MET A 1 440 ? 0.077 -2.130 20.501 1.00 90.75 440 MET A CA 1
ATOM 3486 C C . MET A 1 440 ? -1.094 -1.940 21.447 1.00 90.75 440 MET A C 1
ATOM 3488 O O . MET A 1 440 ? -1.743 -0.895 21.470 1.00 90.75 440 MET A O 1
ATOM 3492 N N . ILE A 1 441 ? -1.281 -2.949 22.286 1.00 92.56 441 ILE A N 1
ATOM 3493 C CA . ILE A 1 441 ? -2.090 -2.874 23.491 1.00 92.56 441 ILE A CA 1
ATOM 3494 C C . ILE A 1 441 ? -1.227 -3.225 24.700 1.00 92.56 441 ILE A C 1
ATOM 3496 O O . ILE A 1 441 ? -0.394 -4.137 24.664 1.00 92.56 441 ILE A O 1
ATOM 3500 N N . ALA A 1 442 ? -1.419 -2.486 25.782 1.00 91.06 442 ALA A N 1
ATOM 3501 C CA . ALA A 1 442 ? -0.851 -2.778 27.081 1.00 91.06 442 ALA A CA 1
ATOM 3502 C C . ALA A 1 442 ? -1.931 -2.701 28.155 1.00 91.06 442 ALA A C 1
ATOM 3504 O O . ALA A 1 442 ? -2.852 -1.893 28.073 1.00 91.06 442 ALA A O 1
ATOM 3505 N N . TYR A 1 443 ? -1.778 -3.541 29.170 1.00 91.38 443 TYR A N 1
ATOM 3506 C CA . TYR A 1 443 ? -2.604 -3.541 30.367 1.00 91.38 443 TYR A CA 1
ATOM 3507 C C . TYR A 1 443 ? -1.688 -3.560 31.584 1.00 91.38 443 TYR A C 1
ATOM 3509 O O . TYR A 1 443 ? -0.781 -4.397 31.662 1.00 91.38 443 TYR A O 1
ATOM 3517 N N . THR A 1 444 ? -1.934 -2.675 32.540 1.00 89.31 444 THR A N 1
ATOM 3518 C CA . THR A 1 444 ? -1.242 -2.661 33.825 1.00 89.31 444 THR A CA 1
ATOM 3519 C C . THR A 1 444 ? -2.240 -2.586 34.971 1.00 89.31 444 THR A C 1
ATOM 3521 O O . THR A 1 444 ? -3.263 -1.911 34.898 1.00 89.31 444 THR A O 1
ATOM 3524 N N . LEU A 1 445 ? -1.925 -3.304 36.048 1.00 88.25 445 LEU A N 1
ATOM 3525 C CA . LEU A 1 445 ? -2.591 -3.160 37.338 1.00 88.25 445 LEU A CA 1
ATOM 3526 C C . LEU A 1 445 ? -1.529 -2.786 38.359 1.00 88.25 445 LEU A C 1
ATOM 3528 O O . LEU A 1 445 ? -0.634 -3.593 38.639 1.00 88.25 445 LEU A O 1
ATOM 3532 N N . ASP A 1 446 ? -1.603 -1.578 38.900 1.00 86.50 446 ASP A N 1
ATOM 3533 C CA . ASP A 1 446 ? -0.555 -1.058 39.770 1.00 86.50 446 ASP A CA 1
ATOM 3534 C C . ASP A 1 446 ? -0.682 -1.517 41.243 1.00 86.50 446 ASP A C 1
ATOM 3536 O O . ASP A 1 446 ? -1.543 -2.320 41.633 1.00 86.50 446 ASP A O 1
ATOM 3540 N N . ALA A 1 447 ? 0.226 -1.025 42.091 1.00 81.44 447 ALA A N 1
ATOM 3541 C CA . ALA A 1 447 ? 0.243 -1.339 43.518 1.00 81.44 447 ALA A CA 1
ATOM 3542 C C . ALA A 1 447 ? -1.033 -0.881 44.249 1.00 81.44 447 ALA A C 1
ATOM 3544 O O . ALA A 1 447 ? -1.486 -1.557 45.183 1.00 81.44 447 ALA A O 1
ATOM 3545 N N . GLU A 1 448 ? -1.613 0.233 43.809 1.00 83.56 448 GLU A N 1
ATOM 3546 C CA . GLU A 1 448 ? -2.805 0.882 44.362 1.00 83.56 448 GLU A CA 1
ATOM 3547 C C . GLU A 1 448 ? -4.106 0.261 43.819 1.00 83.56 448 GLU A C 1
ATOM 3549 O O . GLU A 1 448 ? -5.187 0.565 44.316 1.00 83.56 448 GLU A O 1
ATOM 3554 N N . ASN A 1 449 ? -3.988 -0.727 42.922 1.00 84.19 449 ASN A N 1
ATOM 3555 C CA . ASN A 1 449 ? -5.071 -1.300 42.119 1.00 84.19 449 ASN A CA 1
ATOM 3556 C C . ASN A 1 449 ? -5.641 -0.315 41.097 1.00 84.19 449 ASN A C 1
ATOM 3558 O O . ASN A 1 449 ? -6.785 -0.479 40.706 1.00 84.19 449 ASN A O 1
ATOM 3562 N N . CYS A 1 450 ? -4.877 0.670 40.638 1.00 85.50 450 CYS A N 1
ATOM 3563 C CA . CYS A 1 450 ? -5.254 1.407 39.445 1.00 85.50 450 CYS A CA 1
ATOM 3564 C C . CYS A 1 450 ? -5.081 0.489 38.230 1.00 85.50 450 CYS A C 1
ATOM 3566 O O . CYS A 1 450 ? -4.006 -0.089 38.024 1.00 85.50 450 CYS A O 1
ATOM 3568 N N . GLU A 1 451 ? -6.151 0.318 37.465 1.00 89.88 451 GLU A N 1
ATOM 3569 C CA . GLU A 1 451 ? -6.148 -0.405 36.201 1.00 89.88 451 GLU A CA 1
ATOM 3570 C C . GLU A 1 451 ? -5.955 0.595 35.063 1.00 89.88 451 GLU A C 1
ATOM 3572 O O . GLU A 1 451 ? -6.728 1.546 34.929 1.00 89.88 451 GLU A O 1
ATOM 3577 N N . THR A 1 452 ? -4.940 0.360 34.235 1.00 90.38 452 THR A N 1
ATOM 3578 C CA . THR A 1 452 ? -4.671 1.172 33.050 1.00 90.38 452 THR A CA 1
ATOM 3579 C C . THR A 1 452 ? -4.605 0.286 31.820 1.00 90.38 452 THR A C 1
ATOM 3581 O O . THR A 1 452 ? -3.879 -0.710 31.784 1.00 90.38 452 THR A O 1
ATOM 3584 N N . VAL A 1 453 ? -5.333 0.682 30.779 1.00 92.50 453 VAL A N 1
ATOM 3585 C CA . VAL A 1 453 ? -5.218 0.090 29.445 1.00 92.50 453 VAL A CA 1
ATOM 3586 C C . VAL A 1 453 ? -4.734 1.152 28.486 1.00 92.50 453 VAL A C 1
ATOM 3588 O O . VAL A 1 453 ? -5.328 2.222 28.406 1.00 92.50 453 VAL A O 1
ATOM 3591 N N . THR A 1 454 ? -3.699 0.834 27.720 1.00 92.81 454 THR A N 1
ATOM 3592 C CA . THR A 1 454 ? -3.176 1.712 26.677 1.00 92.81 454 THR A CA 1
ATOM 3593 C C . THR A 1 454 ? -3.269 1.009 25.335 1.00 92.81 454 THR A C 1
ATOM 3595 O O . THR A 1 454 ? -2.643 -0.032 25.142 1.00 92.81 454 THR A O 1
ATOM 3598 N N . ILE A 1 455 ? -4.005 1.597 24.396 1.00 93.12 455 ILE A N 1
ATOM 3599 C CA . ILE A 1 455 ? -3.958 1.239 22.978 1.00 93.12 455 ILE A CA 1
ATOM 3600 C C . ILE A 1 455 ? -3.225 2.361 22.257 1.00 93.12 455 ILE A C 1
ATOM 3602 O O . ILE A 1 455 ? -3.570 3.531 22.410 1.00 93.12 455 ILE A O 1
ATOM 3606 N N . TRP A 1 456 ? -2.211 2.015 21.479 1.00 92.06 456 TRP A N 1
ATOM 3607 C CA . TRP A 1 456 ? -1.454 2.975 20.685 1.00 92.06 456 TRP A CA 1
ATOM 3608 C C . TRP A 1 456 ? -1.350 2.489 19.248 1.00 92.06 456 TRP A C 1
ATOM 3610 O O . TRP A 1 456 ? -1.179 1.291 19.013 1.00 92.06 456 TRP A O 1
ATOM 3620 N N . GLY A 1 457 ? -1.438 3.410 18.292 1.00 88.81 457 GLY A N 1
ATOM 3621 C CA . GLY A 1 457 ? -1.380 3.053 16.882 1.00 88.81 457 GLY A CA 1
ATOM 3622 C C . GLY A 1 457 ? -1.306 4.235 15.927 1.00 88.81 457 GLY A C 1
ATOM 3623 O O . GLY A 1 457 ? -1.112 5.389 16.322 1.00 88.81 457 GLY A O 1
ATOM 3624 N N . ARG A 1 458 ? -1.472 3.938 14.634 1.00 86.75 458 ARG A N 1
ATOM 3625 C CA . ARG A 1 458 ? -1.583 4.952 13.577 1.00 86.75 458 ARG A CA 1
ATOM 3626 C C . ARG A 1 458 ? -3.030 5.336 13.332 1.00 86.75 458 ARG A C 1
ATOM 3628 O O . ARG A 1 458 ? -3.915 4.486 13.339 1.00 86.75 458 ARG A O 1
ATOM 3635 N N . VAL A 1 459 ? -3.242 6.615 13.058 1.00 82.81 459 VAL A N 1
ATOM 3636 C CA . VAL A 1 459 ? -4.565 7.157 12.746 1.00 82.81 459 VAL A CA 1
ATOM 3637 C C . VAL A 1 459 ? -4.988 6.761 11.327 1.00 82.81 459 VAL A C 1
ATOM 3639 O O . VAL A 1 459 ? -4.171 6.738 10.399 1.00 82.81 459 VAL A O 1
ATOM 3642 N N . LYS A 1 460 ? -6.273 6.451 11.147 1.00 76.31 460 LYS A N 1
ATOM 3643 C CA . LYS A 1 460 ? -6.910 6.279 9.839 1.00 76.31 460 LYS A CA 1
ATOM 3644 C C . LYS A 1 460 ? -6.966 7.619 9.116 1.00 76.31 460 LYS A C 1
ATOM 3646 O O . LYS A 1 460 ? -7.498 8.585 9.652 1.00 76.31 460 LYS A O 1
ATOM 3651 N N . GLN A 1 461 ? -6.482 7.672 7.876 1.00 69.06 461 GLN A N 1
ATOM 3652 C CA . GLN A 1 461 ? -6.668 8.875 7.067 1.00 69.06 461 GLN A CA 1
ATOM 3653 C C . GLN A 1 461 ? -8.143 9.018 6.702 1.00 69.06 461 GLN A C 1
ATOM 3655 O O . GLN A 1 461 ? -8.743 8.103 6.134 1.00 69.06 461 GLN A O 1
ATOM 3660 N N . VAL A 1 462 ? -8.725 10.156 7.064 1.00 59.06 462 VAL A N 1
ATOM 3661 C CA . VAL A 1 462 ? -10.116 10.481 6.774 1.00 59.06 462 VAL A CA 1
ATOM 3662 C C . VAL A 1 462 ? -10.099 11.441 5.593 1.00 59.06 462 VAL A C 1
ATOM 3664 O O . VAL A 1 462 ? -9.736 12.599 5.742 1.00 59.06 462 VAL A O 1
ATOM 3667 N N . THR A 1 463 ? -10.417 10.956 4.393 1.00 44.91 463 THR A N 1
ATOM 3668 C CA . THR A 1 463 ? -10.577 11.840 3.232 1.00 44.91 463 THR A CA 1
ATOM 3669 C C . THR A 1 463 ? -11.775 12.753 3.477 1.00 44.91 463 THR A C 1
ATOM 3671 O O . THR A 1 463 ? -12.866 12.260 3.772 1.00 44.91 463 THR A O 1
ATOM 3674 N N . SER A 1 464 ? -11.538 14.065 3.413 1.00 34.03 464 SER A N 1
ATOM 3675 C CA . SER A 1 464 ? -12.563 15.114 3.460 1.00 34.03 464 SER A CA 1
ATOM 3676 C C . SER A 1 464 ? -13.479 15.080 2.251 1.00 34.03 464 SER A C 1
ATOM 3678 O O . SER A 1 464 ? -12.910 14.882 1.149 1.00 34.03 464 SER A O 1
#

Secondary structure (DSSP, 8-state):
-HHHHHHHHHHHHHHHHHHTT-------SSS--EE--HHHHHHHHHHTT-EEESS---S--BSEEEE-TTS-EEEEEEEEETTEEEEEEEEE-TTS-EEEEEEE--SS-EEEEEETTEEEEEETTTTEEEEE-TTS-EEEEEE----HHHHHHHHHHHT--EEEETTEEEEEE--S-HHHHTT-SSBSEEEEE-TT--EEEEEE-HHHHHHHHHHHHHHHHHHHHHHHHHHHHHHHHHHHHHTSSS---S-TTHHHHHHHHHHHHHHHHHHHHHHHHHHHHHHHTTTTTT-B-HHHHHHHHHHHHHHHHHHHHHTT--EEE------TT-EEEEEEEE-SSSEEEEEEEEEEE-TTTS-EEEEEEEEEEESS--SS----HHHHHHHHHHHBSSPPPHHHHHHHHHS-GGGSBGGGGTPPPPTT-SEEEEEESSTTSSSEEEEEE-TT--EEEEEEEEBPP---

Sequence (464 aa):
MKIKKIVLTVLLLMLVLSANGMSVFAMNTGFDIKPVSEEEKESFVDAINFSILDKEYKNKSIHCFDVREDGTFAIGSEHNKMGAMKDIVSVYSAEGVFQYGYIFDSPGSFYLEWDGENVLIYFVRSNFIISVNPEGEVEEAADVPMTPANDSYSFKLLKKTECVVGDKTYEIKNDMGAFLNFISFTHSQLVVTDSDGNSTILYDVGTYQLIKTLFVITAIVAFFVCFIIFMRRNIKAYEKEKTSPKQNSVETNSERDTTKTIVKILLFSLATTIVPAVCCTLMCSACVRGLVSPEHSEANFYLLQSRIEDTAQEYGFSAIECSAEELEDYTYTMLTVEISEEEKITILLKNDSDSKTGYGKETFTIEYTNTNPSGGDFCRTDLLCDLANTIAYKEFDKSFLEEFFSADESEYPASDFGFQKLNGEKIAKRHYFDSFENEMIAYTLDAENCETVTIWGRVKQVTS